Protein AF-A0A949E7C0-F1 (afdb_monomer)

Structure (mmCIF, N/CA/C/O backbone):
data_AF-A0A949E7C0-F1
#
_entry.id   AF-A0A949E7C0-F1
#
loop_
_atom_site.group_PDB
_atom_site.id
_atom_site.type_symbol
_atom_site.label_atom_id
_atom_site.label_alt_id
_atom_site.label_comp_id
_atom_site.label_asym_id
_atom_site.label_entity_id
_atom_site.label_seq_id
_atom_site.pdbx_PDB_ins_code
_atom_site.Cartn_x
_atom_site.Cartn_y
_atom_site.Cartn_z
_atom_site.occupancy
_atom_site.B_iso_or_equiv
_atom_site.auth_seq_id
_atom_site.auth_comp_id
_atom_site.auth_asym_id
_atom_site.auth_atom_id
_atom_site.pdbx_PDB_model_num
ATOM 1 N N . MET A 1 1 ? -22.544 -17.055 -16.252 1.00 32.97 1 MET A N 1
ATOM 2 C CA . MET A 1 1 ? -21.701 -17.140 -17.462 1.00 32.97 1 MET A CA 1
ATOM 3 C C . MET A 1 1 ? -20.452 -16.322 -17.158 1.00 32.97 1 MET A C 1
ATOM 5 O O . MET A 1 1 ? -20.558 -15.109 -17.058 1.00 32.97 1 MET A O 1
ATOM 9 N N . ILE A 1 2 ? -19.335 -16.970 -16.818 1.00 30.14 2 ILE A N 1
ATOM 10 C CA . ILE A 1 2 ? -18.085 -16.270 -16.486 1.00 30.14 2 ILE A CA 1
ATOM 11 C C . ILE A 1 2 ? -17.435 -15.945 -17.828 1.00 30.14 2 ILE A C 1
ATOM 13 O O . ILE A 1 2 ? -16.947 -16.853 -18.495 1.00 30.14 2 ILE A O 1
ATOM 17 N N . CYS A 1 3 ? -17.491 -14.685 -18.262 1.00 31.70 3 CYS A N 1
ATOM 18 C CA . CYS A 1 3 ? -16.642 -14.225 -19.354 1.00 31.70 3 CYS A CA 1
ATOM 19 C C . CYS A 1 3 ? -15.197 -14.369 -18.878 1.00 31.70 3 CYS A C 1
ATOM 21 O O . CYS A 1 3 ? -14.695 -13.528 -18.136 1.00 31.70 3 CYS A O 1
ATOM 23 N N . THR A 1 4 ? -14.534 -15.459 -19.258 1.00 42.53 4 THR A N 1
ATOM 24 C CA . THR A 1 4 ? -13.077 -15.532 -19.221 1.00 42.53 4 THR A CA 1
ATOM 25 C C . THR A 1 4 ? -12.573 -14.571 -20.279 1.00 42.53 4 THR A C 1
ATOM 27 O O . THR A 1 4 ? -12.402 -14.926 -21.443 1.00 42.53 4 THR A O 1
ATOM 30 N N . ILE A 1 5 ? -12.431 -13.325 -19.853 1.00 56.59 5 ILE A N 1
ATOM 31 C CA . ILE A 1 5 ? -11.679 -12.286 -20.527 1.00 56.59 5 ILE A CA 1
ATOM 32 C C . ILE A 1 5 ? -10.296 -12.868 -20.839 1.00 56.59 5 ILE A C 1
ATOM 34 O O . ILE A 1 5 ? -9.546 -13.243 -19.933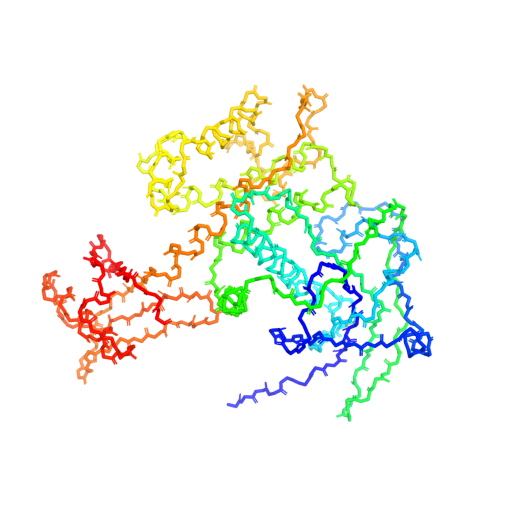 1.00 56.59 5 ILE A O 1
ATOM 38 N N . ASN A 1 6 ? -9.992 -13.029 -22.125 1.00 72.44 6 ASN A N 1
ATOM 39 C CA . ASN A 1 6 ? -8.670 -13.457 -22.552 1.00 72.44 6 ASN A CA 1
ATOM 40 C C . ASN A 1 6 ? -7.805 -12.202 -22.689 1.00 72.44 6 ASN A C 1
ATOM 42 O O . ASN A 1 6 ? -8.153 -11.335 -23.488 1.00 72.44 6 ASN A O 1
ATOM 46 N N . PRO A 1 7 ? -6.695 -12.086 -21.940 1.00 77.00 7 PRO A N 1
ATOM 47 C CA . PRO A 1 7 ? -5.814 -10.936 -22.071 1.00 77.00 7 PRO A CA 1
ATOM 48 C C . PRO A 1 7 ? -5.279 -10.863 -23.502 1.00 77.00 7 PRO A C 1
ATOM 50 O O . PRO A 1 7 ? -4.861 -11.876 -24.066 1.00 77.00 7 PRO A O 1
ATOM 53 N N . ASN A 1 8 ? -5.295 -9.665 -24.074 1.00 88.31 8 ASN A N 1
ATOM 54 C CA . ASN A 1 8 ? -4.846 -9.390 -25.436 1.00 88.31 8 ASN A CA 1
ATOM 55 C C . ASN A 1 8 ? -3.515 -8.625 -25.476 1.00 88.31 8 ASN A C 1
ATOM 57 O O . ASN A 1 8 ? -2.966 -8.446 -26.561 1.00 88.31 8 ASN A O 1
ATOM 61 N N . TYR A 1 9 ? -2.959 -8.241 -24.320 1.00 86.44 9 TYR A N 1
ATOM 62 C CA . TYR A 1 9 ? -1.636 -7.630 -24.211 1.00 86.44 9 TYR A CA 1
ATOM 63 C C . TYR A 1 9 ? -0.801 -8.238 -23.084 1.00 86.44 9 TYR A C 1
ATOM 65 O O . TYR A 1 9 ? -1.324 -8.635 -22.041 1.00 86.44 9 TYR A O 1
ATOM 73 N N . ARG A 1 10 ? 0.520 -8.238 -23.281 1.00 92.44 10 ARG A N 1
ATOM 74 C CA . ARG A 1 10 ? 1.526 -8.553 -22.264 1.00 92.44 10 ARG A CA 1
ATOM 75 C C . ARG A 1 10 ? 2.550 -7.437 -22.168 1.00 92.44 10 ARG A C 1
ATOM 77 O O . ARG A 1 10 ? 3.170 -7.065 -23.161 1.00 92.44 10 ARG A O 1
ATOM 84 N N . VAL A 1 11 ? 2.778 -6.953 -20.956 1.00 86.62 11 VAL A N 1
ATOM 85 C CA . VAL A 1 11 ? 3.745 -5.891 -20.671 1.00 86.62 11 VAL A CA 1
ATOM 86 C C . VAL A 1 11 ? 4.865 -6.434 -19.794 1.00 86.62 11 VAL A C 1
ATOM 88 O O . VAL A 1 11 ? 4.617 -7.132 -18.811 1.00 86.62 11 VAL A O 1
ATOM 91 N N . TYR A 1 12 ? 6.097 -6.081 -20.148 1.00 90.38 12 TYR A N 1
ATOM 92 C CA . TYR A 1 12 ? 7.306 -6.397 -19.400 1.00 90.38 12 TYR A CA 1
ATOM 93 C C . TYR A 1 12 ? 7.904 -5.120 -18.817 1.00 90.38 12 TYR A C 1
ATOM 95 O O . TYR A 1 12 ? 8.179 -4.167 -19.552 1.00 90.38 12 TYR A O 1
ATOM 103 N N . ALA A 1 13 ? 8.166 -5.124 -17.513 1.00 87.06 13 ALA A N 1
ATOM 104 C CA . ALA A 1 13 ? 8.864 -4.045 -16.833 1.00 87.06 13 ALA A CA 1
ATOM 105 C C . ALA A 1 13 ? 10.047 -4.567 -16.023 1.00 87.06 13 ALA A C 1
ATOM 107 O O . ALA A 1 13 ? 9.894 -5.473 -15.206 1.00 87.06 13 ALA A O 1
ATOM 108 N N . LEU A 1 14 ? 11.222 -3.982 -16.223 1.00 86.56 14 LEU A N 1
ATOM 109 C CA . LEU A 1 14 ? 12.373 -4.232 -15.363 1.00 86.56 14 LEU A CA 1
ATOM 110 C C . LEU A 1 14 ? 12.103 -3.618 -13.994 1.00 86.56 14 LEU A C 1
ATOM 112 O O . LEU A 1 14 ? 11.625 -2.490 -13.914 1.00 86.56 14 LEU A O 1
ATOM 116 N N . ILE A 1 15 ? 12.413 -4.347 -12.927 1.00 85.88 15 ILE A N 1
ATOM 117 C CA . ILE A 1 15 ? 12.254 -3.882 -11.547 1.00 85.88 15 ILE A CA 1
ATOM 118 C C . ILE A 1 15 ? 13.608 -3.902 -10.846 1.00 85.88 15 ILE A C 1
ATOM 120 O O . ILE A 1 15 ? 14.399 -4.819 -11.039 1.00 85.88 15 ILE A O 1
ATOM 124 N N . ILE A 1 16 ? 13.876 -2.888 -10.029 1.00 83.19 16 ILE A N 1
ATOM 125 C CA . ILE A 1 16 ? 15.054 -2.813 -9.169 1.00 83.19 16 ILE A CA 1
ATOM 126 C C . ILE A 1 16 ? 14.634 -2.499 -7.740 1.00 83.19 16 ILE A C 1
ATOM 128 O O . ILE A 1 16 ? 13.740 -1.694 -7.470 1.00 83.19 16 ILE A O 1
ATOM 132 N N . GLY A 1 17 ? 15.307 -3.148 -6.807 1.00 80.50 17 GLY A N 1
ATOM 133 C CA . GLY A 1 17 ? 15.075 -3.027 -5.385 1.00 80.50 17 GLY A CA 1
ATOM 134 C C . GLY A 1 17 ? 16.060 -3.909 -4.641 1.00 80.50 17 GLY A C 1
ATOM 135 O O . GLY A 1 17 ? 16.953 -4.503 -5.238 1.00 80.50 17 GLY A O 1
ATOM 136 N N . GLU A 1 18 ? 15.912 -3.971 -3.328 1.00 83.38 18 GLU A N 1
ATOM 137 C CA . GLU A 1 18 ? 16.852 -4.714 -2.491 1.00 83.38 18 GLU A CA 1
ATOM 138 C C . GLU A 1 18 ? 16.566 -6.220 -2.498 1.00 83.38 18 GLU A C 1
ATOM 140 O O . GLU A 1 18 ? 17.493 -7.007 -2.649 1.00 83.38 18 GLU A O 1
ATOM 145 N N . ILE A 1 19 ? 15.299 -6.633 -2.363 1.00 86.62 19 ILE A N 1
ATOM 146 C CA . ILE A 1 19 ? 14.882 -8.043 -2.317 1.00 86.62 19 ILE A CA 1
ATOM 147 C C . ILE A 1 19 ? 13.688 -8.238 -3.253 1.00 86.62 19 ILE A C 1
ATOM 149 O O . ILE A 1 19 ? 12.592 -7.745 -2.995 1.00 86.62 19 ILE A O 1
ATOM 153 N N . ILE A 1 20 ? 13.884 -8.976 -4.346 1.00 88.31 20 ILE A N 1
ATOM 154 C CA . ILE A 1 20 ? 12.863 -9.147 -5.387 1.00 88.31 20 ILE A CA 1
ATOM 155 C C . ILE A 1 20 ? 12.317 -10.586 -5.353 1.00 88.31 20 ILE A C 1
ATOM 157 O O . ILE A 1 20 ? 13.009 -11.515 -5.778 1.00 88.31 20 ILE A O 1
ATOM 161 N N . PRO A 1 21 ? 11.090 -10.809 -4.839 1.00 88.56 21 PRO A N 1
ATOM 162 C CA . PRO A 1 21 ? 10.497 -12.142 -4.776 1.00 88.56 21 PRO A CA 1
ATOM 163 C C . PRO A 1 21 ? 10.027 -12.598 -6.164 1.00 88.56 21 PRO A C 1
ATOM 165 O O . PRO A 1 21 ? 9.227 -11.922 -6.804 1.00 88.56 21 PRO A O 1
ATOM 168 N N . VAL A 1 22 ? 10.507 -13.758 -6.618 1.00 91.19 22 VAL A N 1
ATOM 169 C CA . VAL A 1 22 ? 10.074 -14.402 -7.872 1.00 91.19 22 VAL A CA 1
ATOM 170 C C . VAL A 1 22 ? 8.774 -15.175 -7.643 1.00 91.19 22 VAL A C 1
ATOM 172 O O . VAL A 1 22 ? 8.635 -15.863 -6.633 1.00 91.19 22 VAL A O 1
ATOM 175 N N . GLY A 1 23 ? 7.850 -15.102 -8.599 1.00 90.56 23 GLY A N 1
ATOM 176 C CA . GLY A 1 23 ? 6.571 -15.808 -8.586 1.00 90.56 23 GLY A CA 1
ATOM 177 C C . GLY A 1 23 ? 5.388 -14.907 -8.940 1.00 90.56 23 GLY A C 1
ATOM 178 O O . GLY A 1 23 ? 5.553 -13.748 -9.324 1.00 90.56 23 GLY A O 1
ATOM 179 N N . LYS A 1 24 ? 4.175 -15.453 -8.811 1.00 90.06 24 LYS A N 1
ATOM 180 C CA . LYS A 1 24 ? 2.931 -14.705 -9.035 1.00 90.06 24 LYS A CA 1
ATOM 181 C C . LYS A 1 24 ? 2.681 -13.706 -7.904 1.00 90.06 24 LYS A C 1
ATOM 183 O O . LYS A 1 24 ? 2.754 -14.075 -6.734 1.00 90.06 24 LYS A O 1
ATOM 188 N N . ILE A 1 25 ? 2.357 -12.467 -8.265 1.00 84.06 25 ILE A N 1
ATOM 189 C CA . ILE A 1 25 ? 1.998 -11.377 -7.352 1.00 84.06 25 ILE A CA 1
ATOM 190 C C . ILE A 1 25 ? 0.823 -10.619 -7.974 1.00 84.06 25 ILE A C 1
ATOM 192 O O . ILE A 1 25 ? 0.991 -9.955 -8.996 1.00 84.06 25 ILE A O 1
ATOM 196 N N . PHE A 1 26 ? -0.360 -10.704 -7.357 1.00 80.25 26 PHE A N 1
ATOM 197 C CA . PHE A 1 26 ? -1.624 -10.256 -7.963 1.00 80.25 26 PHE A CA 1
ATOM 198 C C . PHE A 1 26 ? -1.841 -10.881 -9.353 1.00 80.25 26 PHE A C 1
ATOM 200 O O . PHE A 1 26 ? -1.644 -12.082 -9.532 1.00 80.25 26 PHE A O 1
ATOM 207 N N . ASP A 1 27 ? -2.210 -10.056 -10.333 1.00 83.00 27 ASP A N 1
ATOM 208 C CA . ASP A 1 27 ? -2.370 -10.423 -11.740 1.00 83.00 27 ASP A CA 1
ATOM 209 C C . ASP A 1 27 ? -1.041 -10.380 -12.520 1.00 83.00 27 ASP A C 1
ATOM 211 O O . ASP A 1 27 ? -1.037 -10.484 -13.746 1.00 83.00 27 ASP A O 1
ATOM 215 N N . CYS A 1 28 ? 0.086 -10.186 -11.827 1.00 91.00 28 CYS A N 1
ATOM 216 C CA . CYS A 1 28 ? 1.419 -10.115 -12.412 1.00 91.00 28 CYS A CA 1
ATOM 217 C C . CYS A 1 28 ? 2.271 -11.331 -12.012 1.00 91.00 28 CYS A C 1
ATOM 219 O O . CYS A 1 28 ? 1.979 -12.066 -11.067 1.00 91.00 28 CYS A O 1
ATOM 221 N N . GLU A 1 29 ? 3.395 -11.504 -12.695 1.00 94.62 29 GLU A N 1
ATOM 222 C CA . GLU A 1 29 ? 4.446 -12.456 -12.352 1.00 94.62 29 GLU A CA 1
ATOM 223 C C . GLU A 1 29 ? 5.795 -11.738 -12.331 1.00 94.62 29 GLU A C 1
ATOM 225 O O . GLU A 1 29 ? 6.165 -11.082 -13.300 1.00 94.62 29 GLU A O 1
ATOM 230 N N . ILE A 1 30 ? 6.555 -11.874 -11.247 1.00 93.62 30 ILE A N 1
ATOM 231 C CA . ILE A 1 30 ? 7.962 -11.473 -11.227 1.00 93.62 30 ILE A CA 1
ATOM 232 C C . ILE A 1 30 ? 8.801 -12.691 -11.597 1.00 93.62 30 ILE A C 1
ATOM 234 O O . ILE A 1 30 ? 8.765 -13.701 -10.896 1.00 93.62 30 ILE A O 1
ATOM 238 N N . LYS A 1 31 ? 9.587 -12.602 -12.670 1.00 95.19 31 LYS A N 1
ATOM 239 C CA . LYS A 1 31 ? 10.471 -13.685 -13.122 1.00 95.19 31 LYS A CA 1
ATOM 240 C C . LYS A 1 31 ? 11.864 -13.184 -13.473 1.00 95.19 31 LYS A C 1
ATOM 242 O O . LYS A 1 31 ? 12.077 -11.988 -13.652 1.00 95.19 31 LYS A O 1
ATOM 247 N N . LYS A 1 32 ? 12.814 -14.115 -13.575 1.00 93.94 32 LYS A N 1
ATOM 248 C CA . LYS A 1 32 ? 14.167 -13.828 -14.058 1.00 93.94 32 LYS A CA 1
ATOM 249 C C . LYS A 1 32 ? 14.232 -14.008 -15.570 1.00 93.94 32 LYS A C 1
ATOM 251 O O . LYS A 1 32 ? 13.854 -15.060 -16.075 1.00 93.94 32 LYS A O 1
ATOM 256 N N . ILE A 1 33 ? 14.738 -13.001 -16.268 1.00 93.38 33 ILE A N 1
ATOM 257 C CA . ILE A 1 33 ? 15.089 -13.037 -17.687 1.00 93.38 33 ILE A CA 1
ATOM 258 C C . ILE A 1 33 ? 16.537 -12.563 -17.768 1.00 93.38 33 ILE A C 1
ATOM 260 O O . ILE A 1 33 ? 16.830 -11.433 -17.388 1.00 93.38 33 ILE A O 1
ATOM 264 N N . ASN A 1 34 ? 17.455 -13.407 -18.231 1.00 92.56 34 ASN A N 1
ATOM 265 C CA . ASN A 1 34 ? 18.873 -13.038 -18.269 1.00 92.56 34 ASN A CA 1
ATOM 266 C C . ASN A 1 34 ? 19.153 -11.946 -19.319 1.00 92.56 34 ASN A C 1
ATOM 268 O O . ASN A 1 34 ? 18.372 -11.725 -20.251 1.00 92.56 34 ASN A O 1
ATOM 272 N N . PHE A 1 35 ? 20.294 -11.263 -19.206 1.00 87.50 35 PHE A N 1
ATOM 273 C CA . PHE A 1 35 ? 20.624 -10.154 -20.111 1.00 87.50 35 PHE A CA 1
ATOM 274 C C . PHE A 1 35 ? 20.692 -10.549 -21.596 1.00 87.50 35 PHE A C 1
ATOM 276 O O . PHE A 1 35 ? 20.377 -9.716 -22.451 1.00 87.50 35 PHE A O 1
ATOM 283 N N . ALA A 1 36 ? 21.072 -11.792 -21.912 1.00 91.69 36 ALA A N 1
ATOM 284 C CA . ALA A 1 36 ? 21.135 -12.288 -23.287 1.00 91.69 36 ALA A CA 1
ATOM 285 C C . ALA A 1 36 ? 19.735 -12.414 -23.905 1.00 91.69 36 ALA A C 1
ATOM 287 O O . ALA A 1 36 ? 19.505 -11.917 -25.007 1.00 91.69 36 ALA A O 1
ATOM 288 N N . GLU A 1 37 ? 18.781 -12.990 -23.173 1.00 93.06 37 GLU A N 1
ATOM 289 C CA . GLU A 1 37 ? 17.383 -13.091 -23.591 1.00 93.06 37 GLU A CA 1
ATOM 290 C C . GLU A 1 37 ? 16.732 -11.708 -23.678 1.00 93.06 37 GLU A C 1
ATOM 292 O O . GLU A 1 37 ? 16.094 -11.387 -24.679 1.00 93.06 37 GLU A O 1
ATOM 297 N N . GLN A 1 38 ? 16.948 -10.840 -22.685 1.00 88.69 38 GLN A N 1
ATOM 298 C CA . GLN A 1 38 ? 16.434 -9.472 -22.747 1.00 88.69 38 GLN A CA 1
ATOM 299 C C . GLN A 1 38 ? 17.000 -8.699 -23.959 1.00 88.69 38 GLN A C 1
ATOM 301 O O . GLN A 1 38 ? 16.311 -7.855 -24.531 1.00 88.69 38 GLN A O 1
ATOM 306 N N . LYS A 1 39 ? 18.256 -8.955 -24.363 1.00 87.88 39 LYS A N 1
ATOM 307 C CA . LYS A 1 39 ? 18.847 -8.384 -25.587 1.00 87.88 39 LYS A CA 1
ATOM 308 C C . LYS A 1 39 ? 18.200 -8.971 -26.844 1.00 87.88 39 LYS A C 1
ATOM 310 O O . LYS A 1 39 ? 17.855 -8.204 -27.731 1.00 87.88 39 LYS A O 1
ATOM 315 N N . ALA A 1 40 ? 17.999 -10.288 -26.903 1.00 89.88 40 ALA A N 1
ATOM 316 C CA . ALA A 1 40 ? 17.345 -10.958 -28.032 1.00 89.88 40 ALA A CA 1
ATOM 317 C C . ALA A 1 40 ? 15.892 -10.492 -28.240 1.00 89.88 40 ALA A C 1
ATOM 319 O O . ALA A 1 40 ? 15.444 -10.360 -29.371 1.00 89.88 40 ALA A O 1
ATOM 320 N N . ARG A 1 41 ? 15.178 -10.184 -27.150 1.00 87.81 41 ARG A N 1
ATOM 321 C CA . ARG A 1 41 ? 13.808 -9.641 -27.156 1.00 87.81 41 ARG A CA 1
ATOM 322 C C . ARG A 1 41 ? 13.736 -8.120 -27.366 1.00 87.81 41 ARG A C 1
ATOM 324 O O . ARG A 1 41 ? 12.661 -7.539 -27.216 1.00 87.81 41 ARG A O 1
ATOM 331 N N . ASN A 1 42 ? 14.865 -7.459 -27.640 1.00 86.25 42 ASN A N 1
ATOM 332 C CA . ASN A 1 42 ? 14.962 -6.005 -27.791 1.00 86.25 42 ASN A CA 1
ATOM 333 C C . ASN A 1 42 ? 14.304 -5.238 -26.629 1.00 86.25 42 ASN A C 1
ATOM 335 O O . ASN A 1 42 ? 13.490 -4.342 -26.850 1.00 86.25 42 ASN A O 1
ATOM 339 N N . PHE A 1 43 ? 14.613 -5.613 -25.380 1.00 82.56 43 PHE A N 1
ATOM 340 C CA . PHE A 1 43 ? 14.143 -4.858 -24.217 1.00 82.56 43 PHE A CA 1
ATOM 341 C C . PHE A 1 43 ? 14.793 -3.479 -24.214 1.00 82.56 43 PHE A C 1
ATOM 343 O O . PHE A 1 43 ? 15.998 -3.334 -23.964 1.00 82.56 43 PHE A O 1
ATOM 350 N N . SER A 1 44 ? 13.963 -2.470 -24.424 1.00 73.12 44 SER A N 1
ATOM 351 C CA . SER A 1 44 ? 14.330 -1.063 -24.426 1.00 73.12 44 SER A CA 1
ATOM 352 C C . SER A 1 44 ? 13.291 -0.306 -23.614 1.00 73.12 44 SER A C 1
ATOM 354 O O . SER A 1 44 ? 12.110 -0.599 -23.769 1.00 73.12 44 SER A O 1
ATOM 356 N N . PRO A 1 45 ? 13.687 0.645 -22.756 1.00 71.25 45 PRO A N 1
ATOM 357 C CA . PRO A 1 45 ? 12.722 1.510 -22.091 1.00 71.25 45 PRO A CA 1
ATOM 358 C C . PRO A 1 45 ? 11.726 2.054 -23.113 1.00 71.25 45 PRO A C 1
ATOM 360 O O . PRO A 1 45 ? 12.133 2.475 -24.196 1.00 71.25 45 PRO A O 1
ATOM 363 N N . ILE A 1 46 ? 10.439 1.999 -22.795 1.00 65.31 46 ILE A N 1
ATOM 364 C CA . ILE A 1 46 ? 9.410 2.559 -23.660 1.00 65.31 46 ILE A CA 1
ATOM 365 C C . ILE A 1 46 ? 9.529 4.091 -23.580 1.00 65.31 46 ILE A C 1
ATOM 367 O O . ILE A 1 46 ? 9.034 4.709 -22.645 1.00 65.31 46 ILE A O 1
ATOM 371 N N . GLN A 1 47 ? 10.274 4.660 -24.530 1.00 50.56 47 GLN A N 1
ATOM 372 C CA . GLN A 1 47 ? 10.438 6.099 -24.816 1.00 50.56 47 GLN A CA 1
ATOM 373 C C . GLN A 1 47 ? 9.362 6.564 -25.768 1.00 50.56 47 GLN A C 1
ATOM 375 O O . GLN A 1 47 ? 8.708 5.691 -26.289 1.00 50.56 47 GLN A O 1
ATOM 380 N N . GLY A 1 48 ? 9.284 7.842 -26.157 1.00 46.06 48 GLY A N 1
ATOM 381 C CA . GLY A 1 48 ? 8.565 8.303 -27.347 1.00 46.06 48 GLY A CA 1
ATOM 382 C C . GLY A 1 48 ? 8.046 9.721 -27.397 1.00 46.06 48 GLY A C 1
ATOM 383 O O . GLY A 1 48 ? 8.920 10.539 -27.243 1.00 46.06 48 GLY A O 1
ATOM 384 N N . VAL A 1 49 ? 6.791 10.039 -27.777 1.00 37.38 49 VAL A N 1
ATOM 385 C CA . VAL A 1 49 ? 6.544 11.330 -28.480 1.00 37.38 49 VAL A CA 1
ATOM 386 C C . VAL A 1 49 ? 5.292 12.118 -28.051 1.00 37.38 49 VAL A C 1
ATOM 388 O O . VAL A 1 49 ? 4.194 11.557 -28.071 1.00 37.38 49 VAL A O 1
ATOM 391 N N . PHE A 1 50 ? 5.432 13.426 -27.773 1.00 38.69 50 PHE A N 1
ATOM 392 C CA . PHE A 1 50 ? 4.337 14.407 -27.696 1.00 38.69 50 PHE A CA 1
ATOM 393 C C . PHE A 1 50 ? 4.505 15.532 -28.731 1.00 38.69 50 PHE A C 1
ATOM 395 O O . PHE A 1 50 ? 5.556 16.149 -28.864 1.00 38.69 50 PHE A O 1
ATOM 402 N N . SER A 1 51 ? 3.427 15.840 -29.453 1.00 32.41 51 SER A N 1
ATOM 403 C CA . SER A 1 51 ? 3.318 17.053 -30.267 1.00 32.41 51 SER A CA 1
ATOM 404 C C . SER A 1 51 ? 2.916 18.235 -29.379 1.00 32.41 51 SER A C 1
ATOM 406 O O . SER A 1 51 ? 1.881 18.151 -28.725 1.00 32.41 51 SER A O 1
ATOM 408 N N . GLU A 1 52 ? 3.739 19.283 -29.376 1.00 33.72 52 GLU A N 1
ATOM 409 C CA . GLU A 1 52 ? 3.480 20.691 -29.016 1.00 33.72 52 GLU A CA 1
ATOM 410 C C . GLU A 1 52 ? 2.298 21.022 -28.068 1.00 33.72 52 GLU A C 1
ATOM 412 O O . GLU A 1 52 ? 1.124 20.840 -28.385 1.00 33.72 52 GLU A O 1
ATOM 417 N N . GLU A 1 53 ? 2.654 21.618 -26.922 1.00 39.38 53 GLU A N 1
ATOM 418 C CA . GLU A 1 53 ? 1.876 22.598 -26.142 1.00 39.38 53 GLU A CA 1
ATOM 419 C C . GLU A 1 53 ? 0.348 22.417 -26.076 1.00 39.38 53 GLU A C 1
ATOM 421 O O . GLU A 1 53 ? -0.395 23.215 -26.645 1.00 39.38 53 GLU A O 1
ATOM 426 N N . ARG A 1 54 ? -0.159 21.465 -25.275 1.00 31.62 54 ARG A N 1
ATOM 427 C CA . ARG A 1 54 ? -1.470 21.640 -24.615 1.00 31.62 54 ARG A CA 1
ATOM 428 C C . ARG A 1 54 ? -1.498 21.060 -23.207 1.00 31.62 54 ARG A C 1
ATOM 430 O O . ARG A 1 54 ? -1.277 19.870 -22.995 1.00 31.62 54 ARG A O 1
ATOM 437 N N . GLU A 1 55 ? -1.848 21.926 -22.262 1.00 34.84 55 GLU A N 1
ATOM 438 C CA . GLU A 1 55 ? -2.250 21.603 -20.896 1.00 34.84 55 GLU A CA 1
ATOM 439 C C . GLU A 1 55 ? -3.446 20.635 -20.901 1.00 34.84 55 GLU A C 1
ATOM 441 O O . GLU A 1 55 ? -4.603 21.044 -20.971 1.00 34.84 55 GLU A O 1
ATOM 446 N N . TYR A 1 56 ? -3.189 19.331 -20.806 1.00 28.89 56 TYR A N 1
ATOM 447 C CA . TYR A 1 56 ? -4.218 18.358 -20.447 1.00 28.89 56 TYR A CA 1
ATOM 448 C C . TYR A 1 56 ? -3.748 17.505 -19.270 1.00 28.89 56 TYR A C 1
ATOM 450 O O . TYR A 1 56 ? -2.970 16.563 -19.400 1.00 28.89 56 TYR A O 1
ATOM 458 N N . ASN A 1 57 ? -4.285 17.839 -18.097 1.00 37.16 57 ASN A N 1
ATOM 459 C CA . ASN A 1 57 ? -4.266 17.010 -16.899 1.00 37.16 57 ASN A CA 1
ATOM 460 C C . ASN A 1 57 ? -5.168 15.786 -17.106 1.00 37.16 57 ASN A C 1
ATOM 462 O O . ASN A 1 57 ? -6.371 15.876 -16.867 1.00 37.16 57 ASN A O 1
ATOM 466 N N . SER A 1 58 ? -4.630 14.628 -17.506 1.00 23.86 58 SER A N 1
ATOM 467 C CA . SER A 1 58 ? -5.340 13.362 -17.277 1.00 23.86 58 SER A CA 1
ATOM 468 C C . SER A 1 58 ? -4.420 12.130 -17.298 1.00 23.86 58 SER A C 1
ATOM 470 O O . SER A 1 58 ? -3.625 11.949 -18.210 1.00 23.86 58 SER A O 1
ATOM 472 N N . TYR A 1 59 ? -4.575 11.304 -16.256 1.00 24.95 59 TYR A N 1
ATOM 473 C CA . TYR A 1 59 ? -4.163 9.902 -16.085 1.00 24.95 59 TYR A CA 1
ATOM 474 C C . TYR A 1 59 ? -2.697 9.502 -16.341 1.00 24.95 59 TYR A C 1
ATOM 476 O O . TYR A 1 59 ? -2.305 9.153 -17.440 1.00 24.95 59 TYR A O 1
ATOM 484 N N . ALA A 1 60 ? -1.939 9.385 -15.244 1.00 31.75 60 ALA A N 1
ATOM 485 C CA . ALA A 1 60 ? -0.970 8.308 -14.976 1.00 31.75 60 ALA A CA 1
ATOM 486 C C . ALA A 1 60 ? 0.066 7.918 -16.060 1.00 31.75 60 ALA A C 1
ATOM 488 O O . ALA A 1 60 ? 0.584 6.805 -16.013 1.00 31.75 60 ALA A O 1
ATOM 489 N N . THR A 1 61 ? 0.432 8.821 -16.968 1.00 30.77 61 THR A N 1
ATOM 490 C CA . THR A 1 61 ? 1.608 8.663 -17.847 1.00 30.77 61 THR A CA 1
ATOM 491 C C . THR A 1 61 ? 2.585 9.834 -17.765 1.00 30.77 61 THR A C 1
ATOM 493 O O . THR A 1 61 ? 3.541 9.879 -18.527 1.00 30.77 61 THR A O 1
ATOM 496 N N . SER A 1 62 ? 2.429 10.741 -16.792 1.00 31.91 62 SER A N 1
ATOM 497 C CA . SER A 1 62 ? 3.564 11.543 -16.316 1.00 31.91 62 SER A CA 1
ATOM 498 C C . SER A 1 62 ? 4.385 10.699 -15.334 1.00 31.91 62 SER A C 1
ATOM 500 O O . SER A 1 62 ? 4.293 10.822 -14.110 1.00 31.91 62 SER A O 1
ATOM 502 N N . LEU A 1 63 ? 5.156 9.771 -15.899 1.00 36.75 63 LEU A N 1
ATOM 503 C CA . LEU A 1 63 ? 6.456 9.417 -15.347 1.00 36.75 63 LEU A CA 1
ATOM 504 C C . LEU A 1 63 ? 7.461 10.223 -16.162 1.00 36.75 63 LEU A C 1
ATOM 506 O O . LEU A 1 63 ? 8.045 9.730 -17.120 1.00 36.75 63 LEU A O 1
ATOM 510 N N . LEU A 1 64 ? 7.583 11.503 -15.821 1.00 35.47 64 LEU A N 1
ATOM 511 C CA . LEU A 1 64 ? 8.695 12.309 -16.289 1.00 35.47 64 LEU A CA 1
ATOM 512 C C . LEU A 1 64 ? 9.975 11.626 -15.777 1.00 35.47 64 LEU A C 1
ATOM 514 O O . LEU A 1 64 ? 10.259 11.683 -14.584 1.00 35.47 64 LEU A O 1
ATOM 518 N N . TYR A 1 65 ? 10.720 10.992 -16.686 1.00 43.81 65 TYR A N 1
ATOM 519 C CA . TYR A 1 65 ? 12.164 10.767 -16.574 1.00 43.81 65 TYR A CA 1
ATOM 520 C C . TYR A 1 65 ? 12.644 9.535 -15.772 1.00 43.81 65 TYR A C 1
ATOM 522 O O . TYR A 1 65 ? 12.998 9.613 -14.600 1.00 43.81 65 TYR A O 1
ATOM 530 N N . VAL A 1 66 ? 12.813 8.401 -16.474 1.00 34.03 66 VAL A N 1
ATOM 531 C CA . VAL A 1 66 ? 14.005 7.536 -16.315 1.00 34.03 66 VAL A CA 1
ATOM 532 C C . VAL A 1 66 ? 14.729 7.512 -17.658 1.00 34.03 66 VAL A C 1
ATOM 534 O O . VAL A 1 66 ? 14.163 7.119 -18.673 1.00 34.03 66 VAL A O 1
ATOM 537 N N . ASP A 1 67 ? 15.991 7.900 -17.651 1.00 38.75 67 ASP A N 1
ATOM 538 C CA . ASP A 1 67 ? 16.836 8.109 -18.827 1.00 38.75 67 ASP A CA 1
ATOM 539 C C . ASP A 1 67 ? 17.859 6.991 -19.046 1.00 38.75 67 ASP A C 1
ATOM 541 O O . ASP A 1 67 ? 18.057 6.185 -18.135 1.00 38.75 67 ASP A O 1
ATOM 545 N N . PRO A 1 68 ? 18.489 6.881 -20.238 1.00 42.00 68 PRO A N 1
ATOM 546 C CA . PRO A 1 68 ? 18.416 5.732 -21.136 1.00 42.00 68 PRO A CA 1
ATOM 547 C C . PRO A 1 68 ? 19.292 4.547 -20.669 1.00 42.00 68 PRO A C 1
ATOM 549 O O . PRO A 1 68 ? 19.482 3.564 -21.389 1.00 42.00 68 PRO A O 1
ATOM 552 N N . LEU A 1 69 ? 19.834 4.609 -19.452 1.00 45.94 69 LEU A N 1
ATOM 553 C CA . LEU A 1 69 ? 20.483 3.513 -18.768 1.00 45.94 69 LEU A CA 1
ATOM 554 C C . LEU A 1 69 ? 19.380 2.606 -18.246 1.00 45.94 69 LEU A C 1
ATOM 556 O O . LEU A 1 69 ? 18.936 2.701 -17.105 1.00 45.94 69 LEU A O 1
ATOM 560 N N . ARG A 1 70 ? 18.936 1.728 -19.148 1.00 60.97 70 ARG A N 1
ATOM 561 C CA . ARG A 1 70 ? 18.143 0.538 -18.850 1.00 60.97 70 ARG A CA 1
ATOM 562 C C . ARG A 1 70 ? 18.479 0.028 -17.452 1.00 60.97 70 ARG A C 1
ATOM 564 O O . ARG A 1 70 ? 19.653 -0.260 -17.189 1.00 60.97 70 ARG A O 1
ATOM 571 N N . ILE A 1 71 ? 17.459 -0.106 -16.597 1.00 71.31 71 ILE A N 1
ATOM 572 C CA . ILE A 1 71 ? 17.609 -0.764 -15.295 1.00 71.31 71 ILE A CA 1
ATOM 573 C C . ILE A 1 71 ? 18.379 -2.068 -15.527 1.00 71.31 71 ILE A C 1
ATOM 575 O O . ILE A 1 71 ? 17.935 -2.947 -16.266 1.00 71.31 71 ILE A O 1
ATOM 579 N N . ARG A 1 72 ? 19.574 -2.188 -14.946 1.00 75.00 72 ARG A N 1
ATOM 580 C CA . ARG A 1 72 ? 20.380 -3.407 -15.061 1.00 75.00 72 ARG A CA 1
ATOM 581 C C . ARG A 1 72 ? 19.903 -4.404 -14.021 1.00 75.00 72 ARG A C 1
ATOM 583 O O . ARG A 1 72 ? 20.542 -4.570 -12.992 1.00 75.00 72 ARG A O 1
ATOM 590 N N . SER A 1 73 ? 18.774 -5.037 -14.302 1.00 82.50 73 SER A N 1
ATOM 591 C CA . SER A 1 73 ? 18.261 -6.136 -13.495 1.00 82.50 73 SER A CA 1
ATOM 592 C C . SER A 1 73 ? 17.864 -7.304 -14.384 1.00 82.50 73 SER A C 1
ATOM 594 O O . SER A 1 73 ? 17.402 -7.121 -15.512 1.00 82.50 73 SER A O 1
ATOM 596 N N . GLU A 1 74 ? 18.057 -8.515 -13.875 1.00 88.75 74 GLU A N 1
ATOM 597 C CA . GLU A 1 74 ? 17.511 -9.727 -14.482 1.00 88.75 74 GLU A CA 1
ATOM 598 C C . GLU A 1 74 ? 16.056 -9.966 -14.064 1.00 88.75 74 GLU A C 1
ATOM 600 O O . GLU A 1 74 ? 15.393 -10.831 -14.631 1.00 88.75 74 GLU A O 1
ATOM 605 N N . TYR A 1 75 ? 15.534 -9.208 -13.096 1.00 91.75 75 TYR A N 1
ATOM 606 C CA . TYR A 1 75 ? 14.159 -9.340 -12.635 1.00 91.75 75 TYR A CA 1
ATOM 607 C C . TYR A 1 75 ? 13.202 -8.505 -13.482 1.00 91.75 75 TYR A C 1
ATOM 609 O O . TYR A 1 75 ? 13.398 -7.309 -13.713 1.00 91.75 75 TYR A O 1
ATOM 617 N N . VAL A 1 76 ? 12.127 -9.154 -13.920 1.00 91.50 76 VAL A N 1
ATOM 618 C CA . VAL A 1 76 ? 11.121 -8.573 -14.800 1.00 91.50 76 VAL A CA 1
ATOM 619 C C . VAL A 1 76 ? 9.737 -8.868 -14.248 1.00 91.50 76 VAL A C 1
ATOM 621 O O . VAL A 1 76 ? 9.402 -10.024 -13.991 1.00 91.50 76 VAL A O 1
ATOM 624 N N . VAL A 1 77 ? 8.929 -7.824 -14.091 1.00 93.06 77 VAL A N 1
ATOM 625 C CA . VAL A 1 77 ? 7.493 -7.939 -13.851 1.00 93.06 77 VAL A CA 1
ATOM 626 C C . VAL A 1 77 ? 6.801 -8.129 -15.193 1.00 93.06 77 VAL A C 1
ATOM 628 O O . VAL A 1 77 ? 6.971 -7.326 -16.110 1.00 93.06 77 VAL A O 1
ATOM 631 N N . VAL A 1 78 ? 6.024 -9.196 -15.302 1.00 94.94 78 VAL A N 1
ATOM 632 C CA . VAL A 1 78 ? 5.194 -9.535 -16.452 1.00 94.94 78 VAL A CA 1
ATOM 633 C C . VAL A 1 78 ? 3.747 -9.363 -16.045 1.00 94.94 78 VAL A C 1
ATOM 635 O O . VAL A 1 78 ? 3.330 -9.902 -15.022 1.00 94.94 78 VAL A O 1
ATOM 638 N N . CYS A 1 79 ? 2.979 -8.625 -16.833 1.00 92.19 79 CYS A N 1
ATOM 639 C CA . CYS A 1 79 ? 1.548 -8.488 -16.614 1.00 92.19 79 CYS A CA 1
ATOM 640 C C . CYS A 1 79 ? 0.800 -8.736 -17.915 1.00 92.19 79 CYS A C 1
ATOM 642 O O . CYS A 1 79 ? 1.056 -8.059 -18.913 1.00 92.19 79 CYS A O 1
ATOM 644 N N . ASP A 1 80 ? -0.153 -9.659 -17.859 1.00 91.81 80 ASP A N 1
ATOM 645 C CA . ASP A 1 80 ? -1.124 -9.881 -18.923 1.00 91.81 80 ASP A CA 1
ATOM 646 C C . ASP A 1 80 ? -2.375 -9.050 -18.603 1.00 91.81 80 ASP A C 1
ATOM 648 O O . ASP A 1 80 ? -2.826 -9.004 -17.454 1.00 91.81 80 ASP A O 1
ATOM 652 N N . ILE A 1 81 ? -2.918 -8.346 -19.595 1.00 82.69 81 ILE A N 1
ATOM 653 C CA . ILE A 1 81 ? -4.092 -7.485 -19.421 1.00 82.69 81 ILE A CA 1
ATOM 654 C C . ILE A 1 81 ? -4.992 -7.541 -20.657 1.00 82.69 81 ILE A C 1
ATOM 656 O O . ILE A 1 81 ? -4.513 -7.727 -21.777 1.00 82.69 81 ILE A O 1
ATOM 660 N N . GLU A 1 82 ? -6.300 -7.405 -20.443 1.00 85.94 82 GLU A N 1
ATOM 661 C CA . GLU A 1 82 ? -7.255 -7.118 -21.512 1.00 85.94 82 GLU A CA 1
ATOM 662 C C . GLU A 1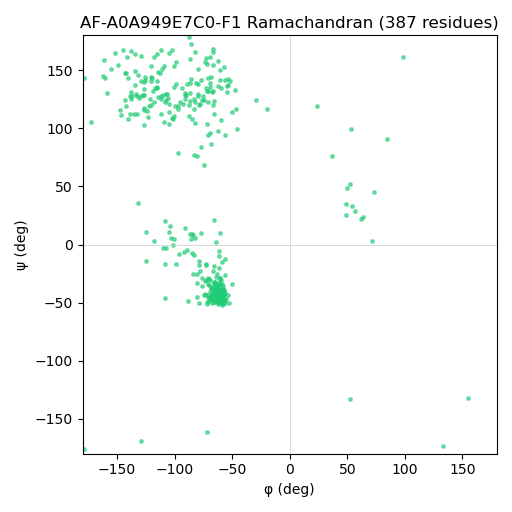 82 ? -7.533 -5.617 -21.538 1.00 85.94 82 GLU A C 1
ATOM 664 O O . GLU A 1 82 ? -8.021 -5.065 -20.555 1.00 85.94 82 GLU A O 1
ATOM 669 N N . GLU A 1 83 ? -7.225 -4.964 -22.653 1.00 81.06 83 GLU A N 1
ATOM 670 C CA . GLU A 1 83 ? -7.527 -3.550 -22.877 1.00 81.06 83 GLU A CA 1
ATOM 671 C C . GLU A 1 83 ? -7.890 -3.301 -24.343 1.00 81.06 83 GLU A C 1
ATOM 673 O O . GLU A 1 83 ? -7.697 -4.155 -25.207 1.00 81.06 83 GLU A O 1
ATOM 678 N N . ARG A 1 84 ? -8.442 -2.124 -24.648 1.00 73.12 84 ARG A N 1
ATOM 679 C CA . ARG A 1 84 ? -8.856 -1.786 -26.023 1.00 73.12 84 ARG A CA 1
ATOM 680 C C . ARG A 1 84 ? -7.685 -1.563 -26.975 1.00 73.12 84 ARG A C 1
ATOM 682 O O . ARG A 1 84 ? -7.812 -1.841 -28.163 1.00 73.12 84 ARG A O 1
ATOM 689 N N . ASP A 1 85 ? -6.597 -1.019 -26.449 1.00 67.94 85 ASP A N 1
ATOM 690 C CA . ASP A 1 85 ? -5.419 -0.600 -27.196 1.00 67.94 85 ASP A CA 1
ATOM 691 C C . ASP A 1 85 ? -4.164 -0.686 -26.312 1.00 67.94 85 ASP A C 1
ATOM 693 O O . ASP A 1 85 ? -4.240 -0.773 -25.082 1.00 67.94 85 ASP A O 1
ATOM 697 N N . GLU A 1 86 ? -2.994 -0.636 -26.939 1.00 68.69 86 GLU A N 1
ATOM 698 C CA . GLU A 1 86 ? -1.692 -0.769 -26.291 1.00 68.69 86 GLU A CA 1
ATOM 699 C C . GLU A 1 86 ? -1.365 0.356 -25.290 1.00 68.69 86 GLU A C 1
ATOM 701 O O . GLU A 1 86 ? -0.641 0.120 -24.318 1.00 68.69 86 GLU A O 1
ATOM 706 N N . LYS A 1 87 ? -1.914 1.570 -25.464 1.00 67.00 87 LYS A N 1
ATOM 707 C CA . LYS A 1 87 ? -1.723 2.684 -24.513 1.00 67.00 87 LYS A CA 1
ATOM 708 C C . LYS A 1 87 ? -2.547 2.444 -23.255 1.00 67.00 87 LYS A C 1
ATOM 710 O O . LYS A 1 87 ? -2.043 2.612 -22.142 1.00 67.00 87 LYS A O 1
ATOM 715 N N . SER A 1 88 ? -3.790 2.009 -23.434 1.00 63.69 88 SER A N 1
ATOM 716 C CA . SER A 1 88 ? -4.683 1.586 -22.359 1.00 63.69 88 SER A CA 1
ATOM 717 C C . SER A 1 88 ? -4.075 0.406 -21.589 1.00 63.69 88 SER A C 1
ATOM 719 O O . SER A 1 88 ? -4.000 0.463 -20.360 1.00 63.69 88 SER A O 1
ATOM 721 N N . ALA A 1 89 ? -3.515 -0.588 -22.295 1.00 68.56 89 ALA A N 1
ATOM 722 C CA . ALA A 1 89 ? -2.771 -1.711 -21.711 1.00 68.56 89 ALA A CA 1
ATOM 723 C C . ALA A 1 89 ? -1.608 -1.240 -20.835 1.00 68.56 89 ALA A C 1
ATOM 725 O O . ALA A 1 89 ? -1.501 -1.637 -19.671 1.00 68.56 89 ALA A O 1
ATOM 726 N N . LEU A 1 90 ? -0.771 -0.339 -21.354 1.00 71.06 90 LEU A N 1
ATOM 727 C CA . LEU A 1 90 ? 0.344 0.225 -20.602 1.00 71.06 90 LEU A CA 1
ATOM 728 C C . LEU A 1 90 ? -0.138 0.966 -19.342 1.00 71.06 90 LEU A C 1
ATOM 730 O O . LEU A 1 90 ? 0.371 0.715 -18.251 1.00 71.06 90 LEU A O 1
ATOM 734 N N . GLY A 1 91 ? -1.153 1.827 -19.457 1.00 61.97 91 GLY A N 1
ATOM 735 C CA . GLY A 1 91 ? -1.712 2.570 -18.321 1.00 61.97 91 GLY A CA 1
ATOM 736 C C . GLY A 1 91 ? -2.400 1.682 -17.274 1.00 61.97 91 GLY A C 1
ATOM 737 O O . GLY A 1 91 ? -2.372 1.985 -16.074 1.00 61.97 91 GLY A O 1
ATOM 738 N N . GLY A 1 92 ? -3.020 0.580 -17.697 1.00 65.50 92 GLY A N 1
ATOM 739 C CA . GLY A 1 92 ? -3.579 -0.441 -16.812 1.00 65.50 92 GLY A CA 1
ATOM 740 C C . GLY A 1 92 ? -2.485 -1.192 -16.051 1.00 65.50 92 GLY A C 1
ATOM 741 O O . GLY A 1 92 ? -2.538 -1.291 -14.823 1.00 65.50 92 GLY A O 1
ATOM 742 N N . VAL A 1 93 ? -1.443 -1.647 -16.752 1.00 77.62 93 VAL A N 1
ATOM 743 C CA . VAL A 1 93 ? -0.328 -2.387 -16.147 1.00 77.62 93 VAL A CA 1
ATOM 744 C C . VAL A 1 93 ? 0.511 -1.517 -15.213 1.00 77.62 93 VAL A C 1
ATOM 746 O O . VAL A 1 93 ? 0.843 -1.963 -14.116 1.00 77.62 93 VAL A O 1
ATOM 749 N N . ILE A 1 94 ? 0.812 -0.270 -15.586 1.00 74.88 94 ILE A N 1
ATOM 750 C CA . ILE A 1 94 ? 1.569 0.669 -14.740 1.00 74.88 94 ILE A CA 1
ATOM 751 C C . ILE A 1 94 ? 0.923 0.788 -13.358 1.00 74.88 94 ILE A C 1
ATOM 753 O O . ILE A 1 94 ? 1.617 0.707 -12.350 1.00 74.88 94 ILE A O 1
ATOM 757 N N . ARG A 1 95 ? -0.412 0.883 -13.276 1.00 71.88 95 ARG A N 1
ATOM 758 C CA . ARG A 1 95 ? -1.128 0.933 -11.989 1.00 71.88 95 ARG A CA 1
ATOM 759 C C . ARG A 1 95 ? -0.890 -0.314 -11.133 1.00 71.88 95 ARG A C 1
ATOM 761 O O . ARG A 1 95 ? -0.724 -0.187 -9.919 1.00 71.88 95 ARG A O 1
ATOM 768 N N . LYS A 1 96 ? -0.846 -1.498 -11.753 1.00 83.19 96 LYS A N 1
ATOM 769 C CA . LYS A 1 96 ? -0.583 -2.773 -11.067 1.00 83.19 96 LYS A CA 1
ATOM 770 C C . LYS A 1 96 ? 0.870 -2.871 -10.596 1.00 83.19 96 LYS A C 1
ATOM 772 O O . LYS A 1 96 ? 1.109 -3.204 -9.438 1.00 83.19 96 LYS A O 1
ATOM 777 N N . ILE A 1 97 ? 1.835 -2.523 -11.449 1.00 84.25 97 ILE A N 1
ATOM 778 C CA . ILE A 1 97 ? 3.267 -2.556 -11.106 1.00 84.25 97 ILE A CA 1
ATOM 779 C C . ILE A 1 97 ? 3.591 -1.531 -10.020 1.00 84.25 97 ILE A C 1
ATOM 781 O O . ILE A 1 97 ? 4.289 -1.850 -9.061 1.00 84.25 97 ILE A O 1
ATOM 785 N N . ASP A 1 98 ? 3.026 -0.328 -10.106 1.00 81.50 98 ASP A N 1
ATOM 786 C CA . ASP A 1 98 ? 3.225 0.708 -9.097 1.00 81.50 98 ASP A CA 1
ATOM 787 C C . ASP A 1 98 ? 2.725 0.251 -7.719 1.00 81.50 98 ASP A C 1
ATOM 789 O O . ASP A 1 98 ? 3.403 0.439 -6.709 1.00 81.50 98 ASP A O 1
ATOM 793 N N . ARG A 1 99 ? 1.577 -0.440 -7.673 1.00 85.50 99 ARG A N 1
ATOM 794 C CA . ARG A 1 99 ? 1.067 -1.075 -6.449 1.00 85.50 99 ARG A CA 1
ATOM 795 C C . ARG A 1 99 ? 2.024 -2.146 -5.913 1.00 85.50 99 ARG A C 1
ATOM 797 O O . ARG A 1 99 ? 2.252 -2.186 -4.706 1.00 85.50 99 ARG A O 1
ATOM 804 N N . ILE A 1 100 ? 2.629 -2.963 -6.778 1.00 91.06 100 ILE A N 1
ATOM 805 C CA . ILE A 1 100 ? 3.652 -3.945 -6.377 1.00 91.06 100 ILE A CA 1
ATOM 806 C C . ILE A 1 100 ? 4.865 -3.239 -5.754 1.00 91.06 100 ILE A C 1
ATOM 808 O O . ILE A 1 100 ? 5.258 -3.578 -4.639 1.00 91.06 100 ILE A O 1
ATOM 812 N N . CYS A 1 101 ? 5.424 -2.223 -6.417 1.00 89.69 101 CYS A N 1
ATOM 813 C CA . CYS A 1 101 ? 6.586 -1.479 -5.920 1.00 89.69 101 CYS A CA 1
ATOM 814 C C . CYS A 1 101 ? 6.308 -0.793 -4.579 1.00 89.69 101 CYS A C 1
ATOM 816 O O . CYS A 1 101 ? 7.124 -0.883 -3.660 1.00 89.69 101 CYS A O 1
ATOM 818 N N . ARG A 1 102 ? 5.135 -0.173 -4.425 1.00 89.88 102 ARG A N 1
ATOM 819 C CA . ARG A 1 102 ? 4.659 0.418 -3.165 1.00 89.88 102 ARG A CA 1
ATOM 820 C C . ARG A 1 102 ? 4.708 -0.572 -1.997 1.00 89.88 102 ARG A C 1
ATOM 822 O O . ARG A 1 102 ? 5.268 -0.268 -0.944 1.00 89.88 102 ARG A O 1
ATOM 829 N N . LEU A 1 103 ? 4.145 -1.762 -2.192 1.00 92.31 103 LEU A N 1
ATOM 830 C CA . LEU A 1 103 ? 4.020 -2.780 -1.147 1.00 92.31 103 LEU A CA 1
ATOM 831 C C . LEU A 1 103 ? 5.345 -3.507 -0.870 1.00 92.31 103 LEU A C 1
ATOM 833 O O . LEU A 1 103 ? 5.660 -3.771 0.292 1.00 92.31 103 LEU A O 1
ATOM 837 N N . LEU A 1 104 ? 6.169 -3.747 -1.896 1.00 92.56 104 LEU A N 1
ATOM 838 C CA . LEU A 1 104 ? 7.539 -4.248 -1.723 1.00 92.56 104 LEU A CA 1
ATOM 839 C C . LEU A 1 104 ? 8.407 -3.262 -0.936 1.00 92.56 104 LEU A C 1
ATOM 841 O O . LEU A 1 104 ? 9.152 -3.670 -0.046 1.00 92.56 104 LEU A O 1
ATOM 845 N N . THR A 1 105 ? 8.269 -1.963 -1.214 1.00 91.50 105 THR A N 1
ATOM 846 C CA . THR A 1 105 ? 8.983 -0.912 -0.479 1.00 91.50 105 THR A CA 1
ATOM 847 C C . THR A 1 105 ? 8.608 -0.926 0.999 1.00 91.50 105 THR A C 1
ATOM 849 O O . THR A 1 105 ? 9.486 -0.934 1.862 1.00 91.50 105 THR A O 1
ATOM 852 N N . LEU A 1 106 ? 7.308 -0.979 1.303 1.00 93.06 106 LEU A N 1
ATOM 853 C CA . LEU A 1 106 ? 6.836 -1.011 2.684 1.00 93.06 106 LEU A CA 1
ATOM 854 C C . LEU A 1 106 ? 7.260 -2.294 3.414 1.00 93.06 106 LEU A C 1
ATOM 856 O O . LEU A 1 106 ? 7.694 -2.232 4.560 1.00 93.06 106 LEU A O 1
ATOM 860 N N . THR A 1 107 ? 7.214 -3.439 2.729 1.00 93.19 107 THR A N 1
ATOM 861 C CA . THR A 1 107 ? 7.695 -4.723 3.264 1.00 93.19 107 THR A CA 1
ATOM 862 C C . THR A 1 107 ? 9.184 -4.675 3.586 1.00 93.19 107 THR A C 1
ATOM 864 O O . THR A 1 107 ? 9.612 -5.162 4.628 1.00 93.19 107 THR A O 1
ATOM 867 N N . TYR A 1 108 ? 9.992 -4.067 2.718 1.00 91.06 108 TYR A N 1
ATOM 868 C CA . TYR A 1 108 ? 11.423 -3.929 2.960 1.00 91.06 108 TYR A CA 1
ATOM 869 C C . TYR A 1 108 ? 11.736 -3.022 4.154 1.00 91.06 108 TYR A C 1
ATOM 871 O O . TYR A 1 108 ? 12.648 -3.319 4.929 1.00 91.06 108 TYR A O 1
ATOM 879 N N . ALA A 1 109 ? 10.974 -1.938 4.326 1.00 90.81 109 ALA A N 1
ATOM 880 C CA . ALA A 1 109 ? 11.090 -1.083 5.504 1.00 90.81 109 ALA A CA 1
ATOM 881 C C . ALA A 1 109 ? 10.817 -1.876 6.794 1.00 90.81 109 ALA A C 1
ATOM 883 O O . ALA A 1 109 ? 11.566 -1.741 7.764 1.00 90.81 109 ALA A O 1
ATOM 884 N N . GLU A 1 110 ? 9.812 -2.754 6.774 1.00 92.06 110 GLU A N 1
ATOM 885 C CA . GLU A 1 110 ? 9.480 -3.624 7.903 1.00 92.06 110 GLU A CA 1
ATOM 886 C C . GLU A 1 110 ? 10.553 -4.695 8.170 1.00 92.06 110 GLU A C 1
ATOM 888 O O . GLU A 1 110 ? 10.976 -4.871 9.311 1.00 92.06 110 GLU A O 1
ATOM 893 N N . ASP A 1 111 ? 11.076 -5.356 7.131 1.00 91.44 111 ASP A N 1
ATOM 894 C CA . ASP A 1 111 ? 12.189 -6.316 7.249 1.00 91.44 111 ASP A CA 1
ATOM 895 C C . ASP A 1 111 ? 13.415 -5.686 7.918 1.00 91.44 111 ASP A C 1
ATOM 897 O O . ASP A 1 111 ? 14.014 -6.246 8.839 1.00 91.44 111 ASP A O 1
ATOM 901 N N . PHE A 1 112 ? 13.782 -4.485 7.464 1.00 88.31 112 PHE A N 1
ATOM 902 C CA . PHE A 1 112 ? 14.926 -3.763 8.002 1.00 88.31 112 PHE A CA 1
ATOM 903 C C . PHE A 1 112 ? 14.704 -3.388 9.469 1.00 88.31 112 PHE A C 1
ATOM 905 O O . PHE A 1 112 ? 15.603 -3.563 10.299 1.00 88.31 112 PHE A O 1
ATOM 912 N N . LYS A 1 113 ? 13.505 -2.899 9.795 1.00 88.50 113 LYS A N 1
ATOM 913 C CA . LYS A 1 113 ? 13.133 -2.533 11.159 1.00 88.50 113 LYS A CA 1
ATOM 914 C C . LYS A 1 113 ? 13.195 -3.734 12.094 1.00 88.50 113 LYS A C 1
ATOM 916 O O . LYS A 1 113 ? 13.848 -3.646 13.131 1.00 88.50 113 LYS A O 1
ATOM 921 N N . ASN A 1 114 ? 12.600 -4.857 11.701 1.00 88.12 114 ASN A N 1
ATOM 922 C CA . ASN A 1 114 ? 12.597 -6.082 12.497 1.00 88.12 114 ASN A CA 1
ATOM 923 C C . ASN A 1 114 ? 14.007 -6.644 12.690 1.00 88.12 114 ASN A C 1
ATOM 925 O O . ASN A 1 114 ? 14.352 -7.088 13.785 1.00 88.12 114 ASN A O 1
ATOM 929 N N . LYS A 1 115 ? 14.867 -6.557 11.668 1.00 88.38 115 LYS A N 1
ATOM 930 C CA . LYS A 1 115 ? 16.238 -7.060 11.777 1.00 88.38 11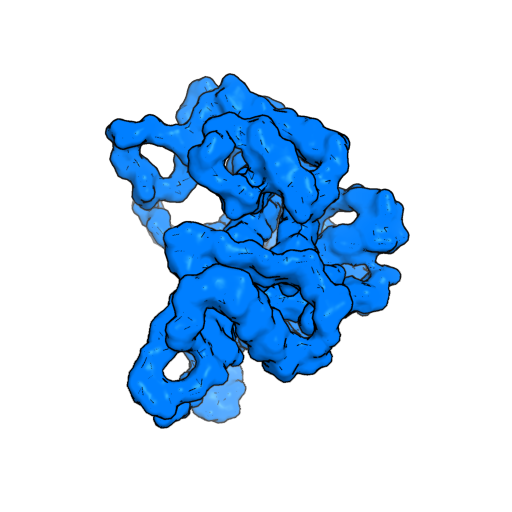5 LYS A CA 1
ATOM 931 C C . LYS A 1 115 ? 17.136 -6.202 12.666 1.00 88.38 115 LYS A C 1
ATOM 933 O O . LYS A 1 115 ? 17.960 -6.744 13.402 1.00 88.38 115 LYS A O 1
ATOM 938 N N . PHE A 1 116 ? 17.056 -4.880 12.535 1.00 86.25 116 PHE A N 1
ATOM 939 C CA . PHE A 1 116 ? 18.041 -3.967 13.122 1.00 86.25 116 PHE A CA 1
ATOM 940 C C . PHE A 1 116 ? 17.504 -3.133 14.287 1.00 86.25 116 PHE A C 1
ATOM 942 O O . PHE A 1 116 ? 18.267 -2.360 14.863 1.00 86.25 116 PHE A O 1
ATOM 949 N N . ASN A 1 117 ? 16.215 -3.262 14.618 1.00 82.62 117 ASN A N 1
ATOM 950 C CA . ASN A 1 117 ? 15.514 -2.469 15.630 1.00 82.62 117 ASN A CA 1
ATOM 951 C C . ASN A 1 117 ? 15.752 -0.953 15.480 1.00 82.62 117 ASN A C 1
ATOM 953 O O . ASN A 1 117 ? 15.892 -0.207 16.449 1.00 82.62 117 ASN A O 1
ATOM 957 N N . ARG A 1 118 ? 15.877 -0.503 14.231 1.00 78.81 118 ARG A N 1
ATOM 958 C CA . ARG A 1 118 ? 16.092 0.893 13.863 1.00 78.81 118 ARG A CA 1
ATOM 959 C C . ARG A 1 118 ? 15.458 1.150 12.513 1.00 78.81 118 ARG A C 1
ATOM 961 O O . ARG A 1 118 ? 15.366 0.253 11.675 1.00 78.81 118 ARG A O 1
ATOM 968 N N . ASN A 1 119 ? 15.105 2.399 12.282 1.00 75.94 119 ASN A N 1
ATOM 969 C CA . ASN A 1 119 ? 14.490 2.785 11.034 1.00 75.94 119 ASN A CA 1
ATOM 970 C C . ASN A 1 119 ? 15.539 3.100 9.959 1.00 75.94 119 ASN A C 1
ATOM 972 O O . ASN A 1 119 ? 16.568 3.716 10.247 1.00 75.94 119 ASN A O 1
ATOM 976 N N . ARG A 1 120 ? 15.250 2.725 8.710 1.00 71.94 120 ARG A N 1
ATOM 977 C CA . ARG A 1 120 ? 15.972 3.189 7.515 1.00 71.94 120 ARG A CA 1
ATOM 978 C C . ARG A 1 120 ? 15.168 4.295 6.840 1.00 71.94 120 ARG A C 1
ATOM 980 O O . ARG A 1 120 ? 13.944 4.317 6.957 1.00 71.94 120 ARG A O 1
ATOM 987 N N . SER A 1 121 ? 15.838 5.187 6.114 1.00 69.31 121 SER A N 1
ATOM 988 C CA . SER A 1 121 ? 15.158 6.040 5.137 1.00 69.31 121 SER A CA 1
ATOM 989 C C . SER A 1 121 ? 14.319 5.176 4.189 1.00 69.31 121 SER A C 1
ATOM 991 O O . SER A 1 121 ? 14.729 4.074 3.820 1.00 69.31 121 SER A O 1
ATOM 993 N N . PHE A 1 122 ? 13.126 5.649 3.836 1.00 74.56 122 PHE A N 1
ATOM 994 C CA . PHE A 1 122 ? 12.213 4.898 2.982 1.00 74.56 122 PHE A CA 1
ATOM 995 C C . PHE A 1 122 ? 12.741 4.881 1.542 1.00 74.56 122 PHE A C 1
ATOM 997 O O . PHE A 1 122 ? 12.685 5.887 0.838 1.00 74.56 122 PHE A O 1
ATOM 1004 N N . GLU A 1 123 ? 13.305 3.748 1.123 1.00 78.19 123 GLU A N 1
ATOM 1005 C CA . GLU A 1 123 ? 13.954 3.596 -0.181 1.00 78.19 123 GLU A CA 1
ATOM 1006 C C . GLU A 1 123 ? 13.058 2.843 -1.174 1.00 78.19 123 GLU A C 1
ATOM 1008 O O . GLU A 1 123 ? 12.925 1.622 -1.057 1.00 78.19 123 GLU A O 1
ATOM 1013 N N . PRO A 1 124 ? 12.493 3.514 -2.194 1.00 80.88 124 PRO A N 1
ATOM 1014 C CA . PRO A 1 124 ? 11.498 2.914 -3.078 1.00 80.88 124 PRO A CA 1
ATOM 1015 C C . PRO A 1 124 ? 12.077 1.817 -3.959 1.00 80.88 124 PRO A C 1
ATOM 1017 O O . PRO A 1 124 ? 13.209 1.933 -4.432 1.00 80.88 124 PRO A O 1
ATOM 1020 N N . TYR A 1 125 ? 11.281 0.782 -4.218 1.00 85.69 125 TYR A N 1
ATOM 1021 C CA . TYR A 1 125 ? 11.459 -0.088 -5.381 1.00 85.69 125 TYR A CA 1
ATOM 1022 C C . TYR A 1 125 ? 11.117 0.721 -6.623 1.00 85.69 125 TYR A C 1
ATOM 1024 O O . TYR A 1 125 ? 10.156 1.480 -6.606 1.00 85.69 125 TYR A O 1
ATOM 1032 N N . LEU A 1 126 ? 11.888 0.560 -7.689 1.00 82.38 126 LEU A N 1
ATOM 1033 C CA . LEU A 1 126 ? 11.698 1.294 -8.936 1.00 82.38 126 LEU A CA 1
ATOM 1034 C C . LEU A 1 126 ? 11.455 0.303 -10.066 1.00 82.38 126 LEU A C 1
ATOM 1036 O O . LEU A 1 126 ? 11.909 -0.839 -10.008 1.00 82.38 126 LEU A O 1
ATOM 1040 N N . TYR A 1 127 ? 10.762 0.742 -11.106 1.00 82.75 127 TYR A N 1
ATOM 1041 C CA . TYR A 1 127 ? 10.537 -0.066 -12.294 1.00 82.75 127 TYR A CA 1
ATOM 1042 C C . TYR A 1 127 ? 10.626 0.783 -13.557 1.00 82.75 127 TYR A C 1
ATOM 1044 O O . TYR A 1 127 ? 10.510 2.007 -13.517 1.00 82.75 127 TYR A O 1
ATOM 1052 N N . GLN A 1 128 ? 10.825 0.111 -14.682 1.00 77.62 128 GLN A N 1
ATOM 1053 C CA . GLN A 1 128 ? 10.864 0.694 -16.012 1.00 77.62 128 GLN A CA 1
ATOM 1054 C C . GLN A 1 128 ? 10.093 -0.235 -16.943 1.00 77.62 128 GLN A C 1
ATOM 1056 O O . GLN A 1 128 ? 10.370 -1.427 -16.972 1.00 77.62 128 GLN A O 1
ATOM 1061 N N . ALA A 1 129 ? 9.096 0.273 -17.666 1.00 79.19 129 ALA A N 1
ATOM 1062 C CA . ALA A 1 129 ? 8.413 -0.516 -18.687 1.00 79.19 129 ALA A CA 1
ATOM 1063 C C . ALA A 1 129 ? 9.315 -0.620 -19.927 1.00 79.19 129 ALA A C 1
ATOM 1065 O O . ALA A 1 129 ? 9.809 0.393 -20.424 1.00 79.19 129 ALA A O 1
ATOM 1066 N N . ASN A 1 130 ? 9.546 -1.840 -20.413 1.00 76.81 130 ASN A N 1
ATOM 1067 C CA . ASN A 1 130 ? 10.551 -2.128 -21.442 1.00 76.81 130 ASN A CA 1
ATOM 1068 C C . ASN A 1 130 ? 9.999 -2.852 -22.673 1.00 76.81 130 ASN A C 1
ATOM 1070 O O . ASN A 1 130 ? 10.702 -2.974 -23.678 1.00 76.81 130 ASN A O 1
ATOM 1074 N N . LYS A 1 131 ? 8.786 -3.404 -22.600 1.00 84.75 131 LYS A N 1
ATOM 1075 C CA . LYS A 1 131 ? 8.178 -4.073 -23.750 1.00 84.75 131 LYS A CA 1
ATOM 1076 C C . LYS A 1 131 ? 6.669 -4.198 -23.601 1.00 84.75 131 LYS A C 1
ATOM 1078 O O . LYS A 1 131 ? 6.191 -4.475 -22.503 1.00 84.75 131 LYS A O 1
ATOM 1083 N N . VAL A 1 132 ? 5.952 -4.057 -24.713 1.00 83.44 132 VAL A N 1
ATOM 1084 C CA . VAL A 1 132 ? 4.533 -4.407 -24.850 1.00 83.44 132 VAL A CA 1
ATOM 1085 C C . VAL A 1 132 ? 4.404 -5.341 -26.047 1.00 83.44 132 VAL A C 1
ATOM 1087 O O . VAL A 1 132 ? 4.976 -5.077 -27.102 1.00 83.44 132 VAL A O 1
ATOM 1090 N N . TYR A 1 133 ? 3.667 -6.426 -25.869 1.00 88.44 133 TYR A N 1
ATOM 1091 C CA . TYR A 1 133 ? 3.274 -7.349 -26.926 1.00 88.44 133 TYR A CA 1
ATOM 1092 C C . TYR A 1 133 ? 1.755 -7.407 -26.989 1.00 88.44 133 TYR A C 1
ATOM 1094 O O . TYR A 1 133 ? 1.104 -7.375 -25.942 1.00 88.44 133 TYR A O 1
ATOM 1102 N N . SER A 1 134 ? 1.193 -7.546 -28.186 1.00 90.50 134 SER A N 1
ATOM 1103 C CA . SER A 1 134 ? -0.154 -8.097 -28.325 1.00 90.50 134 SER A CA 1
ATOM 1104 C C . SER A 1 134 ? -0.073 -9.616 -28.222 1.00 90.50 134 SER A C 1
ATOM 1106 O O . SER A 1 134 ? 0.953 -10.227 -28.528 1.00 90.50 134 SER A O 1
ATOM 1108 N N . LEU A 1 135 ? -1.148 -10.229 -27.745 1.00 90.44 135 LEU A N 1
ATOM 1109 C CA . LEU A 1 135 ? -1.265 -11.673 -27.618 1.00 90.44 135 LEU A CA 1
ATOM 1110 C C . LEU A 1 135 ? -2.195 -12.200 -28.708 1.00 90.44 135 LEU A C 1
ATOM 1112 O O . LEU A 1 135 ? -3.334 -11.752 -28.846 1.00 90.44 135 LEU A O 1
ATOM 1116 N N . SER A 1 136 ? -1.708 -13.171 -29.478 1.00 86.62 136 SER A N 1
ATOM 1117 C CA . SER A 1 136 ? -2.542 -13.925 -30.414 1.00 86.62 136 SER A CA 1
ATOM 1118 C C . SER A 1 136 ? -3.576 -14.786 -29.657 1.00 86.62 136 SER A C 1
ATOM 1120 O O . SER A 1 136 ? -3.430 -15.023 -28.452 1.00 86.62 136 SER A O 1
ATOM 1122 N N . PRO A 1 137 ? -4.587 -15.361 -30.341 1.00 82.25 137 PRO A N 1
ATOM 1123 C CA . PRO A 1 137 ? -5.483 -16.346 -29.727 1.00 82.25 137 PRO A CA 1
ATOM 1124 C C . PRO A 1 137 ? -4.758 -17.569 -29.132 1.00 82.25 137 PRO A C 1
ATOM 1126 O O . PRO A 1 137 ? -5.262 -18.178 -28.190 1.00 82.25 137 PRO A O 1
ATOM 1129 N N . SER A 1 138 ? -3.566 -17.913 -29.641 1.00 84.56 138 SER A N 1
ATOM 1130 C CA . SER A 1 138 ? -2.687 -18.965 -29.105 1.00 84.56 138 SER A CA 1
ATOM 1131 C C . SER A 1 138 ? -1.764 -18.487 -27.970 1.00 84.56 138 SER A C 1
ATOM 1133 O O . SER A 1 138 ? -0.962 -19.274 -27.472 1.00 84.56 138 SER A O 1
ATOM 1135 N N . ARG A 1 139 ? -1.898 -17.229 -27.517 1.00 82.81 139 ARG A N 1
ATOM 1136 C CA . ARG A 1 139 ? -1.042 -16.540 -26.527 1.00 82.81 139 ARG A CA 1
ATOM 1137 C C . ARG A 1 139 ? 0.408 -16.336 -26.961 1.00 82.81 139 ARG A C 1
ATOM 1139 O O . ARG A 1 139 ? 1.292 -16.166 -26.118 1.00 82.81 139 ARG A O 1
ATOM 1146 N N . GLU A 1 140 ? 0.648 -16.330 -28.263 1.00 88.31 140 GLU A N 1
ATOM 1147 C CA . GLU A 1 140 ? 1.945 -15.965 -28.818 1.00 88.31 140 GLU A CA 1
ATOM 1148 C C . GLU A 1 140 ? 2.119 -14.446 -28.788 1.00 88.31 140 GLU A C 1
ATOM 1150 O O . GLU A 1 140 ? 1.171 -13.687 -28.999 1.00 88.31 140 GLU A O 1
ATOM 1155 N N . GLU A 1 141 ? 3.343 -14.016 -28.489 1.00 90.69 141 GLU A N 1
ATOM 1156 C CA . GLU A 1 141 ? 3.727 -12.611 -28.400 1.00 90.69 141 GLU A CA 1
ATOM 1157 C C . GLU A 1 141 ? 3.938 -12.041 -29.806 1.00 90.69 141 GLU A C 1
ATOM 1159 O O . GLU A 1 141 ? 4.808 -12.500 -30.545 1.00 90.69 141 GLU A O 1
ATOM 1164 N N . VAL A 1 142 ? 3.162 -11.019 -30.162 1.00 87.12 142 VAL A N 1
ATOM 1165 C CA . VAL A 1 142 ? 3.328 -10.248 -31.398 1.00 87.12 142 VAL A CA 1
ATOM 1166 C C . VAL A 1 142 ? 3.881 -8.876 -31.031 1.00 87.12 142 VAL A C 1
ATOM 1168 O O . VAL A 1 142 ? 3.350 -8.181 -30.162 1.00 87.12 142 VAL A O 1
ATOM 1171 N N . GLU A 1 143 ? 5.013 -8.516 -31.633 1.00 82.38 143 GLU A N 1
ATOM 1172 C CA . GLU A 1 143 ? 5.742 -7.296 -31.290 1.00 82.38 143 GLU A CA 1
ATOM 1173 C C . GLU A 1 143 ? 4.948 -6.041 -31.668 1.00 82.38 143 GLU A C 1
ATOM 1175 O O . GLU A 1 143 ? 4.442 -5.919 -32.783 1.00 82.38 143 GLU A O 1
ATOM 1180 N N . ILE A 1 144 ? 4.867 -5.101 -30.724 1.00 77.06 144 ILE A N 1
ATOM 1181 C CA . ILE A 1 144 ? 4.296 -3.771 -30.933 1.00 77.06 144 ILE A CA 1
ATOM 1182 C C . ILE A 1 144 ? 5.423 -2.753 -30.787 1.00 77.06 144 ILE A C 1
ATOM 1184 O O . ILE A 1 144 ? 6.126 -2.728 -29.772 1.00 77.06 144 ILE A O 1
ATOM 1188 N N . GLU A 1 145 ? 5.590 -1.890 -31.786 1.00 67.12 145 GLU A N 1
ATOM 1189 C CA . GLU A 1 145 ? 6.469 -0.731 -31.666 1.00 67.12 145 GLU A CA 1
ATOM 1190 C C . GLU A 1 145 ? 5.704 0.397 -30.963 1.00 67.12 145 GLU A C 1
ATOM 1192 O O . GLU A 1 145 ? 4.690 0.879 -31.462 1.00 67.12 145 GLU A O 1
ATOM 1197 N N . PHE A 1 146 ? 6.168 0.813 -29.784 1.00 59.16 146 PHE A N 1
ATOM 1198 C CA . PHE A 1 146 ? 5.478 1.807 -28.963 1.00 59.16 146 PHE A CA 1
ATOM 1199 C C . PHE A 1 146 ? 6.404 2.960 -28.583 1.00 59.16 146 PHE A C 1
ATOM 1201 O O . PHE A 1 146 ? 7.569 2.717 -28.255 1.00 59.16 146 PHE A O 1
ATOM 1208 N N . LYS A 1 147 ? 5.872 4.199 -28.610 1.00 47.62 147 LYS A N 1
ATOM 1209 C CA . LYS A 1 147 ? 6.630 5.427 -28.335 1.00 47.62 147 LYS A CA 1
ATOM 1210 C C . LYS A 1 147 ? 5.900 6.478 -27.381 1.00 47.62 147 LYS A C 1
ATOM 1212 O O . LYS A 1 147 ? 4.986 7.128 -27.869 1.00 47.62 147 LYS A O 1
ATOM 1217 N N . LEU A 1 148 ? 6.346 6.776 -26.117 1.00 46.81 148 LEU A N 1
ATOM 1218 C CA . LEU A 1 148 ? 6.083 7.964 -25.201 1.00 46.81 148 LEU A CA 1
ATOM 1219 C C . LEU A 1 148 ? 7.290 8.686 -24.444 1.00 46.81 148 LEU A C 1
ATOM 1221 O O . LEU A 1 148 ? 8.083 8.028 -23.778 1.00 46.81 148 LEU A O 1
ATOM 1225 N N . GLU A 1 149 ? 7.429 10.029 -24.517 1.00 44.94 149 GLU A N 1
ATOM 1226 C CA . GLU A 1 149 ? 8.664 10.897 -24.403 1.00 44.94 149 GLU A CA 1
ATOM 1227 C C . GLU A 1 149 ? 9.239 11.220 -23.002 1.00 44.94 149 GLU A C 1
ATOM 1229 O O . GLU A 1 149 ? 8.431 11.569 -22.145 1.00 44.94 149 GLU A O 1
ATOM 1234 N N . SER A 1 150 ? 10.592 11.207 -22.776 1.00 43.62 150 SER A N 1
ATOM 1235 C CA . SER A 1 150 ? 11.267 11.869 -21.609 1.00 43.62 150 SER A CA 1
ATOM 1236 C C . SER A 1 150 ? 12.860 11.800 -21.489 1.00 43.62 150 SER A C 1
ATOM 1238 O O . SER A 1 150 ? 13.417 10.743 -21.760 1.00 43.62 150 SER A O 1
ATOM 1240 N N . GLU A 1 151 ? 13.557 12.866 -20.998 1.00 32.72 151 GLU A N 1
ATOM 1241 C CA . GLU A 1 151 ? 14.944 13.136 -20.453 1.00 32.72 151 GLU A CA 1
ATOM 1242 C C . GLU A 1 151 ? 15.413 12.601 -19.031 1.00 32.72 151 GLU A C 1
ATOM 1244 O O . GLU A 1 151 ? 14.846 11.683 -18.458 1.00 32.72 151 GLU A O 1
ATOM 1249 N N . HIS A 1 152 ? 16.492 13.192 -18.456 1.00 32.22 152 HIS A N 1
ATOM 1250 C CA . HIS A 1 152 ? 17.569 12.623 -17.605 1.00 32.22 152 HIS A CA 1
ATOM 1251 C C . HIS A 1 152 ? 17.406 12.558 -16.062 1.00 32.22 152 HIS A C 1
ATOM 1253 O O . HIS A 1 152 ? 17.010 13.561 -15.469 1.00 32.22 152 HIS A O 1
ATOM 1259 N N . THR A 1 153 ? 17.805 11.438 -15.401 1.00 32.00 153 THR A N 1
ATOM 1260 C CA . THR A 1 153 ? 18.206 11.312 -13.957 1.00 32.00 153 THR A CA 1
ATOM 1261 C C . THR A 1 153 ? 19.009 10.013 -13.665 1.00 32.00 153 THR A C 1
ATOM 1263 O O . THR A 1 153 ? 18.738 8.964 -14.244 1.00 32.00 153 THR A O 1
ATOM 1266 N N . TYR A 1 154 ? 19.991 10.064 -12.748 1.00 31.03 154 TYR A N 1
ATOM 1267 C CA . TYR A 1 154 ? 20.825 8.925 -12.309 1.00 31.03 154 TYR A CA 1
ATOM 1268 C C . TYR A 1 154 ? 20.118 8.016 -11.283 1.00 31.03 154 TYR A C 1
ATOM 1270 O O . TYR A 1 154 ? 19.650 8.487 -10.246 1.00 31.03 154 TYR A O 1
ATOM 1278 N N . LEU A 1 155 ? 20.119 6.699 -11.527 1.00 38.41 155 LEU A N 1
ATOM 1279 C CA . LEU A 1 155 ? 19.642 5.690 -10.573 1.00 38.41 155 LEU A CA 1
ATOM 1280 C C . LEU A 1 155 ? 20.763 5.258 -9.607 1.00 38.41 155 LEU A C 1
ATOM 1282 O O . LEU A 1 155 ? 21.893 5.030 -10.048 1.00 38.41 155 LEU A O 1
ATOM 1286 N N . PRO A 1 156 ? 20.478 5.075 -8.304 1.00 37.59 156 PRO A N 1
ATOM 1287 C CA . PRO A 1 156 ? 21.435 4.473 -7.385 1.00 37.59 156 PRO A CA 1
ATOM 1288 C C . PRO A 1 156 ? 21.647 2.996 -7.744 1.00 37.59 156 PRO A C 1
ATOM 1290 O O . PRO A 1 156 ? 20.684 2.244 -7.902 1.00 37.59 156 PRO A O 1
ATOM 1293 N N . ASN A 1 157 ? 22.904 2.559 -7.841 1.00 38.06 157 ASN A N 1
ATOM 1294 C CA . ASN A 1 157 ? 23.224 1.135 -7.919 1.00 38.06 157 ASN A CA 1
ATOM 1295 C C . ASN A 1 157 ? 22.848 0.479 -6.581 1.00 38.06 157 ASN A C 1
ATOM 1297 O O . ASN A 1 157 ? 23.368 0.888 -5.541 1.00 38.06 157 ASN A O 1
ATOM 1301 N N . ARG A 1 158 ? 21.939 -0.502 -6.592 1.00 52.75 158 ARG A N 1
ATOM 1302 C CA . ARG A 1 158 ? 21.527 -1.221 -5.380 1.00 52.75 158 ARG A CA 1
ATOM 1303 C C . ARG A 1 158 ? 22.022 -2.664 -5.445 1.00 52.75 158 ARG A C 1
ATOM 1305 O O . ARG A 1 158 ? 21.728 -3.339 -6.428 1.00 52.75 158 ARG A O 1
ATOM 1312 N N . PRO A 1 159 ? 22.764 -3.150 -4.435 1.00 46.66 159 PRO A N 1
ATOM 1313 C CA . PRO A 1 159 ? 23.131 -4.555 -4.379 1.00 46.66 159 PRO A CA 1
ATOM 1314 C C . PRO A 1 159 ? 21.864 -5.398 -4.181 1.00 46.66 159 PRO A C 1
ATOM 1316 O O . PRO A 1 159 ? 21.123 -5.192 -3.222 1.00 46.66 159 PRO A O 1
ATOM 1319 N N . GLU A 1 160 ? 21.614 -6.337 -5.091 1.00 54.44 160 GLU A N 1
ATOM 1320 C CA . GLU A 1 160 ? 20.510 -7.288 -4.966 1.00 54.44 160 GLU A CA 1
ATOM 1321 C C . GLU A 1 160 ? 20.833 -8.290 -3.842 1.00 54.44 160 GLU A C 1
ATOM 1323 O O . GLU A 1 160 ? 21.863 -8.969 -3.863 1.00 54.44 160 GLU A O 1
ATOM 1328 N N . ILE A 1 161 ? 19.958 -8.383 -2.841 1.00 66.69 161 ILE A N 1
ATOM 1329 C CA . ILE A 1 161 ? 20.037 -9.361 -1.753 1.00 66.69 161 ILE A CA 1
ATOM 1330 C C . ILE A 1 161 ? 19.056 -10.493 -2.062 1.00 66.69 161 ILE A C 1
ATOM 1332 O O . ILE A 1 161 ? 17.910 -10.267 -2.444 1.00 66.69 161 ILE A O 1
ATOM 1336 N N . PHE A 1 162 ? 19.490 -11.741 -1.877 1.00 67.62 162 PHE A N 1
ATOM 1337 C CA . PHE A 1 162 ? 18.710 -12.906 -2.307 1.00 67.62 162 PHE A CA 1
ATOM 1338 C C . PHE A 1 162 ? 17.539 -13.276 -1.386 1.00 67.62 162 PHE A C 1
ATOM 1340 O O . PHE A 1 162 ? 16.619 -13.951 -1.837 1.00 67.62 162 PHE A O 1
ATOM 1347 N N . ASN A 1 163 ? 17.563 -12.877 -0.108 1.00 79.94 163 ASN A N 1
ATOM 1348 C CA . ASN A 1 163 ? 16.584 -13.311 0.893 1.00 79.94 163 ASN A CA 1
ATOM 1349 C C . ASN A 1 163 ? 16.197 -12.190 1.868 1.00 79.94 163 ASN A C 1
ATOM 1351 O O . ASN A 1 163 ? 17.037 -11.369 2.242 1.00 79.94 163 ASN A O 1
ATOM 1355 N N . TRP A 1 164 ? 14.939 -12.227 2.328 1.00 86.06 164 TRP A N 1
ATOM 1356 C CA . TRP A 1 164 ? 14.465 -11.487 3.506 1.00 86.06 164 TRP A CA 1
ATOM 1357 C C . TRP A 1 164 ? 15.333 -11.789 4.725 1.00 86.06 164 TRP A C 1
ATOM 1359 O O . TRP A 1 164 ? 15.796 -12.918 4.901 1.00 86.06 164 TRP A O 1
ATOM 1369 N N . ARG A 1 165 ? 15.577 -10.770 5.554 1.00 86.50 165 ARG A N 1
ATOM 1370 C CA . ARG A 1 165 ? 16.431 -10.898 6.742 1.00 86.50 165 ARG A CA 1
ATOM 1371 C C . ARG A 1 165 ? 15.684 -11.516 7.914 1.00 86.50 165 ARG A C 1
ATOM 1373 O O . ARG A 1 165 ? 16.331 -12.099 8.785 1.00 86.50 165 ARG A O 1
ATOM 1380 N N . CYS A 1 166 ? 14.363 -11.369 7.925 1.00 86.75 166 CYS A N 1
ATOM 1381 C CA . CYS A 1 166 ? 13.451 -11.981 8.881 1.00 86.75 166 CYS A CA 1
ATOM 1382 C C . CYS A 1 166 ? 12.520 -12.964 8.154 1.00 86.75 166 CYS A C 1
ATOM 1384 O O . CYS A 1 166 ? 12.069 -12.703 7.034 1.00 86.75 166 CYS A O 1
ATOM 1386 N N . GLU A 1 167 ? 12.228 -14.107 8.776 1.00 83.69 167 GLU A N 1
ATOM 1387 C CA . GLU A 1 167 ? 11.354 -15.127 8.176 1.00 83.69 167 GLU A CA 1
ATOM 1388 C C . GLU A 1 167 ? 9.896 -14.651 8.128 1.00 83.69 167 GLU A C 1
ATOM 1390 O O . GLU A 1 167 ? 9.184 -14.881 7.146 1.00 83.69 167 GLU A O 1
ATOM 1395 N N . GLU A 1 168 ? 9.485 -13.895 9.145 1.00 86.56 168 GLU A N 1
ATOM 1396 C CA . GLU A 1 168 ? 8.154 -13.316 9.312 1.00 86.56 168 GLU A CA 1
ATOM 1397 C C . GLU A 1 168 ? 7.811 -12.319 8.198 1.00 86.56 168 GLU A C 1
ATOM 1399 O O . GLU A 1 168 ? 6.638 -12.153 7.852 1.00 86.56 168 GLU A O 1
ATOM 1404 N N . THR A 1 169 ? 8.823 -11.711 7.569 1.00 88.31 169 THR A N 1
ATOM 1405 C CA . THR A 1 169 ? 8.655 -10.775 6.452 1.00 88.31 169 THR A CA 1
ATOM 1406 C C . THR A 1 169 ? 7.926 -11.418 5.273 1.00 88.31 169 THR A C 1
ATOM 1408 O O . THR A 1 169 ? 7.128 -10.759 4.609 1.00 88.31 169 THR A O 1
ATOM 1411 N N . LYS A 1 170 ? 8.127 -12.720 5.020 1.00 86.19 170 LYS A N 1
ATOM 1412 C CA . LYS A 1 170 ? 7.394 -13.432 3.957 1.00 86.19 170 LYS A CA 1
ATOM 1413 C C . LYS A 1 170 ? 5.893 -13.484 4.249 1.00 86.19 170 LYS A C 1
ATOM 1415 O O . LYS A 1 170 ? 5.091 -13.291 3.336 1.00 86.19 170 LYS A O 1
ATOM 1420 N N . SER A 1 171 ? 5.516 -13.710 5.512 1.00 87.81 171 SER A N 1
ATOM 1421 C CA . SER A 1 171 ? 4.111 -13.671 5.938 1.00 87.81 171 SER A CA 1
ATOM 1422 C C . SER A 1 171 ? 3.555 -12.257 5.825 1.00 87.81 171 SER A C 1
ATOM 1424 O O . SER A 1 171 ? 2.484 -12.079 5.255 1.00 87.81 171 SER A O 1
ATOM 1426 N N . PHE A 1 172 ? 4.303 -11.251 6.291 1.00 91.00 172 PHE A N 1
ATOM 1427 C CA . PHE A 1 172 ? 3.909 -9.846 6.172 1.00 91.00 172 PHE A CA 1
ATOM 1428 C C . PHE A 1 172 ? 3.647 -9.446 4.717 1.00 91.00 172 PHE A C 1
ATOM 1430 O O . PHE A 1 172 ? 2.602 -8.871 4.425 1.00 91.00 172 PHE A O 1
ATOM 1437 N N . LEU A 1 173 ? 4.558 -9.798 3.804 1.00 90.62 173 LEU A N 1
ATOM 1438 C CA . LEU A 1 173 ? 4.428 -9.527 2.374 1.00 90.62 173 LEU A CA 1
ATOM 1439 C C . LEU A 1 173 ? 3.139 -10.127 1.803 1.00 90.62 173 LEU A C 1
ATOM 1441 O O . LEU A 1 173 ? 2.389 -9.452 1.104 1.00 90.62 173 LEU A O 1
ATOM 1445 N N . ASN A 1 174 ? 2.872 -11.397 2.111 1.00 88.44 174 ASN A N 1
ATOM 1446 C CA . ASN A 1 174 ? 1.670 -12.070 1.634 1.00 88.44 174 ASN A CA 1
ATOM 1447 C C . ASN A 1 174 ? 0.394 -11.452 2.229 1.00 88.44 174 ASN A C 1
ATOM 1449 O O . ASN A 1 174 ? -0.605 -11.295 1.534 1.00 88.44 174 ASN A O 1
ATOM 1453 N N . GLU A 1 175 ? 0.418 -11.081 3.508 1.00 89.62 175 GLU A N 1
ATOM 1454 C CA . GLU A 1 175 ? -0.720 -10.438 4.165 1.00 89.62 175 GLU A CA 1
ATOM 1455 C C . GLU A 1 175 ? -1.014 -9.069 3.559 1.00 89.62 175 GLU A C 1
ATOM 1457 O O . GLU A 1 175 ? -2.157 -8.799 3.212 1.00 89.62 175 GLU A O 1
ATOM 1462 N N . ILE A 1 176 ? 0.001 -8.213 3.411 1.00 90.94 176 ILE A N 1
ATOM 1463 C CA . ILE A 1 176 ? -0.209 -6.849 2.929 1.00 90.94 176 ILE A CA 1
ATOM 1464 C C . ILE A 1 176 ? -0.600 -6.818 1.452 1.00 90.94 176 ILE A C 1
ATOM 1466 O O . ILE A 1 176 ? -1.359 -5.943 1.045 1.00 90.94 176 ILE A O 1
ATOM 1470 N N . PHE A 1 177 ? -0.142 -7.786 0.651 1.00 88.19 177 PHE A N 1
ATOM 1471 C CA . PHE A 1 177 ? -0.621 -7.925 -0.719 1.00 88.19 177 PHE A CA 1
ATOM 1472 C C . PHE A 1 177 ? -2.112 -8.253 -0.768 1.00 88.19 177 PHE A C 1
ATOM 1474 O O . PHE A 1 177 ? -2.848 -7.618 -1.513 1.00 88.19 177 PHE A O 1
ATOM 1481 N N . ASN A 1 178 ? -2.583 -9.187 0.051 1.00 86.19 178 ASN A N 1
ATOM 1482 C CA . ASN A 1 178 ? -3.983 -9.611 0.023 1.00 86.19 178 ASN A CA 1
ATOM 1483 C C . ASN A 1 178 ? -4.917 -8.718 0.859 1.00 86.19 178 ASN A C 1
ATOM 1485 O O . ASN A 1 178 ? -6.075 -9.074 1.062 1.00 86.19 178 ASN A O 1
ATOM 1489 N N . PHE A 1 179 ? -4.426 -7.578 1.354 1.00 88.88 179 PHE A N 1
ATOM 1490 C CA . PHE A 1 179 ? -5.190 -6.670 2.197 1.00 88.88 179 PHE A CA 1
ATOM 1491 C C . PHE A 1 179 ? -5.639 -5.428 1.425 1.00 88.88 179 PHE A C 1
ATOM 1493 O O . PHE A 1 179 ? -4.828 -4.591 1.026 1.00 88.88 179 PHE A O 1
ATOM 1500 N N . HIS A 1 180 ? -6.949 -5.301 1.250 1.00 87.81 180 HIS A N 1
ATOM 1501 C CA . HIS A 1 180 ? -7.601 -4.190 0.566 1.00 87.81 180 HIS A CA 1
ATOM 1502 C C . HIS A 1 180 ? -8.176 -3.202 1.583 1.00 87.81 180 HIS A C 1
ATOM 1504 O O . HIS A 1 180 ? -9.139 -3.510 2.284 1.00 87.81 180 HIS A O 1
ATOM 1510 N N . ASP A 1 181 ? -7.572 -2.017 1.666 1.00 89.38 181 ASP A N 1
ATOM 1511 C CA . ASP A 1 181 ? -8.035 -0.909 2.503 1.00 89.38 181 ASP A CA 1
ATOM 1512 C C . ASP A 1 181 ? -7.702 0.433 1.833 1.00 89.38 181 ASP A C 1
ATOM 1514 O O . ASP A 1 181 ? -6.536 0.794 1.658 1.00 89.38 181 ASP A O 1
ATOM 1518 N N . ASP A 1 182 ? -8.735 1.194 1.468 1.00 86.94 182 ASP A N 1
ATOM 1519 C CA . ASP A 1 182 ? -8.607 2.449 0.717 1.00 86.94 182 ASP A CA 1
ATOM 1520 C C . ASP A 1 182 ? -7.793 3.529 1.439 1.00 86.94 182 ASP A C 1
ATOM 1522 O O . ASP A 1 182 ? -7.218 4.429 0.814 1.00 86.94 182 ASP A O 1
ATOM 1526 N N . VAL A 1 183 ? -7.782 3.523 2.773 1.00 89.62 183 VAL A N 1
ATOM 1527 C CA . VAL A 1 183 ? -7.000 4.484 3.557 1.00 89.62 183 VAL A CA 1
ATOM 1528 C C . VAL A 1 183 ? -5.523 4.134 3.438 1.00 89.62 183 VAL A C 1
ATOM 1530 O O . VAL A 1 183 ? -4.724 5.012 3.101 1.00 89.62 183 VAL A O 1
ATOM 1533 N N . LEU A 1 184 ? -5.170 2.868 3.663 1.00 93.38 184 LEU A N 1
ATOM 1534 C CA . LEU A 1 184 ? -3.812 2.358 3.543 1.00 93.38 184 LEU A CA 1
ATOM 1535 C C . LEU A 1 184 ? -3.292 2.514 2.112 1.00 93.38 184 LEU A C 1
ATOM 1537 O O . LEU A 1 184 ? -2.197 3.038 1.925 1.00 93.38 184 LEU A O 1
ATOM 1541 N N . GLU A 1 185 ? -4.071 2.142 1.095 1.00 88.62 185 GLU A N 1
ATOM 1542 C CA . GLU A 1 185 ? -3.642 2.247 -0.303 1.00 88.62 185 GLU A CA 1
ATOM 1543 C C . GLU A 1 185 ? -3.360 3.697 -0.716 1.00 88.62 185 GLU A C 1
ATOM 1545 O O . GLU A 1 185 ? -2.341 3.980 -1.359 1.00 88.62 185 GLU A O 1
ATOM 1550 N N . ARG A 1 186 ? -4.217 4.645 -0.307 1.00 85.88 186 ARG A N 1
ATOM 1551 C CA . ARG A 1 186 ? -3.977 6.077 -0.543 1.00 85.88 186 ARG A CA 1
ATOM 1552 C C . ARG A 1 186 ? -2.766 6.581 0.234 1.00 85.88 186 ARG A C 1
ATOM 1554 O O . ARG A 1 186 ? -1.952 7.300 -0.341 1.00 85.88 186 ARG A O 1
ATOM 1561 N N . ALA A 1 187 ? -2.623 6.206 1.503 1.00 91.25 187 ALA A N 1
ATOM 1562 C CA . ALA A 1 187 ? -1.483 6.606 2.320 1.00 91.25 187 ALA A CA 1
ATOM 1563 C C . ALA A 1 187 ? -0.157 6.122 1.712 1.00 91.25 187 ALA A C 1
ATOM 1565 O O . ALA A 1 187 ? 0.736 6.934 1.468 1.00 91.25 187 ALA A O 1
ATOM 1566 N N . ILE A 1 188 ? -0.061 4.836 1.359 1.00 92.19 188 ILE A N 1
ATOM 1567 C CA . ILE A 1 188 ? 1.133 4.256 0.730 1.00 92.19 188 ILE A CA 1
ATOM 1568 C C . ILE A 1 188 ? 1.397 4.893 -0.638 1.00 92.19 188 ILE A C 1
ATOM 1570 O O . ILE A 1 188 ? 2.552 5.125 -0.985 1.00 92.19 188 ILE A O 1
ATOM 1574 N N . LYS A 1 189 ? 0.356 5.223 -1.415 1.00 85.69 189 LYS A N 1
ATOM 1575 C CA . LYS A 1 189 ? 0.516 5.946 -2.686 1.00 85.69 189 LYS A CA 1
ATOM 1576 C C . LYS A 1 189 ? 1.231 7.285 -2.496 1.00 85.69 189 LYS A C 1
ATOM 1578 O O . LYS A 1 189 ? 2.175 7.564 -3.230 1.00 85.69 189 LYS A O 1
ATOM 1583 N N . TYR A 1 190 ? 0.796 8.097 -1.532 1.00 86.62 190 TYR A N 1
ATOM 1584 C CA . TYR A 1 190 ? 1.447 9.375 -1.229 1.00 86.62 190 TYR A CA 1
ATOM 1585 C C . TYR A 1 190 ? 2.862 9.176 -0.676 1.00 86.62 190 TYR A C 1
ATOM 1587 O O . TYR A 1 190 ? 3.789 9.853 -1.114 1.00 86.62 190 TYR A O 1
ATOM 1595 N N . LEU A 1 191 ? 3.060 8.192 0.208 1.00 90.75 191 LEU A N 1
ATOM 1596 C CA . LEU A 1 191 ? 4.382 7.865 0.742 1.00 90.75 191 LEU A CA 1
ATOM 1597 C C . LEU A 1 191 ? 5.353 7.493 -0.386 1.00 90.75 191 LEU A C 1
ATOM 1599 O O . LEU A 1 191 ? 6.448 8.043 -0.483 1.00 90.75 191 LEU A O 1
ATOM 1603 N N . TYR A 1 192 ? 4.926 6.611 -1.284 1.00 86.88 192 TYR A N 1
ATOM 1604 C CA . TYR A 1 192 ? 5.723 6.196 -2.426 1.00 86.88 192 TYR A CA 1
ATOM 1605 C C . TYR A 1 192 ? 5.987 7.356 -3.386 1.00 86.88 192 TYR A C 1
ATOM 1607 O O . TYR A 1 192 ? 7.142 7.560 -3.749 1.00 86.88 192 TYR A O 1
ATOM 1615 N N . ARG A 1 193 ? 4.981 8.184 -3.713 1.00 79.69 193 ARG A N 1
ATOM 1616 C CA . ARG A 1 193 ? 5.177 9.378 -4.553 1.00 79.69 193 ARG A CA 1
ATOM 1617 C C . ARG A 1 193 ? 6.215 10.328 -3.957 1.00 79.69 193 ARG A C 1
ATOM 1619 O O . ARG A 1 193 ? 7.114 10.736 -4.681 1.00 79.69 193 ARG A O 1
ATOM 1626 N N . SER A 1 194 ? 6.156 10.588 -2.648 1.00 82.31 194 SER A N 1
ATOM 1627 C CA . SER A 1 194 ? 7.173 11.399 -1.966 1.00 82.31 194 SER A CA 1
ATOM 1628 C C . SER A 1 194 ? 8.575 10.806 -2.124 1.00 82.31 194 SER A C 1
ATOM 1630 O O . SER A 1 194 ? 9.526 11.520 -2.421 1.00 82.31 194 SER A O 1
ATOM 1632 N N . SER A 1 195 ? 8.693 9.481 -2.017 1.00 82.38 195 SER A N 1
ATOM 1633 C CA . SER A 1 195 ? 9.975 8.779 -2.075 1.00 82.38 195 SER A CA 1
ATOM 1634 C C . SER A 1 195 ? 10.594 8.726 -3.466 1.00 82.38 195 SER A C 1
ATOM 1636 O O . SER A 1 195 ? 11.818 8.718 -3.586 1.00 82.38 195 SER A O 1
ATOM 1638 N N . ILE A 1 196 ? 9.761 8.713 -4.512 1.00 76.62 196 ILE A N 1
ATOM 1639 C CA . ILE A 1 196 ? 10.230 8.767 -5.896 1.00 76.62 196 ILE A CA 1
ATOM 1640 C C . ILE A 1 196 ? 10.306 10.191 -6.450 1.00 76.62 196 ILE A C 1
ATOM 1642 O O . ILE A 1 196 ? 10.789 10.377 -7.562 1.00 76.62 196 ILE A O 1
ATOM 1646 N N . GLY A 1 197 ? 9.836 11.187 -5.692 1.00 70.00 197 GLY A N 1
ATOM 1647 C CA . GLY A 1 197 ? 9.657 12.555 -6.167 1.00 70.00 197 GLY A CA 1
ATOM 1648 C C . GLY A 1 197 ? 10.943 13.184 -6.703 1.00 70.00 197 GLY A C 1
ATOM 1649 O O . GLY A 1 197 ? 10.918 13.819 -7.750 1.00 70.00 197 GLY A O 1
ATOM 1650 N N . SER A 1 198 ? 12.091 12.926 -6.071 1.00 65.50 198 SER A N 1
ATOM 1651 C CA . SER A 1 198 ? 13.382 13.417 -6.572 1.00 65.50 198 SER A CA 1
ATOM 1652 C C . SER A 1 198 ? 13.784 12.791 -7.911 1.00 65.50 198 SER A C 1
ATOM 1654 O O . SER A 1 198 ? 14.403 13.469 -8.727 1.00 65.50 198 SER A O 1
ATOM 1656 N N . PHE A 1 199 ? 13.414 11.530 -8.167 1.00 61.75 199 PHE A N 1
ATOM 1657 C CA . PHE A 1 199 ? 13.694 10.857 -9.442 1.00 61.75 199 PHE A CA 1
ATOM 1658 C C . PHE A 1 199 ? 12.845 11.408 -10.586 1.00 61.75 199 PHE A C 1
ATOM 1660 O O . PHE A 1 199 ? 13.291 11.416 -11.723 1.00 61.75 199 PHE A O 1
ATOM 1667 N N . ILE A 1 200 ? 11.649 11.903 -10.275 1.00 61.12 200 ILE A N 1
ATOM 1668 C CA . ILE A 1 200 ? 10.700 12.455 -11.254 1.00 61.12 200 ILE A CA 1
ATOM 1669 C C . ILE A 1 200 ? 10.648 13.986 -11.234 1.00 61.12 200 ILE A C 1
ATOM 1671 O O . ILE A 1 200 ? 9.719 14.582 -11.777 1.00 61.12 200 ILE A O 1
ATOM 1675 N N . LYS A 1 201 ? 11.655 14.619 -10.612 1.00 58.88 201 LYS A N 1
ATOM 1676 C CA . LYS A 1 201 ? 11.826 16.077 -10.515 1.00 58.88 201 LYS A CA 1
ATOM 1677 C C . LYS A 1 201 ? 10.633 16.805 -9.872 1.00 58.88 201 LYS A C 1
ATOM 1679 O O . LYS A 1 201 ? 10.404 17.979 -10.157 1.00 58.88 201 LYS A O 1
ATOM 1684 N N . ASP A 1 202 ? 9.897 16.135 -8.984 1.00 65.38 202 ASP A N 1
ATOM 1685 C CA . ASP A 1 202 ? 8.960 16.815 -8.090 1.00 65.38 202 ASP A CA 1
ATOM 1686 C C . ASP A 1 202 ? 9.759 17.802 -7.221 1.00 65.38 202 ASP A C 1
ATOM 1688 O O . ASP A 1 202 ? 10.881 17.517 -6.784 1.00 65.38 202 ASP A O 1
ATOM 1692 N N . SER A 1 203 ? 9.184 18.972 -6.955 1.00 66.88 203 SER A N 1
ATOM 1693 C CA . SER A 1 203 ? 9.851 19.961 -6.115 1.00 66.88 203 SER A CA 1
ATOM 1694 C C . SER A 1 203 ? 9.981 19.458 -4.662 1.00 66.88 203 SER A C 1
ATOM 1696 O O . SER A 1 203 ? 9.168 18.634 -4.216 1.00 66.88 203 SER A O 1
ATOM 1698 N N . PRO A 1 204 ? 10.975 19.936 -3.887 1.00 71.00 204 PRO A N 1
ATOM 1699 C CA . PRO A 1 204 ? 11.145 19.556 -2.480 1.00 71.00 204 PRO A CA 1
ATOM 1700 C C . PRO A 1 204 ? 9.868 19.694 -1.636 1.00 71.00 204 PRO A C 1
ATOM 1702 O O . PRO A 1 204 ? 9.600 18.878 -0.753 1.00 71.00 204 PRO A O 1
ATOM 1705 N N . GLU A 1 205 ? 9.047 20.687 -1.960 1.00 71.19 205 GLU A N 1
ATOM 1706 C CA . GLU A 1 205 ? 7.763 20.983 -1.333 1.00 71.19 205 GLU A CA 1
ATOM 1707 C C . GLU A 1 205 ? 6.724 19.913 -1.632 1.00 71.19 205 GLU A C 1
ATOM 1709 O O . GLU A 1 205 ? 6.065 19.408 -0.723 1.00 71.19 205 GLU A O 1
ATOM 1714 N N . LYS A 1 206 ? 6.595 19.526 -2.906 1.00 73.75 206 LYS A N 1
ATOM 1715 C CA . LYS A 1 206 ? 5.675 18.466 -3.324 1.00 73.75 206 LYS A CA 1
ATOM 1716 C C . LYS A 1 206 ? 6.012 17.154 -2.627 1.00 73.75 206 LYS A C 1
ATOM 1718 O O . LYS A 1 206 ? 5.113 16.462 -2.147 1.00 73.75 206 LYS A O 1
ATOM 1723 N N . ILE A 1 207 ? 7.306 16.855 -2.534 1.00 75.94 207 ILE A N 1
ATOM 1724 C CA . ILE A 1 207 ? 7.833 15.695 -1.820 1.00 75.94 207 ILE A CA 1
ATOM 1725 C C . ILE A 1 207 ? 7.412 15.732 -0.345 1.00 75.94 207 ILE A C 1
ATOM 1727 O O . ILE A 1 207 ? 6.826 14.769 0.150 1.00 75.94 207 ILE A O 1
ATOM 1731 N N . ALA A 1 208 ? 7.660 16.843 0.351 1.00 78.75 208 ALA A N 1
ATOM 1732 C CA . ALA A 1 208 ? 7.327 16.979 1.767 1.00 78.75 208 ALA A CA 1
ATOM 1733 C C . ALA A 1 208 ? 5.809 16.924 2.029 1.00 78.75 208 ALA A C 1
ATOM 1735 O O . ALA A 1 208 ? 5.361 16.271 2.977 1.00 78.75 208 ALA A O 1
ATOM 1736 N N . LEU A 1 209 ? 5.001 17.553 1.168 1.00 78.38 209 LEU A N 1
ATOM 1737 C CA . LEU A 1 209 ? 3.539 17.535 1.262 1.00 78.38 209 LEU A CA 1
ATOM 1738 C C . LEU A 1 209 ? 2.975 16.129 1.071 1.00 78.38 209 LEU A C 1
ATOM 1740 O O . LEU A 1 209 ? 2.118 15.717 1.849 1.00 78.38 209 LEU A O 1
ATOM 1744 N N . ASP A 1 210 ? 3.460 15.375 0.083 1.00 81.75 210 ASP A N 1
ATOM 1745 C CA . ASP A 1 210 ? 3.045 13.987 -0.120 1.00 81.75 210 ASP A CA 1
ATOM 1746 C C . ASP A 1 210 ? 3.462 13.099 1.055 1.00 81.75 210 ASP A C 1
ATOM 1748 O O . ASP A 1 210 ? 2.669 12.283 1.533 1.00 81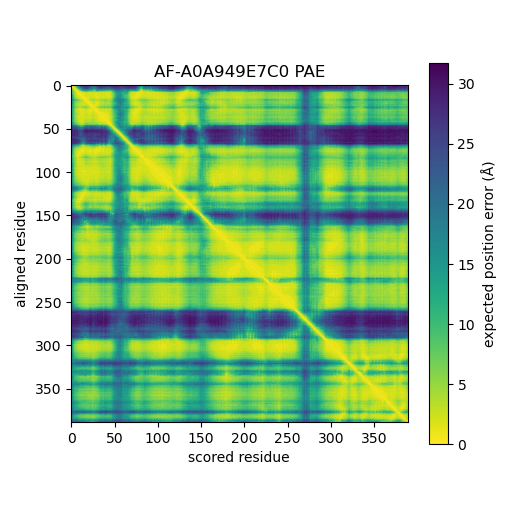.75 210 ASP A O 1
ATOM 1752 N N . HIS A 1 211 ? 4.675 13.299 1.578 1.00 87.19 211 HIS A N 1
ATOM 1753 C CA . HIS A 1 211 ? 5.139 12.580 2.756 1.00 87.19 211 HIS A CA 1
ATOM 1754 C C . HIS A 1 211 ? 4.200 12.826 3.942 1.00 87.19 211 HIS A C 1
ATOM 1756 O O . HIS A 1 211 ? 3.665 11.874 4.515 1.00 87.19 211 HIS A O 1
ATOM 1762 N N . PHE A 1 212 ? 3.893 14.087 4.261 1.00 87.88 212 PHE A N 1
ATOM 1763 C CA . PHE A 1 212 ? 2.950 14.399 5.334 1.00 87.88 212 PHE A CA 1
ATOM 1764 C C . PHE A 1 212 ? 1.529 13.899 5.035 1.00 87.88 212 PHE A C 1
ATOM 1766 O O . PHE A 1 212 ? 0.841 13.411 5.934 1.00 87.88 212 PHE A O 1
ATOM 1773 N N . LYS A 1 213 ? 1.084 13.955 3.774 1.00 87.00 213 LYS A N 1
ATOM 1774 C CA . LYS A 1 213 ? -0.249 13.488 3.371 1.00 87.00 213 LYS A CA 1
ATOM 1775 C C . LYS A 1 213 ? -0.444 11.998 3.636 1.00 87.00 213 LYS A C 1
ATOM 1777 O O . LYS A 1 213 ? -1.528 11.611 4.075 1.00 87.00 213 LYS A O 1
ATOM 1782 N N . SER A 1 214 ? 0.596 11.180 3.446 1.00 91.12 214 SER A N 1
ATOM 1783 C CA . SER A 1 214 ? 0.551 9.754 3.798 1.00 91.12 214 SER A CA 1
ATOM 1784 C C . SER A 1 214 ? 0.234 9.514 5.278 1.00 91.12 214 SER A C 1
ATOM 1786 O O . SER A 1 214 ? -0.518 8.600 5.612 1.00 91.12 214 SER A O 1
ATOM 1788 N N . ILE A 1 215 ? 0.728 10.384 6.162 1.00 93.69 215 ILE A N 1
ATOM 1789 C CA . ILE A 1 215 ? 0.491 10.317 7.606 1.00 93.69 215 ILE A CA 1
ATOM 1790 C C . ILE A 1 215 ? -0.902 10.862 7.926 1.00 93.69 215 ILE A C 1
ATOM 1792 O O . ILE A 1 215 ? -1.698 10.214 8.607 1.00 93.69 215 ILE A O 1
ATOM 1796 N N . GLU A 1 216 ? -1.222 12.048 7.408 1.00 91.12 216 GLU A N 1
ATOM 1797 C CA . GLU A 1 216 ? -2.472 12.761 7.672 1.00 91.12 216 GLU A CA 1
ATOM 1798 C C . GLU A 1 216 ? -3.710 11.924 7.324 1.00 91.12 216 GLU A C 1
ATOM 1800 O O . GLU A 1 216 ? -4.677 11.923 8.089 1.00 91.12 216 GLU A O 1
ATOM 1805 N N . ILE A 1 217 ? -3.688 11.201 6.199 1.00 90.44 217 ILE A N 1
ATOM 1806 C CA . ILE A 1 217 ? -4.793 10.330 5.772 1.00 90.44 217 ILE A CA 1
ATOM 1807 C C . ILE A 1 217 ? -5.105 9.284 6.847 1.00 90.44 217 ILE A C 1
ATOM 1809 O O . ILE A 1 217 ? -6.264 9.129 7.240 1.00 90.44 217 ILE A O 1
ATOM 1813 N N . ILE A 1 218 ? -4.076 8.621 7.379 1.00 94.62 218 ILE A N 1
ATOM 1814 C CA . ILE A 1 218 ? -4.223 7.617 8.434 1.00 94.62 218 ILE A CA 1
ATOM 1815 C C . ILE A 1 218 ? -4.723 8.261 9.730 1.00 94.62 218 ILE A C 1
ATOM 1817 O O . ILE A 1 218 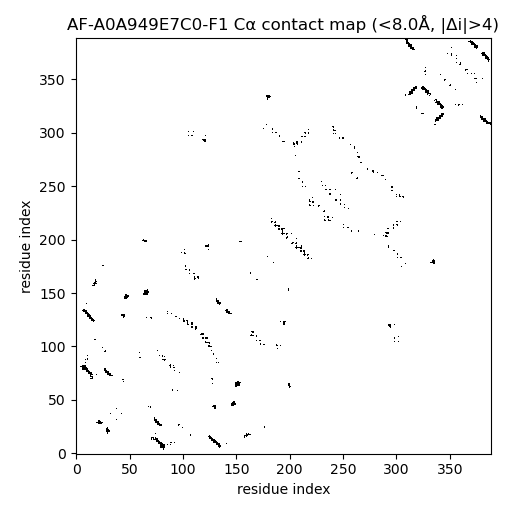? -5.712 7.795 10.301 1.00 94.62 218 ILE A O 1
ATOM 1821 N N . ILE A 1 219 ? -4.102 9.360 10.172 1.00 94.62 219 ILE A N 1
ATOM 1822 C CA . ILE A 1 219 ? -4.487 10.054 11.412 1.00 94.62 219 ILE A CA 1
ATOM 1823 C C . ILE A 1 219 ? -5.954 10.506 11.360 1.00 94.62 219 ILE A C 1
ATOM 1825 O O . ILE A 1 219 ? -6.705 10.302 12.319 1.00 94.62 219 ILE A O 1
ATOM 1829 N N . ASN A 1 220 ? -6.392 11.065 10.231 1.00 90.44 220 ASN A N 1
ATOM 1830 C CA . ASN A 1 220 ? -7.778 11.481 10.035 1.00 90.44 220 ASN A CA 1
ATOM 1831 C C . ASN A 1 220 ? -8.742 10.291 9.950 1.00 90.44 220 ASN A C 1
ATOM 1833 O O . ASN A 1 220 ? -9.835 10.386 10.492 1.00 90.44 220 ASN A O 1
ATOM 1837 N N . SER A 1 221 ? -8.355 9.169 9.335 1.00 90.56 221 SER A N 1
ATOM 1838 C CA . SER A 1 221 ? -9.226 7.984 9.247 1.00 90.56 221 SER A CA 1
ATOM 1839 C C . SER A 1 221 ? -9.521 7.344 10.609 1.00 90.56 221 SER A C 1
ATOM 1841 O O . SER A 1 221 ? -10.598 6.802 10.838 1.00 90.56 221 SER A O 1
ATOM 1843 N N . LEU A 1 222 ? -8.563 7.413 11.537 1.00 91.00 222 LEU A N 1
ATOM 1844 C CA . LEU A 1 222 ? -8.672 6.801 12.860 1.00 91.00 222 LEU A CA 1
ATOM 1845 C C . LEU A 1 222 ? -9.395 7.688 13.875 1.00 91.00 222 LEU A C 1
ATOM 1847 O O . LEU A 1 222 ? -9.648 7.253 15.009 1.00 91.00 222 LEU A O 1
ATOM 1851 N N . THR A 1 223 ? -9.703 8.928 13.501 1.00 85.56 223 THR A N 1
ATOM 1852 C CA . THR A 1 223 ? -10.272 9.947 14.381 1.00 85.56 223 THR A CA 1
ATOM 1853 C C . THR A 1 223 ? -11.629 10.390 13.861 1.00 85.56 223 THR A C 1
ATOM 1855 O O . THR A 1 223 ? -11.891 10.416 12.665 1.00 85.56 223 THR A O 1
ATOM 1858 N N . GLY A 1 224 ? -12.553 10.659 14.780 1.00 72.06 224 GLY A N 1
ATOM 1859 C CA . GLY A 1 224 ? -13.910 11.027 14.405 1.00 72.06 224 GLY A CA 1
ATOM 1860 C C . GLY A 1 224 ? -14.005 12.526 14.147 1.00 72.06 224 GLY A C 1
ATOM 1861 O O . GLY A 1 224 ? -13.121 13.304 14.504 1.00 72.06 224 GLY A O 1
ATOM 1862 N N . ARG A 1 225 ? -15.159 12.971 13.641 1.00 72.50 225 ARG A N 1
ATOM 1863 C CA . ARG A 1 225 ? -15.468 14.405 13.472 1.00 72.50 225 ARG A CA 1
ATOM 1864 C C . ARG A 1 225 ? -15.417 15.214 14.784 1.00 72.50 225 ARG A C 1
ATOM 1866 O O . ARG A 1 225 ? -15.397 16.438 14.744 1.00 72.50 225 ARG A O 1
ATOM 1873 N N . LYS A 1 226 ? -15.410 14.545 15.946 1.00 77.56 226 LYS A N 1
ATOM 1874 C CA . LYS A 1 226 ? -15.372 15.173 17.279 1.00 77.56 226 LYS A CA 1
ATOM 1875 C C . LYS A 1 226 ? -14.027 15.845 17.580 1.00 77.56 226 LYS A C 1
ATOM 1877 O O . LYS A 1 226 ? -13.984 16.832 18.312 1.00 77.56 226 LYS A O 1
ATOM 1882 N N . GLU A 1 227 ? -12.929 15.338 17.026 1.00 82.56 227 GLU A N 1
ATOM 1883 C CA . GLU A 1 227 ? -11.601 15.902 17.252 1.00 82.56 227 GLU A CA 1
ATOM 1884 C C . GLU A 1 227 ? -11.325 17.060 16.277 1.00 82.56 227 GLU A C 1
ATOM 1886 O O . GLU A 1 227 ? -11.114 16.844 15.087 1.00 82.56 227 GLU A O 1
ATOM 1891 N N . LYS A 1 228 ? -11.314 18.305 16.779 1.00 82.75 228 LYS A N 1
ATOM 1892 C CA . LYS A 1 228 ? -11.171 19.510 15.934 1.00 82.75 228 LYS A CA 1
ATOM 1893 C C . LYS A 1 228 ? -9.729 19.893 15.576 1.00 82.75 228 LYS A C 1
ATOM 1895 O O . LYS A 1 228 ? -9.527 20.550 14.565 1.00 82.75 228 LYS A O 1
ATOM 1900 N N . THR A 1 229 ? -8.733 19.519 16.382 1.00 87.12 229 THR A N 1
ATOM 1901 C CA . THR A 1 229 ? -7.328 19.922 16.169 1.00 87.12 229 THR A CA 1
ATOM 1902 C C . THR A 1 229 ? -6.451 18.733 15.799 1.00 87.12 229 THR A C 1
ATOM 1904 O O . THR A 1 229 ? -6.668 17.626 16.297 1.00 87.12 229 THR A O 1
ATOM 1907 N N . PHE A 1 230 ? -5.428 18.963 14.967 1.00 88.12 230 PHE A N 1
ATOM 1908 C CA . PHE A 1 230 ? -4.508 17.906 14.539 1.00 88.12 230 PHE A CA 1
ATOM 1909 C C . PHE A 1 230 ? -3.812 17.231 15.725 1.00 88.12 230 PHE A C 1
ATOM 1911 O O . PHE A 1 230 ? -3.816 16.012 15.798 1.00 88.12 230 PHE A O 1
ATOM 1918 N N . ASN A 1 231 ? -3.335 17.991 16.717 1.00 90.81 231 ASN A N 1
ATOM 1919 C CA . ASN A 1 231 ? -2.694 17.417 17.910 1.00 90.81 231 ASN A CA 1
ATOM 1920 C C . ASN A 1 231 ? -3.606 16.434 18.662 1.00 90.81 231 ASN A C 1
ATOM 1922 O O . ASN A 1 231 ? -3.173 15.351 19.037 1.00 90.81 231 ASN A O 1
ATOM 1926 N N . LYS A 1 232 ? -4.897 16.758 18.831 1.00 92.31 232 LYS A N 1
ATOM 1927 C CA . LYS A 1 232 ? -5.853 15.838 19.476 1.00 92.31 232 LYS A CA 1
ATOM 1928 C C . LYS A 1 232 ? -6.104 14.593 18.628 1.00 92.31 232 LYS A C 1
ATOM 1930 O O . LYS A 1 232 ? -6.239 13.497 19.171 1.00 92.31 232 LYS A O 1
ATOM 1935 N N . LYS A 1 233 ? -6.160 14.757 17.303 1.00 94.00 233 LYS A N 1
ATOM 1936 C CA . LYS A 1 233 ? -6.274 13.632 16.372 1.00 94.00 233 LYS A CA 1
ATOM 1937 C C . LYS A 1 233 ? -5.037 12.732 16.438 1.00 94.00 233 LYS A C 1
ATOM 1939 O O . LYS A 1 233 ? -5.185 11.521 16.566 1.00 94.00 233 LYS A O 1
ATOM 1944 N N . LEU A 1 234 ? -3.842 13.318 16.419 1.00 95.12 234 LEU A N 1
ATOM 1945 C CA . LEU A 1 234 ? -2.566 12.617 16.508 1.00 95.12 234 LEU A CA 1
ATOM 1946 C C . LEU A 1 234 ? -2.454 11.809 17.799 1.00 95.12 234 LEU A C 1
ATOM 1948 O O . LEU A 1 234 ? -2.110 10.636 17.731 1.00 95.12 234 LEU A O 1
ATOM 1952 N N . GLU A 1 235 ? -2.816 12.378 18.950 1.00 95.00 235 GLU A N 1
ATOM 1953 C CA . GLU A 1 235 ? -2.804 11.634 20.215 1.00 95.00 235 GLU A CA 1
ATOM 1954 C C . GLU A 1 235 ? -3.730 10.417 20.173 1.00 95.00 235 GLU A C 1
ATOM 1956 O O . GLU A 1 235 ? -3.331 9.291 20.476 1.00 95.00 235 GLU A O 1
ATOM 1961 N N . LYS A 1 236 ? -4.975 10.614 19.733 1.00 94.25 236 LYS A N 1
ATOM 1962 C CA . LYS A 1 236 ? -5.971 9.540 19.680 1.00 94.25 236 LYS A CA 1
ATOM 1963 C C . LYS A 1 236 ? -5.597 8.449 18.674 1.00 94.25 236 LYS A C 1
ATOM 1965 O O . LYS A 1 236 ? -5.676 7.265 19.001 1.00 94.25 236 LYS A O 1
ATOM 1970 N N . ALA A 1 237 ? -5.203 8.830 17.460 1.00 94.94 237 ALA A N 1
ATOM 1971 C CA . ALA A 1 237 ? -4.756 7.896 16.430 1.00 94.94 237 ALA A CA 1
ATOM 1972 C C . ALA A 1 237 ? -3.464 7.186 16.854 1.00 94.94 237 ALA A C 1
ATOM 1974 O O . ALA A 1 237 ? -3.369 5.965 16.735 1.00 94.94 237 ALA A O 1
ATOM 1975 N N . GLY A 1 238 ? -2.516 7.931 17.424 1.00 95.38 238 GLY A N 1
ATOM 1976 C CA . GLY A 1 238 ? -1.250 7.418 17.928 1.00 95.38 238 GLY A CA 1
ATOM 1977 C C . GLY A 1 238 ? -1.443 6.358 19.000 1.00 95.38 238 GLY A C 1
ATOM 1978 O O . GLY A 1 238 ? -0.837 5.296 18.916 1.00 95.38 238 GLY A O 1
A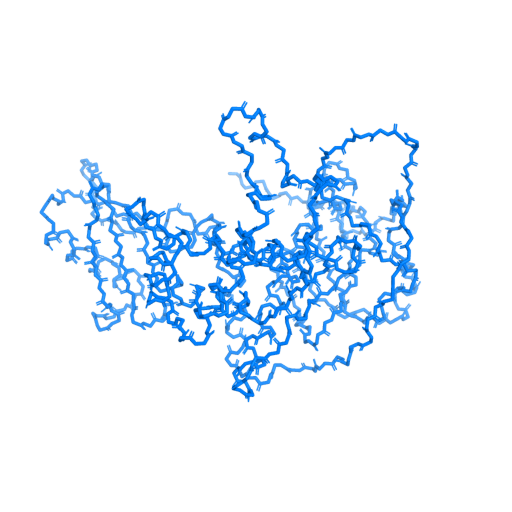TOM 1979 N N . ASN A 1 239 ? -2.375 6.566 19.930 1.00 94.12 239 ASN A N 1
ATOM 1980 C CA . ASN A 1 239 ? -2.712 5.557 20.933 1.00 94.12 239 ASN A CA 1
ATOM 1981 C C . ASN A 1 239 ? -3.359 4.301 20.316 1.00 94.12 239 ASN A C 1
ATOM 1983 O O . ASN A 1 239 ? -3.123 3.195 20.797 1.00 94.12 239 ASN A O 1
ATOM 1987 N N . LYS A 1 240 ? -4.148 4.434 19.237 1.00 93.00 240 LYS A N 1
ATOM 1988 C CA . LYS A 1 240 ? -4.776 3.283 18.556 1.00 93.00 240 LYS A CA 1
ATOM 1989 C C . LYS A 1 240 ? -3.762 2.373 17.862 1.00 93.00 240 LYS A C 1
ATOM 1991 O O . LYS A 1 240 ? -3.914 1.153 17.941 1.00 93.00 240 LYS A O 1
ATOM 1996 N N . ILE A 1 241 ? -2.773 2.957 17.183 1.00 94.94 241 ILE A N 1
ATOM 1997 C CA . ILE A 1 241 ? -1.779 2.217 16.383 1.00 94.94 241 ILE A CA 1
ATOM 1998 C C . ILE A 1 241 ? -0.427 2.048 17.091 1.00 94.94 241 ILE A C 1
ATOM 2000 O O . ILE A 1 241 ? 0.479 1.435 16.539 1.00 94.94 241 ILE A O 1
ATOM 2004 N N . GLY A 1 242 ? -0.274 2.569 18.311 1.00 94.62 242 GLY A N 1
ATOM 2005 C CA . GLY A 1 242 ? 0.954 2.438 19.097 1.00 94.62 242 GLY A CA 1
ATOM 2006 C C . GLY A 1 242 ? 2.106 3.309 18.589 1.00 94.62 242 GLY A C 1
ATOM 2007 O O . GLY A 1 242 ? 3.235 2.831 18.457 1.00 94.62 242 GLY A O 1
ATOM 2008 N N . LEU A 1 243 ? 1.843 4.581 18.275 1.00 95.38 243 LEU A N 1
ATOM 2009 C CA . LEU A 1 243 ? 2.906 5.561 18.036 1.00 95.38 243 LEU A CA 1
ATOM 2010 C C . LEU A 1 243 ? 3.608 5.914 19.351 1.00 95.38 243 LEU A C 1
ATOM 2012 O O . LEU A 1 243 ? 2.968 6.223 20.354 1.00 95.38 243 LEU A O 1
ATOM 2016 N N . THR A 1 244 ? 4.931 5.884 19.312 1.00 94.62 244 THR A N 1
ATOM 2017 C CA . THR A 1 244 ? 5.830 6.340 20.369 1.00 94.62 244 THR A CA 1
ATOM 2018 C C . THR A 1 244 ? 5.855 7.868 20.426 1.00 94.62 244 THR A C 1
ATOM 2020 O O . THR A 1 244 ? 5.601 8.544 19.427 1.00 94.62 244 THR A O 1
ATOM 2023 N N . GLU A 1 245 ? 6.216 8.435 21.576 1.00 94.69 245 GLU A N 1
ATOM 2024 C CA . GLU A 1 245 ? 6.347 9.892 21.728 1.00 94.69 245 GLU A CA 1
ATOM 2025 C C . GLU A 1 245 ? 7.342 10.530 20.734 1.00 94.69 245 GLU A C 1
ATOM 2027 O O . GLU A 1 245 ? 7.011 11.565 20.153 1.00 94.69 245 GLU A O 1
ATOM 2032 N N . PRO A 1 246 ? 8.512 9.927 20.426 1.00 93.12 246 PRO A N 1
ATOM 2033 C CA . PRO A 1 246 ? 9.381 10.427 19.359 1.00 93.12 246 PRO A CA 1
ATOM 2034 C C . PRO A 1 246 ? 8.706 10.493 17.981 1.00 93.12 246 PRO A C 1
ATOM 2036 O O . PRO A 1 246 ? 8.885 11.477 17.265 1.00 93.12 246 PRO A O 1
ATOM 2039 N N . GLU A 1 247 ? 7.914 9.483 17.605 1.00 93.62 247 GLU A N 1
ATOM 2040 C CA . GLU A 1 247 ? 7.171 9.490 16.335 1.00 93.62 247 GLU A CA 1
ATOM 2041 C C . GLU A 1 247 ? 6.086 10.574 16.339 1.00 93.62 247 GLU A C 1
ATOM 2043 O O . GLU A 1 247 ? 5.980 11.332 15.375 1.00 93.62 247 GLU A O 1
ATOM 2048 N N . LYS A 1 248 ? 5.323 10.714 17.433 1.00 95.31 248 LYS A N 1
ATOM 2049 C CA . LYS A 1 248 ? 4.316 11.781 17.568 1.00 95.31 248 LYS A CA 1
ATOM 2050 C C . LYS A 1 248 ? 4.950 13.167 17.448 1.00 95.31 248 LYS A C 1
ATOM 2052 O O . LYS A 1 248 ? 4.451 14.003 16.698 1.00 95.31 248 LYS A O 1
ATOM 2057 N N . ASN A 1 249 ? 6.080 13.401 18.113 1.00 92.50 249 ASN A N 1
ATOM 2058 C CA . ASN A 1 249 ? 6.793 14.678 18.048 1.00 92.50 249 ASN A CA 1
ATOM 2059 C C . ASN A 1 249 ? 7.286 15.000 16.632 1.00 92.50 249 ASN A C 1
ATOM 2061 O O . ASN A 1 249 ? 7.152 16.139 16.186 1.00 92.50 249 ASN A O 1
ATOM 2065 N N . LYS A 1 250 ? 7.792 14.003 15.893 1.00 90.25 250 LYS A N 1
ATOM 2066 C CA . LYS A 1 250 ? 8.146 14.170 14.475 1.00 90.25 250 LYS A CA 1
ATOM 2067 C C . LYS A 1 250 ? 6.937 14.549 13.625 1.00 90.25 250 LYS A C 1
ATOM 2069 O O . LYS A 1 250 ? 7.003 15.522 12.884 1.00 90.25 250 LYS A O 1
ATOM 2074 N N . ILE A 1 251 ? 5.824 13.828 13.766 1.00 92.19 251 ILE A N 1
ATOM 2075 C CA . ILE A 1 251 ? 4.596 14.091 13.000 1.00 92.19 251 ILE A CA 1
ATOM 2076 C C . ILE A 1 251 ? 4.044 15.485 13.310 1.00 92.19 251 ILE A C 1
ATOM 2078 O O . ILE A 1 251 ? 3.612 16.198 12.405 1.00 92.19 251 ILE A O 1
ATOM 2082 N N . LYS A 1 252 ? 4.076 15.887 14.584 1.00 90.94 252 LYS A N 1
ATOM 2083 C CA . LYS A 1 252 ? 3.673 17.223 15.019 1.00 90.94 252 LYS A CA 1
ATOM 2084 C C . LYS A 1 252 ? 4.536 18.298 14.364 1.00 90.94 252 LYS A C 1
ATOM 2086 O O . LYS A 1 252 ? 3.979 19.241 13.817 1.00 90.94 252 LYS A O 1
ATOM 2091 N N . LYS A 1 253 ? 5.859 18.110 14.342 1.00 86.38 253 LYS A N 1
ATOM 2092 C CA . LYS A 1 253 ? 6.778 19.015 13.647 1.00 86.38 253 LYS A CA 1
ATOM 2093 C C . LYS A 1 253 ? 6.462 19.101 12.150 1.00 86.38 253 LYS A C 1
ATOM 2095 O O . LYS A 1 253 ? 6.318 20.199 11.638 1.00 86.38 253 LYS A O 1
ATOM 2100 N N . CYS A 1 254 ? 6.240 17.973 11.468 1.00 82.56 254 CYS A N 1
ATOM 2101 C CA . CYS A 1 254 ? 5.838 17.982 10.055 1.00 82.56 254 CYS A CA 1
ATOM 2102 C C . CYS A 1 254 ? 4.529 18.757 9.819 1.00 82.56 254 CYS A C 1
ATOM 2104 O O . CYS A 1 254 ? 4.389 19.457 8.818 1.00 82.56 254 CYS A O 1
ATOM 2106 N N . TRP A 1 255 ? 3.563 18.642 10.736 1.00 84.88 255 TRP A N 1
ATOM 2107 C CA . TRP A 1 255 ? 2.313 19.395 10.662 1.00 84.88 255 TRP A CA 1
ATOM 2108 C C . TRP A 1 255 ? 2.513 20.893 10.919 1.00 84.88 255 TRP A C 1
ATOM 2110 O O . TRP A 1 255 ? 1.908 21.704 10.220 1.00 84.88 255 TRP A O 1
ATOM 2120 N N . GLU A 1 256 ? 3.350 21.268 11.889 1.00 81.06 256 GLU A N 1
ATOM 2121 C CA . GLU A 1 256 ? 3.721 22.662 12.174 1.00 81.06 256 GLU A CA 1
ATOM 2122 C C . GLU A 1 256 ? 4.446 23.288 10.973 1.00 81.06 256 GLU A C 1
ATOM 2124 O O . GLU A 1 256 ? 4.062 24.373 10.533 1.00 81.06 256 GLU A O 1
ATOM 2129 N N . ASP A 1 257 ? 5.403 22.567 10.383 1.00 73.88 257 ASP A N 1
ATOM 2130 C CA . ASP A 1 257 ? 6.141 22.973 9.183 1.00 73.88 257 ASP A CA 1
ATOM 2131 C C . ASP A 1 257 ? 5.212 23.109 7.967 1.00 73.88 257 ASP A C 1
ATOM 2133 O O . ASP A 1 257 ? 5.398 23.997 7.147 1.00 73.88 257 ASP A O 1
ATOM 2137 N N . ARG A 1 258 ? 4.171 22.275 7.833 1.00 73.00 258 ARG A N 1
ATOM 2138 C CA . ARG A 1 258 ? 3.135 22.473 6.803 1.00 73.00 258 ARG A CA 1
ATOM 2139 C C . ARG A 1 258 ? 2.261 23.693 7.106 1.00 73.00 258 ARG A C 1
ATOM 2141 O O . ARG A 1 258 ? 1.992 24.488 6.216 1.00 73.00 258 ARG A O 1
ATOM 2148 N N . SER A 1 259 ? 1.767 23.809 8.337 1.00 68.94 259 SER A N 1
ATOM 2149 C CA . SER A 1 259 ? 0.705 24.761 8.696 1.00 68.94 259 SER A CA 1
ATOM 2150 C C . SER A 1 259 ? 1.206 26.202 8.812 1.00 68.94 259 SER A C 1
ATOM 2152 O O . SER A 1 259 ? 0.442 27.136 8.580 1.00 68.94 259 SER A O 1
ATOM 2154 N N . SER A 1 260 ? 2.480 26.396 9.163 1.00 61.53 260 SER A N 1
ATOM 2155 C CA . SER A 1 260 ? 3.071 27.725 9.382 1.00 61.53 260 SER A CA 1
ATOM 2156 C C . SER A 1 260 ? 3.305 28.514 8.089 1.00 61.53 260 SER A C 1
ATOM 2158 O O . SER A 1 260 ? 3.445 29.732 8.145 1.00 61.53 260 SER A O 1
ATOM 2160 N N . TYR A 1 261 ? 3.307 27.846 6.931 1.00 56.12 261 TYR A N 1
ATOM 2161 C CA . TYR A 1 261 ? 3.554 28.461 5.620 1.00 56.12 261 TYR A CA 1
ATOM 2162 C C . TYR A 1 261 ? 2.279 28.557 4.751 1.00 56.12 261 TYR A C 1
ATOM 2164 O O . TYR A 1 261 ? 2.365 28.746 3.540 1.00 56.12 261 TYR A O 1
ATOM 2172 N N . GLY A 1 262 ? 1.094 28.484 5.378 1.00 46.38 262 GLY A N 1
ATOM 2173 C CA . GLY A 1 262 ? -0.225 28.559 4.732 1.00 46.38 262 GLY A CA 1
ATOM 2174 C C . GLY A 1 262 ? -0.852 27.183 4.486 1.00 46.38 262 GLY A C 1
ATOM 2175 O O . GLY A 1 262 ? -0.161 26.167 4.500 1.00 46.38 262 GLY A O 1
ATOM 2176 N N . ASP A 1 263 ? -2.173 27.118 4.272 1.00 48.84 263 ASP A N 1
ATOM 2177 C CA . ASP A 1 263 ? -2.861 25.872 3.887 1.00 48.84 263 ASP A CA 1
ATOM 2178 C C . ASP A 1 263 ? -2.563 25.538 2.421 1.00 48.84 263 ASP A C 1
ATOM 2180 O O . ASP A 1 263 ? -3.401 25.611 1.531 1.00 48.84 263 ASP A O 1
ATOM 2184 N N . VAL A 1 264 ? -1.306 25.184 2.174 1.00 47.88 264 VAL A N 1
ATOM 2185 C CA . VAL A 1 264 ? -0.727 24.903 0.860 1.00 47.88 264 VAL A CA 1
ATOM 2186 C C . VAL A 1 264 ? -1.412 23.715 0.154 1.00 47.88 264 VAL A C 1
ATOM 2188 O O . VAL A 1 264 ? -1.198 23.471 -1.030 1.00 47.88 264 VAL A O 1
ATOM 2191 N N . ALA A 1 265 ? -2.266 22.966 0.859 1.00 45.19 265 ALA A N 1
ATOM 2192 C CA . ALA A 1 265 ? -2.982 21.820 0.307 1.00 45.19 265 ALA A CA 1
ATOM 2193 C C . ALA A 1 265 ? -4.490 22.047 0.101 1.00 45.19 265 ALA A C 1
ATOM 2195 O O . ALA A 1 265 ? -5.099 21.254 -0.620 1.00 45.19 265 ALA A O 1
ATOM 2196 N N . HIS A 1 266 ? -5.105 23.065 0.718 1.00 42.66 266 HIS A N 1
ATOM 2197 C CA . HIS A 1 266 ? -6.554 23.279 0.659 1.00 42.66 266 HIS A CA 1
ATOM 2198 C C . HIS A 1 266 ? -6.891 24.776 0.529 1.00 42.66 266 HIS A C 1
ATOM 2200 O O . HIS A 1 266 ? -6.746 25.521 1.497 1.00 42.66 266 HIS A O 1
ATOM 2206 N N . PRO A 1 267 ? -7.358 25.240 -0.646 1.00 36.31 267 PRO A N 1
ATOM 2207 C CA . PRO A 1 267 ? -7.867 26.599 -0.780 1.00 36.31 267 PRO A CA 1
ATOM 2208 C C . PRO A 1 267 ? -9.164 26.788 0.023 1.00 36.31 267 PRO A C 1
ATOM 2210 O O . PRO A 1 267 ? -9.787 25.823 0.475 1.00 36.31 267 PRO A O 1
ATOM 2213 N N . SER A 1 268 ? -9.566 28.046 0.231 1.00 34.78 268 SER A N 1
ATOM 2214 C CA . SER A 1 268 ? -10.770 28.357 1.009 1.00 34.78 268 SER A CA 1
ATOM 2215 C C . SER A 1 268 ? -12.028 27.778 0.350 1.00 34.78 268 SER A C 1
ATOM 2217 O O . SER A 1 268 ? -12.082 27.591 -0.859 1.00 34.78 268 SER A O 1
ATOM 2219 N N . ILE A 1 269 ? -13.083 27.579 1.140 1.00 37.53 269 ILE A N 1
ATOM 2220 C CA . ILE A 1 269 ? -14.394 27.058 0.703 1.00 37.53 269 ILE A CA 1
ATOM 2221 C C . ILE A 1 269 ? -15.062 27.881 -0.425 1.00 37.53 269 ILE A C 1
ATOM 2223 O O . ILE A 1 269 ? -16.049 27.433 -1.001 1.00 37.53 269 ILE A O 1
ATOM 2227 N N . TYR A 1 270 ? -14.560 29.085 -0.722 1.00 37.69 270 TYR A N 1
ATOM 2228 C CA . TYR A 1 270 ? -15.051 29.955 -1.796 1.00 37.69 270 TYR A CA 1
ATOM 2229 C C . TYR A 1 270 ? -14.251 29.837 -3.102 1.00 37.69 270 TYR A C 1
ATOM 2231 O O . TYR A 1 270 ? -14.670 30.384 -4.121 1.00 37.69 270 TYR A O 1
ATOM 2239 N N . ASP A 1 271 ? -13.130 29.113 -3.095 1.00 34.44 271 ASP A N 1
ATOM 2240 C CA . ASP A 1 271 ? -12.365 28.803 -4.297 1.00 34.44 271 ASP A CA 1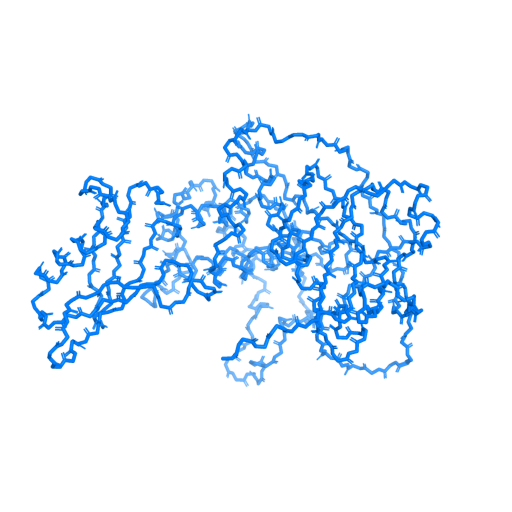
ATOM 2241 C C . ASP A 1 271 ? -12.928 27.538 -4.946 1.00 34.44 271 ASP A C 1
ATOM 2243 O O . ASP A 1 271 ? -12.970 26.467 -4.343 1.00 34.44 271 ASP A O 1
ATOM 2247 N N . GLN A 1 272 ? -13.325 27.639 -6.215 1.00 31.08 272 GLN A N 1
ATOM 2248 C CA . GLN A 1 272 ? -13.930 26.566 -7.025 1.00 31.08 272 GLN A CA 1
ATOM 2249 C C . GLN A 1 272 ? -12.983 25.378 -7.334 1.00 31.08 272 GLN A C 1
ATOM 2251 O O . GLN A 1 272 ? -13.190 24.624 -8.285 1.00 31.08 272 GLN A O 1
ATOM 2256 N N . ALA A 1 273 ? -11.928 25.191 -6.543 1.00 30.64 273 ALA A N 1
ATOM 2257 C CA . ALA A 1 273 ? -10.828 24.264 -6.773 1.00 30.64 273 ALA A CA 1
ATOM 2258 C C . ALA A 1 273 ? -11.031 22.865 -6.155 1.00 30.64 273 ALA A C 1
ATOM 2260 O O . ALA A 1 273 ? -10.097 22.067 -6.144 1.00 30.64 273 ALA A O 1
ATOM 2261 N N . GLU A 1 274 ? -12.244 22.499 -5.723 1.00 27.45 274 GLU A N 1
ATOM 2262 C CA . GLU A 1 274 ? -12.564 21.129 -5.266 1.00 27.45 274 GLU A CA 1
ATOM 2263 C C . GLU A 1 274 ? -12.448 20.047 -6.369 1.00 27.45 274 GLU A C 1
ATOM 2265 O O . GLU A 1 274 ? -12.708 18.871 -6.120 1.00 27.45 274 GLU A O 1
ATOM 2270 N N . ARG A 1 275 ? -12.040 20.404 -7.597 1.00 29.67 275 ARG A N 1
ATOM 2271 C CA . ARG A 1 275 ? -11.902 19.474 -8.735 1.00 29.67 275 ARG A CA 1
ATOM 2272 C C . ARG A 1 275 ? -10.488 19.324 -9.309 1.00 29.67 275 ARG A C 1
ATOM 2274 O O . ARG A 1 275 ? -10.331 18.568 -10.264 1.00 29.67 275 ARG A O 1
ATOM 2281 N N . TYR A 1 276 ? -9.465 19.967 -8.742 1.00 32.00 276 TYR A N 1
ATOM 2282 C CA . TYR A 1 276 ? -8.088 19.887 -9.260 1.00 32.00 276 TYR A CA 1
ATOM 2283 C C . TYR A 1 276 ? -7.125 19.183 -8.282 1.00 32.00 276 TYR A C 1
ATOM 2285 O O . TYR A 1 276 ? -7.336 19.244 -7.069 1.00 32.00 276 TYR A O 1
ATOM 2293 N N . PRO A 1 277 ? -6.088 18.468 -8.778 1.00 37.34 277 PRO A N 1
ATOM 2294 C CA . PRO A 1 277 ? -5.056 17.870 -7.927 1.00 37.34 277 PRO A CA 1
ATOM 2295 C C . PRO A 1 277 ? -4.378 18.949 -7.070 1.00 37.34 277 PRO A C 1
ATOM 2297 O O . PRO A 1 277 ? -4.360 20.106 -7.483 1.00 37.34 277 PRO A O 1
ATOM 2300 N N . ASN A 1 278 ? -3.853 18.548 -5.895 1.00 41.38 278 ASN A N 1
ATOM 2301 C CA . ASN A 1 278 ? -3.054 19.359 -4.955 1.00 41.38 278 ASN A CA 1
ATOM 2302 C C . ASN A 1 278 ? -2.450 20.583 -5.656 1.00 41.38 278 ASN A C 1
ATOM 2304 O O . ASN A 1 278 ? -1.658 20.362 -6.569 1.00 41.38 278 ASN A O 1
ATOM 2308 N N . GLN A 1 279 ? -2.833 21.807 -5.260 1.00 44.75 279 GLN A N 1
ATOM 2309 C CA . GLN A 1 279 ? -2.387 23.054 -5.896 1.00 44.75 279 GLN A CA 1
ATOM 2310 C C . GLN A 1 279 ? -0.873 23.026 -6.137 1.00 44.75 279 GLN A C 1
ATOM 2312 O O . GLN A 1 279 ? -0.064 23.218 -5.231 1.00 44.75 279 GLN A O 1
ATOM 2317 N N . PHE A 1 280 ? -0.511 22.714 -7.375 1.00 41.94 280 PHE A N 1
ATOM 2318 C CA . PHE A 1 280 ? 0.840 22.747 -7.884 1.00 41.94 280 PHE A CA 1
ATOM 2319 C C . PHE A 1 280 ? 0.756 23.391 -9.271 1.00 41.94 280 PHE A C 1
ATOM 2321 O O . PHE A 1 280 ? -0.065 22.944 -10.078 1.00 41.94 280 PHE A O 1
ATOM 2328 N N . PRO A 1 281 ? 1.562 24.426 -9.556 1.00 49.47 281 PRO A N 1
ATOM 2329 C CA . PRO A 1 281 ? 2.619 24.981 -8.705 1.00 49.47 281 PRO A CA 1
ATOM 2330 C C . PRO A 1 281 ? 2.096 25.769 -7.492 1.00 49.47 281 PRO A C 1
ATOM 2332 O O . PRO A 1 281 ? 0.947 26.208 -7.455 1.00 49.47 281 PRO A O 1
ATOM 2335 N N . LEU A 1 282 ? 2.969 25.935 -6.494 1.00 47.50 282 LEU A N 1
ATOM 2336 C CA . LEU A 1 282 ? 2.749 26.856 -5.381 1.00 47.50 282 LEU A CA 1
ATOM 2337 C C . LEU A 1 282 ? 2.612 28.295 -5.898 1.00 47.50 282 LEU A C 1
ATOM 2339 O O . LEU A 1 282 ? 3.260 28.650 -6.887 1.00 47.50 282 LEU A O 1
ATOM 2343 N N . PRO A 1 283 ? 1.850 29.159 -5.208 1.00 51.19 283 PRO A N 1
ATOM 2344 C CA . PRO A 1 283 ? 1.940 30.596 -5.420 1.00 51.19 283 PRO A CA 1
ATOM 2345 C C . PRO A 1 283 ? 3.395 31.075 -5.277 1.00 51.19 283 PRO A C 1
ATOM 2347 O O . PRO A 1 283 ? 4.103 30.671 -4.354 1.00 51.19 283 PRO A O 1
ATOM 2350 N N . SER A 1 284 ? 3.841 31.960 -6.172 1.00 47.19 284 SER A N 1
ATOM 2351 C CA . SER A 1 284 ? 5.231 32.449 -6.271 1.00 47.19 284 SER A CA 1
ATOM 2352 C C . SER A 1 284 ? 5.757 33.192 -5.032 1.00 47.19 284 SER A C 1
ATOM 2354 O O . SER A 1 284 ? 6.928 33.556 -4.975 1.00 47.19 284 SER A O 1
ATOM 2356 N N . ASN A 1 285 ? 4.903 33.425 -4.037 1.00 46.22 285 ASN A N 1
ATOM 2357 C CA . ASN A 1 285 ? 5.197 34.086 -2.771 1.00 46.22 285 ASN A CA 1
ATOM 2358 C C . ASN A 1 285 ? 5.342 33.118 -1.578 1.00 46.22 285 ASN A C 1
ATOM 2360 O O . ASN A 1 285 ? 5.486 33.586 -0.448 1.00 46.22 285 ASN A O 1
ATOM 2364 N N . VAL A 1 286 ? 5.306 31.798 -1.796 1.00 50.06 286 VAL A N 1
ATOM 2365 C CA . VAL A 1 286 ? 5.475 30.786 -0.741 1.00 50.06 286 VAL A CA 1
ATOM 2366 C C . VAL A 1 286 ? 6.869 30.161 -0.836 1.00 50.06 286 VAL A C 1
ATOM 2368 O O . VAL A 1 286 ? 7.121 29.306 -1.678 1.00 50.06 286 VAL A O 1
ATOM 2371 N N . ASN A 1 287 ? 7.774 30.567 0.059 1.00 49.53 287 ASN A N 1
ATOM 2372 C CA . ASN A 1 287 ? 9.062 29.897 0.257 1.00 49.53 287 ASN A CA 1
ATOM 2373 C C . ASN A 1 287 ? 8.888 28.775 1.284 1.00 49.53 287 ASN A C 1
ATOM 2375 O O . ASN A 1 287 ? 8.701 29.061 2.466 1.00 49.53 287 ASN A O 1
ATOM 2379 N N . TYR A 1 288 ? 8.976 27.516 0.857 1.00 54.62 288 TYR A N 1
ATOM 2380 C CA . TYR A 1 288 ? 8.984 26.367 1.763 1.00 54.62 288 TYR A CA 1
ATOM 2381 C C . TYR A 1 288 ? 10.429 25.865 1.930 1.00 54.62 288 TYR A C 1
ATOM 2383 O O . TYR A 1 288 ? 11.006 25.291 1.010 1.00 54.62 288 TYR A O 1
ATOM 2391 N N . PRO A 1 289 ? 11.060 26.086 3.092 1.00 50.38 289 PRO A N 1
ATOM 2392 C CA . PRO A 1 289 ? 12.497 25.868 3.255 1.00 50.38 289 PRO A CA 1
ATOM 2393 C C . PRO A 1 289 ? 12.863 24.426 3.641 1.00 50.38 289 PRO A C 1
ATOM 2395 O O . PRO A 1 289 ? 14.005 24.160 4.020 1.00 50.38 289 PRO A O 1
ATOM 2398 N N . HIS A 1 290 ? 11.909 23.493 3.614 1.00 55.94 290 HIS A N 1
ATOM 2399 C CA . HIS A 1 290 ? 12.084 22.166 4.191 1.00 55.94 290 HIS A CA 1
ATOM 2400 C C . HIS A 1 290 ? 12.002 21.070 3.123 1.00 55.94 290 HIS A C 1
ATOM 2402 O O . HIS A 1 290 ? 11.130 21.055 2.269 1.00 55.94 290 HIS A O 1
ATOM 2408 N N . TRP A 1 291 ? 12.926 20.117 3.177 1.00 53.25 291 TRP A N 1
ATOM 2409 C CA . TRP A 1 291 ? 12.837 18.856 2.449 1.00 53.25 291 TRP A CA 1
ATOM 2410 C C . TRP A 1 291 ? 12.891 17.744 3.486 1.00 53.25 291 TRP A C 1
ATOM 2412 O O . TRP A 1 291 ? 13.798 17.727 4.322 1.00 53.25 291 TRP A O 1
ATOM 2422 N N . PHE A 1 292 ? 11.904 16.849 3.482 1.00 63.91 292 PHE A N 1
ATOM 2423 C CA . PHE A 1 292 ? 11.830 15.793 4.481 1.00 63.91 292 PHE A CA 1
ATOM 2424 C C . PHE A 1 292 ? 11.231 14.514 3.903 1.00 63.91 292 PHE A C 1
ATOM 2426 O O . PHE A 1 292 ? 10.044 14.445 3.594 1.00 63.91 292 PHE A O 1
ATOM 2433 N N . ILE A 1 293 ? 12.075 13.491 3.794 1.00 67.06 293 ILE A N 1
ATOM 2434 C CA . ILE A 1 293 ? 11.661 12.097 3.667 1.00 67.06 293 ILE A CA 1
ATOM 2435 C C . ILE A 1 293 ? 12.350 11.361 4.808 1.00 67.06 293 ILE A C 1
ATOM 2437 O O . ILE A 1 293 ? 13.579 11.265 4.838 1.00 67.06 293 ILE A O 1
ATOM 2441 N N . ASP A 1 294 ? 11.572 10.834 5.745 1.00 80.12 294 ASP A N 1
ATOM 2442 C CA . ASP A 1 294 ? 12.090 9.944 6.774 1.00 80.12 294 ASP A CA 1
ATOM 2443 C C . ASP A 1 294 ? 11.264 8.651 6.870 1.00 80.12 294 ASP A C 1
ATOM 2445 O O . ASP A 1 294 ? 10.463 8.313 5.997 1.00 80.12 294 ASP A O 1
ATOM 2449 N N . SER A 1 295 ? 11.519 7.878 7.920 1.00 87.19 295 SER A N 1
ATOM 2450 C CA . SER A 1 295 ? 10.841 6.611 8.185 1.00 87.19 295 SER A CA 1
ATOM 2451 C C . SER A 1 295 ? 9.452 6.738 8.800 1.00 87.19 295 SER A C 1
ATOM 2453 O O . SER A 1 295 ? 8.717 5.753 8.795 1.00 87.19 295 SER A O 1
ATOM 2455 N N . VAL A 1 296 ? 9.061 7.906 9.321 1.00 91.06 296 VAL A N 1
ATOM 2456 C CA . VAL A 1 296 ? 7.847 8.039 10.135 1.00 91.06 296 VAL A CA 1
ATOM 2457 C C . VAL A 1 296 ? 6.591 7.737 9.320 1.00 91.06 296 VAL A C 1
ATOM 2459 O O . VAL A 1 296 ? 5.675 7.089 9.821 1.00 91.06 296 VAL A O 1
ATOM 2462 N N . GLY A 1 297 ? 6.567 8.117 8.038 1.00 91.44 297 GLY A N 1
ATOM 2463 C CA . GLY A 1 297 ? 5.479 7.762 7.124 1.00 91.44 297 GLY A CA 1
ATOM 2464 C C . GLY A 1 297 ? 5.331 6.247 6.941 1.00 91.44 297 GLY A C 1
ATOM 2465 O O . GLY A 1 297 ? 4.216 5.722 6.984 1.00 91.44 297 GLY A O 1
ATOM 2466 N N . ALA A 1 298 ? 6.450 5.528 6.812 1.00 92.69 298 ALA A N 1
ATOM 2467 C CA . ALA A 1 298 ? 6.456 4.070 6.704 1.00 92.69 298 ALA A CA 1
ATOM 2468 C C . ALA A 1 298 ? 5.996 3.408 8.008 1.00 92.69 298 ALA A C 1
ATOM 2470 O O . ALA A 1 298 ? 5.143 2.523 7.975 1.00 92.69 298 ALA A O 1
ATOM 2471 N N . ASP A 1 299 ? 6.487 3.889 9.154 1.00 93.56 299 ASP A N 1
ATOM 2472 C CA . ASP A 1 299 ? 6.091 3.396 10.475 1.00 93.56 299 ASP A CA 1
ATOM 2473 C C . ASP A 1 299 ? 4.590 3.554 10.720 1.00 93.56 299 ASP A C 1
ATOM 2475 O O . ASP A 1 299 ? 3.940 2.627 11.204 1.00 93.56 299 ASP A O 1
ATOM 2479 N N . VAL A 1 300 ? 4.025 4.710 10.360 1.00 95.31 300 VAL A N 1
ATOM 2480 C CA . VAL A 1 300 ? 2.585 4.970 10.468 1.00 95.31 300 VAL A CA 1
ATOM 2481 C C . VAL A 1 300 ? 1.796 4.009 9.575 1.00 95.31 300 VAL A C 1
ATOM 2483 O O . VAL A 1 300 ? 0.823 3.424 10.051 1.00 95.31 300 VAL A O 1
ATOM 2486 N N . CYS A 1 301 ? 2.223 3.786 8.326 1.00 95.69 301 CYS A N 1
ATOM 2487 C CA . CYS A 1 301 ? 1.566 2.843 7.411 1.00 95.69 301 CYS A CA 1
ATOM 2488 C C . CYS A 1 301 ? 1.622 1.395 7.927 1.00 95.69 301 CYS A C 1
ATOM 2490 O O . CYS A 1 301 ? 0.596 0.715 7.953 1.00 95.69 301 CYS A O 1
ATOM 2492 N N . ILE A 1 302 ? 2.788 0.935 8.393 1.00 95.31 302 ILE A N 1
ATOM 2493 C CA . ILE A 1 302 ? 2.975 -0.412 8.953 1.00 95.31 302 ILE A CA 1
ATOM 2494 C C . ILE A 1 302 ? 2.103 -0.595 10.197 1.00 95.31 302 ILE A C 1
ATOM 2496 O O . ILE A 1 302 ? 1.337 -1.554 10.290 1.00 95.31 302 ILE A O 1
ATOM 2500 N N . LYS A 1 303 ? 2.167 0.338 11.153 1.00 95.75 303 LYS A N 1
ATOM 2501 C CA . LYS A 1 303 ? 1.383 0.264 12.394 1.00 95.75 303 LYS A CA 1
ATOM 2502 C C . LYS A 1 303 ? -0.119 0.335 12.131 1.00 95.75 303 LYS A C 1
ATOM 2504 O O . LYS A 1 303 ? -0.885 -0.377 12.780 1.00 95.75 303 LYS A O 1
ATOM 2509 N N . TYR A 1 304 ? -0.545 1.148 11.163 1.00 96.75 304 TYR A N 1
ATOM 2510 C CA . TYR A 1 304 ? -1.934 1.180 10.713 1.00 96.75 304 TYR A CA 1
ATOM 2511 C C . TYR A 1 304 ? -2.373 -0.167 10.146 1.00 96.75 304 TYR A C 1
ATOM 2513 O O . TYR A 1 304 ? -3.393 -0.695 10.583 1.00 96.75 304 TYR A O 1
ATOM 2521 N N . PHE A 1 305 ? -1.590 -0.751 9.238 1.00 95.44 305 PHE A N 1
ATOM 2522 C CA . PHE A 1 305 ? -1.875 -2.064 8.667 1.00 95.44 305 PHE A CA 1
ATOM 2523 C C . PHE A 1 305 ? -1.992 -3.143 9.756 1.00 95.44 305 PHE A C 1
ATOM 2525 O O . PHE A 1 305 ? -2.997 -3.851 9.821 1.00 95.44 305 PHE A O 1
ATOM 2532 N N . LEU A 1 306 ? -1.028 -3.214 10.682 1.00 93.19 306 LEU A N 1
ATOM 2533 C CA . LEU A 1 306 ? -1.048 -4.165 11.801 1.00 93.19 306 LEU A CA 1
ATOM 2534 C C . LEU A 1 306 ? -2.257 -3.973 12.733 1.00 93.19 306 LEU A C 1
ATOM 2536 O O . LEU A 1 306 ? -2.766 -4.943 13.300 1.00 93.19 306 LEU A O 1
ATOM 2540 N N . TYR A 1 307 ? -2.730 -2.738 12.895 1.00 93.56 307 TYR A N 1
ATOM 2541 C CA . TYR A 1 307 ? -3.954 -2.442 13.634 1.00 93.56 307 TYR A CA 1
ATOM 2542 C C . TYR A 1 307 ? -5.209 -2.877 12.862 1.00 93.56 307 TYR A C 1
ATOM 2544 O O . TYR A 1 307 ? -6.061 -3.571 13.420 1.00 93.56 307 TYR A O 1
ATOM 2552 N N . LYS A 1 308 ? -5.323 -2.471 11.595 1.00 92.69 308 LYS A N 1
ATOM 2553 C CA . LYS A 1 308 ? -6.528 -2.603 10.769 1.00 92.69 308 LYS A CA 1
ATOM 2554 C C . LYS A 1 308 ? -6.764 -4.047 10.312 1.00 92.69 308 LYS A C 1
ATOM 2556 O O . LYS A 1 308 ? -7.913 -4.476 10.289 1.00 92.69 308 LYS A O 1
ATOM 2561 N N . LYS A 1 309 ? -5.707 -4.845 10.103 1.00 90.81 309 LYS A N 1
ATOM 2562 C CA . LYS A 1 309 ? -5.827 -6.284 9.793 1.00 90.81 309 LYS A CA 1
ATOM 2563 C C . LYS A 1 309 ? -6.505 -7.111 10.895 1.00 90.81 309 LYS A C 1
ATOM 2565 O O . LYS A 1 309 ? -7.009 -8.190 10.621 1.00 90.81 309 LYS A O 1
ATOM 2570 N N . ASN A 1 310 ? -6.541 -6.595 12.126 1.00 91.19 310 ASN A N 1
ATOM 2571 C CA . ASN A 1 310 ? -7.180 -7.228 13.287 1.00 91.19 310 ASN A CA 1
ATOM 2572 C C . ASN A 1 310 ? -8.520 -6.565 13.667 1.00 91.19 310 ASN A C 1
ATOM 2574 O O . ASN A 1 310 ? -9.037 -6.789 14.766 1.00 91.19 310 ASN A O 1
ATOM 2578 N N . LEU A 1 311 ? -9.048 -5.684 12.813 1.00 92.00 311 LEU A N 1
ATOM 2579 C CA . LEU A 1 311 ? -10.269 -4.924 13.054 1.00 92.00 311 LEU A CA 1
ATOM 2580 C C . LEU A 1 311 ? -11.302 -5.241 11.972 1.00 92.00 311 LEU A C 1
ATOM 2582 O O . LEU A 1 311 ? -11.063 -4.978 10.796 1.00 92.00 311 LEU A O 1
ATOM 2586 N N . PHE A 1 312 ? -12.453 -5.752 12.394 1.00 92.25 312 PHE A N 1
ATOM 2587 C CA . PHE A 1 312 ? -13.564 -6.138 11.537 1.00 92.25 312 PHE A CA 1
ATOM 2588 C C . PHE A 1 312 ? -14.708 -5.144 11.674 1.00 92.25 312 PHE A C 1
ATOM 2590 O O . PHE A 1 312 ? -15.136 -4.810 12.780 1.00 92.25 312 PHE A O 1
ATOM 2597 N N . SER A 1 313 ? -15.174 -4.670 10.525 1.00 90.88 313 SER A N 1
ATOM 2598 C CA . SER A 1 313 ? -16.377 -3.862 10.381 1.00 90.88 313 SER A CA 1
ATOM 2599 C C . SER A 1 313 ? -17.517 -4.805 10.032 1.00 90.88 313 SER A C 1
ATOM 2601 O O . SER A 1 313 ? -17.406 -5.521 9.044 1.00 90.88 313 SER A O 1
ATOM 2603 N N . ILE A 1 314 ? -18.577 -4.830 10.831 1.00 92.06 314 ILE A N 1
ATOM 2604 C CA . ILE A 1 314 ? -19.706 -5.742 10.650 1.00 92.06 314 ILE A CA 1
ATOM 2605 C C . ILE A 1 314 ? -20.973 -4.902 10.536 1.00 92.06 314 ILE A C 1
ATOM 2607 O O . ILE A 1 314 ? -21.400 -4.298 11.522 1.00 92.06 314 ILE A O 1
ATOM 2611 N N . ASP A 1 315 ? -21.556 -4.841 9.346 1.00 90.44 315 ASP A N 1
ATOM 2612 C CA . ASP A 1 315 ? -22.854 -4.195 9.157 1.00 90.44 315 ASP A CA 1
ATOM 2613 C C . ASP A 1 315 ? -23.953 -5.167 9.594 1.00 90.44 315 ASP A C 1
ATOM 2615 O O . ASP A 1 315 ? -23.950 -6.332 9.195 1.00 90.44 315 ASP A O 1
ATOM 2619 N N . VAL A 1 316 ? -24.849 -4.720 10.476 1.00 89.38 316 VAL A N 1
ATOM 2620 C CA . VAL A 1 316 ? -25.943 -5.552 10.985 1.00 89.38 316 VAL A CA 1
ATOM 2621 C C . VAL A 1 316 ? -27.220 -5.211 10.234 1.00 89.38 316 VAL A C 1
ATOM 2623 O O . VAL A 1 316 ? -27.716 -4.083 10.305 1.00 89.38 316 VAL A O 1
ATOM 2626 N N . GLU A 1 317 ? -27.763 -6.210 9.553 1.00 87.81 317 GLU A N 1
ATOM 2627 C CA . GLU A 1 317 ? -28.985 -6.113 8.764 1.00 87.81 317 GLU A CA 1
ATOM 2628 C C . GLU A 1 317 ? -30.116 -6.907 9.417 1.00 87.81 317 GLU A C 1
ATOM 2630 O O . GLU A 1 317 ? -29.895 -7.891 10.129 1.00 87.81 317 GLU A O 1
ATOM 2635 N N . GLU A 1 318 ? -31.347 -6.452 9.192 1.00 83.88 318 GLU A N 1
ATOM 2636 C CA . GLU A 1 318 ? -32.524 -7.179 9.657 1.00 83.88 318 GLU A CA 1
ATOM 2637 C C . GLU A 1 318 ? -32.734 -8.431 8.810 1.00 83.88 318 GLU A C 1
ATOM 2639 O O . GLU A 1 318 ? -32.656 -8.396 7.582 1.00 83.88 318 GLU A O 1
ATOM 2644 N N . LEU A 1 319 ? -33.005 -9.539 9.494 1.00 85.75 319 LEU A N 1
ATOM 2645 C CA . LEU A 1 319 ? -33.327 -10.811 8.865 1.00 85.75 319 LEU A CA 1
ATOM 2646 C C . LEU A 1 319 ? -34.616 -10.699 8.037 1.00 85.75 319 LEU A C 1
ATOM 2648 O O . LEU A 1 319 ? -35.618 -10.163 8.525 1.00 85.75 319 LEU A O 1
ATOM 2652 N N . LEU A 1 320 ? -34.632 -11.270 6.831 1.00 77.62 320 LEU A N 1
ATOM 2653 C CA . LEU A 1 320 ? -35.891 -11.487 6.122 1.00 77.62 320 LEU A CA 1
ATOM 2654 C C . LEU A 1 320 ? -36.693 -12.621 6.795 1.00 77.62 320 LEU A C 1
ATOM 2656 O O . LEU A 1 320 ? -36.111 -13.481 7.465 1.00 77.62 320 LEU A O 1
ATOM 2660 N N . PRO A 1 321 ? -38.031 -12.647 6.640 1.00 69.00 321 PRO A N 1
ATOM 2661 C CA . PRO A 1 321 ? -38.846 -13.756 7.128 1.00 69.00 321 PRO A CA 1
ATOM 2662 C C . PRO A 1 321 ? -38.341 -15.095 6.569 1.00 69.00 321 PRO A C 1
ATOM 2664 O O . PRO A 1 321 ? -38.039 -15.186 5.383 1.00 69.00 321 PRO A O 1
ATOM 2667 N N . ASP A 1 322 ? -38.268 -16.118 7.425 1.00 74.94 322 ASP A N 1
ATOM 2668 C CA . ASP A 1 322 ? -37.817 -17.490 7.123 1.00 74.94 322 ASP A CA 1
ATOM 2669 C C . ASP A 1 322 ? -36.307 -17.694 6.862 1.00 74.94 322 ASP A C 1
ATOM 2671 O O . ASP A 1 322 ? -35.877 -18.824 6.610 1.00 74.94 322 ASP A O 1
ATOM 2675 N N . GLU A 1 323 ? -35.475 -16.656 6.984 1.00 79.69 323 GLU A N 1
ATOM 2676 C CA . GLU A 1 323 ? -34.013 -16.801 6.931 1.00 79.69 323 GLU A CA 1
ATOM 2677 C C . GLU A 1 323 ? -33.423 -17.231 8.293 1.00 79.69 323 GLU A C 1
ATOM 2679 O O . GLU A 1 323 ? -34.089 -17.212 9.329 1.00 79.69 323 GLU A O 1
ATOM 2684 N N . GLN A 1 324 ? -32.165 -17.684 8.303 1.00 83.50 324 GLN A N 1
ATOM 2685 C CA . GLN A 1 324 ? -31.405 -17.975 9.527 1.00 83.50 324 GLN A CA 1
ATOM 2686 C C . GLN A 1 324 ? -30.310 -16.931 9.713 1.00 83.50 324 GLN A C 1
ATOM 2688 O O . GLN A 1 324 ? -29.815 -16.382 8.732 1.00 83.50 324 GLN A O 1
ATOM 2693 N N . GLU A 1 325 ? -29.899 -16.692 10.963 1.00 87.25 325 GLU A N 1
ATOM 2694 C CA . GLU A 1 325 ? -28.762 -15.810 11.235 1.00 87.25 325 GLU A CA 1
ATOM 2695 C C . GLU A 1 325 ? -27.520 -16.270 10.463 1.00 87.25 325 GLU A C 1
ATOM 2697 O O . GLU A 1 325 ? -27.146 -17.449 10.472 1.00 87.25 325 GLU A O 1
ATOM 2702 N N . SER A 1 326 ? -26.877 -15.323 9.792 1.00 87.50 326 SER A N 1
ATOM 2703 C CA . SER A 1 326 ? -25.732 -15.578 8.929 1.00 87.50 326 SER A CA 1
ATOM 2704 C C . SER A 1 326 ? -24.709 -14.459 9.106 1.00 87.50 326 SER A C 1
ATOM 2706 O O . SER A 1 326 ? -25.056 -13.299 9.323 1.00 87.50 326 SER A O 1
ATOM 2708 N N . LEU A 1 327 ? -23.425 -14.821 9.068 1.00 89.06 327 LEU A N 1
ATOM 2709 C CA . LEU A 1 327 ? -22.315 -13.872 9.039 1.00 89.06 327 LEU A CA 1
ATOM 2710 C C . LEU A 1 327 ? -21.511 -14.155 7.786 1.00 89.06 327 LEU A C 1
ATOM 2712 O O . LEU A 1 327 ? -20.931 -15.238 7.668 1.00 89.06 327 LEU A O 1
ATOM 2716 N N . ASP A 1 328 ? -21.405 -13.179 6.898 1.00 87.44 328 ASP A N 1
ATOM 2717 C CA . ASP A 1 328 ? -20.768 -13.350 5.602 1.00 87.44 328 ASP A CA 1
ATOM 2718 C C . ASP A 1 328 ? -19.874 -12.172 5.213 1.00 87.44 328 ASP A C 1
ATOM 2720 O O . ASP A 1 328 ? -19.828 -11.142 5.881 1.00 87.44 328 ASP A O 1
ATOM 2724 N N . VAL A 1 329 ? -19.046 -12.374 4.186 1.00 85.06 329 VAL A N 1
ATOM 2725 C CA . VAL A 1 329 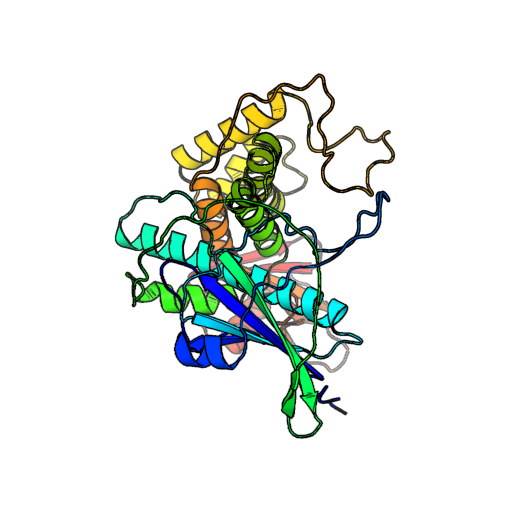? -18.097 -11.359 3.703 1.00 85.06 329 VAL A CA 1
ATOM 2726 C C . VAL A 1 329 ? -18.791 -10.533 2.624 1.00 85.06 329 VAL A C 1
ATOM 2728 O O . VAL A 1 329 ? -19.333 -11.118 1.690 1.00 85.06 329 VAL A O 1
ATOM 2731 N N . VAL A 1 330 ? -18.772 -9.200 2.736 1.00 76.19 330 VAL A N 1
ATOM 2732 C CA . VAL A 1 330 ? -19.528 -8.306 1.831 1.00 76.19 330 VAL A CA 1
ATOM 2733 C C . VAL A 1 330 ? -18.910 -8.276 0.433 1.00 76.19 330 VAL A C 1
ATOM 2735 O O . VAL A 1 330 ? -19.624 -8.420 -0.553 1.00 76.19 330 VAL A O 1
ATOM 2738 N N . ASN A 1 331 ? -17.582 -8.160 0.334 1.00 72.56 331 ASN A N 1
ATOM 2739 C CA . ASN A 1 331 ? -16.811 -8.423 -0.884 1.00 72.56 331 ASN A CA 1
ATOM 2740 C C . ASN A 1 331 ? -15.302 -8.368 -0.563 1.00 72.56 331 ASN A C 1
ATOM 2742 O O . ASN A 1 331 ? -14.758 -7.270 -0.412 1.00 72.56 331 ASN A O 1
ATOM 2746 N N . PRO A 1 332 ? -14.583 -9.503 -0.492 1.00 60.47 332 PRO A N 1
ATOM 2747 C CA . PRO A 1 332 ? -13.176 -9.499 -0.085 1.00 60.47 332 PRO A CA 1
ATOM 2748 C C . PRO A 1 332 ? -12.254 -8.770 -1.076 1.00 60.47 332 PRO A C 1
ATOM 2750 O O . PRO A 1 332 ? -11.142 -8.402 -0.707 1.00 60.47 332 PRO A O 1
ATOM 2753 N N . GLN A 1 333 ? -12.697 -8.558 -2.322 1.00 63.31 333 GLN A N 1
ATOM 2754 C CA . GLN A 1 333 ? -11.914 -7.858 -3.344 1.00 63.31 333 GLN A CA 1
ATOM 2755 C C . GLN A 1 333 ? -11.942 -6.328 -3.180 1.00 63.31 333 GLN A C 1
ATOM 2757 O O . GLN A 1 333 ? -11.107 -5.651 -3.772 1.00 63.31 333 GLN A O 1
ATOM 2762 N N . TRP A 1 334 ? -12.907 -5.785 -2.426 1.00 64.75 334 TRP A N 1
ATOM 2763 C CA . TRP A 1 334 ? -13.141 -4.338 -2.315 1.00 64.75 334 TRP A CA 1
ATOM 2764 C C . TRP A 1 334 ? -12.722 -3.798 -0.950 1.00 64.75 334 TRP A C 1
ATOM 2766 O O . TRP A 1 334 ? -12.014 -2.800 -0.883 1.00 64.75 334 TRP A O 1
ATOM 2776 N N . GLU A 1 335 ? -13.104 -4.477 0.133 1.00 78.50 335 GLU A N 1
ATOM 2777 C CA . GLU A 1 335 ? -12.714 -4.085 1.487 1.00 78.50 335 GLU A CA 1
ATOM 2778 C C . GLU A 1 335 ? -12.426 -5.328 2.333 1.00 78.50 335 GLU A C 1
ATOM 2780 O O . GLU A 1 335 ? -13.278 -6.190 2.560 1.00 78.50 335 GLU A O 1
ATOM 2785 N N . SER A 1 336 ? -11.187 -5.434 2.810 1.00 84.62 336 SER A N 1
ATOM 2786 C CA . SER A 1 336 ? -10.793 -6.492 3.734 1.00 84.62 336 SER A CA 1
ATOM 2787 C C . SER A 1 336 ? -11.405 -6.266 5.114 1.00 84.62 336 SER A C 1
ATOM 2789 O O . SER A 1 336 ? -11.491 -5.142 5.604 1.00 84.62 336 SER A O 1
ATOM 2791 N N . ASN A 1 337 ? -11.788 -7.363 5.771 1.00 88.81 337 ASN A N 1
ATOM 2792 C CA . ASN A 1 337 ? -12.412 -7.371 7.098 1.00 88.81 337 ASN A CA 1
ATOM 2793 C C . ASN A 1 337 ? -13.768 -6.640 7.185 1.00 88.81 337 ASN A C 1
ATOM 2795 O O . ASN A 1 337 ? -14.188 -6.257 8.281 1.00 88.81 337 ASN A O 1
ATOM 2799 N N . HIS A 1 338 ? -14.469 -6.473 6.059 1.00 90.00 338 HIS A N 1
ATOM 2800 C CA . HIS A 1 338 ? -15.859 -6.021 6.032 1.00 90.00 338 HIS A CA 1
ATOM 2801 C C . HIS A 1 338 ? -16.810 -7.213 5.913 1.00 90.00 338 HIS A C 1
ATOM 2803 O O . HIS A 1 338 ? -16.782 -7.979 4.946 1.00 90.00 338 HIS A O 1
ATOM 2809 N N . LEU A 1 339 ? -17.627 -7.382 6.945 1.00 91.25 339 LEU A N 1
ATOM 2810 C CA . LEU A 1 339 ? -18.606 -8.445 7.078 1.00 91.25 339 LEU A CA 1
ATOM 2811 C C . LEU A 1 339 ? -20.007 -7.855 7.161 1.00 91.25 339 LEU A C 1
ATOM 2813 O O . LEU A 1 339 ? -20.189 -6.689 7.514 1.00 91.25 339 LEU A O 1
ATOM 2817 N N . TRP A 1 340 ? -20.986 -8.700 6.897 1.00 91.75 340 TRP A N 1
ATOM 2818 C CA . TRP A 1 340 ? -22.385 -8.417 7.154 1.00 91.75 340 TRP A CA 1
ATOM 2819 C C . TRP A 1 340 ? -22.968 -9.529 8.017 1.00 91.75 340 TRP A C 1
ATOM 2821 O O . TRP A 1 340 ? -22.577 -10.694 7.891 1.00 91.75 340 TRP A O 1
ATOM 2831 N N . PHE A 1 341 ? -23.838 -9.146 8.946 1.00 91.69 341 PHE A N 1
ATOM 2832 C CA . PHE A 1 341 ? -24.505 -10.046 9.874 1.00 91.69 341 PHE A CA 1
ATOM 2833 C C . PHE A 1 341 ? -26.013 -9.830 9.802 1.00 91.69 341 PHE A C 1
ATOM 2835 O O . PHE A 1 341 ? -26.492 -8.755 10.165 1.00 91.69 341 PHE A O 1
ATOM 2842 N N . GLN A 1 342 ? -26.757 -10.844 9.366 1.00 90.81 342 GLN A N 1
ATOM 2843 C CA . GLN A 1 342 ? -28.218 -10.798 9.374 1.00 90.81 342 GLN A CA 1
ATOM 2844 C C . GLN A 1 342 ? -28.747 -11.361 10.688 1.00 90.81 342 GLN A C 1
ATOM 2846 O O . GLN A 1 342 ? -28.381 -12.465 11.098 1.00 90.81 342 GLN A O 1
ATOM 2851 N N . THR A 1 343 ? -29.643 -10.625 11.340 1.00 88.50 343 THR A N 1
ATOM 2852 C CA . THR A 1 343 ? -30.269 -11.061 12.593 1.00 88.50 343 THR A CA 1
ATOM 2853 C C . THR A 1 343 ? -31.617 -10.389 12.818 1.00 88.50 343 THR A C 1
ATOM 2855 O O . THR A 1 343 ? -31.868 -9.273 12.365 1.00 88.50 343 THR A O 1
ATOM 2858 N N . ALA A 1 344 ? -32.507 -11.083 13.526 1.00 84.94 344 ALA A N 1
ATOM 2859 C CA . ALA A 1 344 ? -33.751 -10.509 14.033 1.00 84.94 344 ALA A CA 1
ATOM 2860 C C . ALA A 1 344 ? -33.572 -9.894 15.437 1.00 84.94 344 ALA A C 1
ATOM 2862 O O . ALA A 1 344 ? -34.510 -9.318 15.987 1.00 84.94 344 ALA A O 1
ATOM 2863 N N . GLU A 1 345 ? -32.388 -10.037 16.045 1.00 84.88 345 GLU A N 1
ATOM 2864 C CA . GLU A 1 345 ? -32.121 -9.589 17.407 1.00 84.88 345 GLU A CA 1
ATOM 2865 C C . GLU A 1 345 ? -31.907 -8.071 17.470 1.00 84.88 345 GLU A C 1
ATOM 2867 O O . GLU A 1 345 ? -31.001 -7.512 16.849 1.00 84.88 345 GLU A O 1
ATOM 2872 N N . GLY A 1 346 ? -32.749 -7.406 18.261 1.00 78.62 346 GLY A N 1
ATOM 2873 C CA . GLY A 1 346 ? -32.692 -5.963 18.489 1.00 78.62 346 GLY A CA 1
ATOM 2874 C C . GLY A 1 346 ? -31.985 -5.570 19.786 1.00 78.62 346 GLY A C 1
ATOM 2875 O O . GLY A 1 346 ? -31.611 -4.407 19.941 1.00 78.62 346 GLY A O 1
ATOM 2876 N N . ASP A 1 347 ? -31.798 -6.504 20.726 1.00 87.38 347 ASP A N 1
ATOM 2877 C CA . ASP A 1 347 ? -31.095 -6.241 21.981 1.00 87.38 347 ASP A CA 1
ATOM 2878 C C . ASP A 1 347 ? -29.577 -6.175 21.768 1.00 87.38 347 ASP A C 1
ATOM 2880 O O . ASP A 1 347 ? -28.948 -7.127 21.307 1.00 87.38 347 ASP A O 1
ATOM 2884 N N . GLU A 1 348 ? -28.961 -5.060 22.168 1.00 87.31 348 GLU A N 1
ATOM 2885 C CA . GLU A 1 348 ? -27.536 -4.793 21.940 1.00 87.31 348 GLU A CA 1
ATOM 2886 C C . GLU A 1 348 ? -26.617 -5.858 22.570 1.00 87.31 348 GLU A C 1
ATOM 2888 O O . GLU A 1 348 ? -25.602 -6.244 21.981 1.00 87.31 348 GLU A O 1
ATOM 2893 N N . ASN A 1 349 ? -26.949 -6.358 23.764 1.00 88.81 349 ASN A N 1
ATOM 2894 C CA . ASN A 1 349 ? -26.103 -7.323 24.468 1.00 88.81 349 ASN A CA 1
ATOM 2895 C C . ASN A 1 349 ? -26.171 -8.703 23.818 1.00 88.81 349 ASN A C 1
ATOM 2897 O O . ASN A 1 349 ? -25.137 -9.358 23.641 1.00 88.81 349 ASN A O 1
ATOM 2901 N N . LYS A 1 350 ? -27.375 -9.142 23.443 1.00 89.12 350 LYS A N 1
ATOM 2902 C CA . LYS A 1 350 ? -27.560 -10.390 22.701 1.00 89.12 350 LYS A CA 1
ATOM 2903 C C . LYS A 1 350 ? -26.951 -10.302 21.308 1.00 89.12 350 LYS A C 1
ATOM 2905 O O . LYS A 1 350 ? -26.228 -11.214 20.923 1.00 89.12 350 LYS A O 1
ATOM 2910 N N . LEU A 1 351 ? -27.106 -9.174 20.621 1.00 89.69 351 LEU A N 1
ATOM 2911 C CA . LEU A 1 351 ? -26.487 -8.928 19.323 1.00 89.69 351 LEU A CA 1
ATOM 2912 C C . LEU A 1 351 ? -24.957 -9.070 19.383 1.00 89.69 351 LEU A C 1
ATOM 2914 O O . LEU A 1 351 ? -24.370 -9.807 18.592 1.00 89.69 351 LEU A O 1
ATOM 2918 N N . LYS A 1 352 ? -24.294 -8.457 20.378 1.00 91.69 352 LYS A N 1
ATOM 2919 C CA . LYS A 1 352 ? -22.843 -8.640 20.596 1.00 91.69 352 LYS A CA 1
ATOM 2920 C C . LYS A 1 352 ? -22.466 -10.106 20.798 1.00 91.69 352 LYS A C 1
ATOM 2922 O O . LYS A 1 352 ? -21.411 -10.541 20.335 1.00 91.69 352 LYS A O 1
ATOM 2927 N N . LYS A 1 353 ? -23.288 -10.867 21.522 1.00 91.81 353 LYS A N 1
ATOM 2928 C CA . LYS A 1 353 ? -23.049 -12.293 21.758 1.00 91.81 353 LYS A CA 1
ATOM 2929 C C . LYS A 1 353 ? -23.179 -13.091 20.456 1.00 91.81 353 LYS A C 1
ATOM 2931 O O . LYS A 1 353 ? -22.225 -13.791 20.115 1.00 91.81 353 LYS A O 1
ATOM 2936 N N . ASN A 1 354 ? -24.273 -12.908 19.715 1.00 92.06 354 ASN A N 1
ATOM 2937 C CA . ASN A 1 354 ? -24.560 -13.624 18.470 1.00 92.06 354 ASN A CA 1
ATOM 2938 C C . ASN A 1 354 ? -23.502 -13.341 17.397 1.00 92.06 354 ASN A C 1
ATOM 2940 O O . ASN A 1 354 ? -22.999 -14.282 16.782 1.00 92.06 354 ASN A O 1
ATOM 2944 N N . ILE A 1 355 ? -23.094 -12.074 17.230 1.00 93.12 355 ILE A N 1
ATOM 2945 C CA . ILE A 1 355 ? -22.025 -11.694 16.294 1.00 93.12 355 ILE A CA 1
ATOM 2946 C C . ILE A 1 355 ? -20.739 -12.449 16.622 1.00 93.12 355 ILE A C 1
ATOM 2948 O O . ILE A 1 355 ? -20.114 -13.023 15.733 1.00 93.12 355 ILE A O 1
ATOM 2952 N N . VAL A 1 356 ? -20.328 -12.475 17.894 1.00 93.56 356 VAL A N 1
ATOM 2953 C CA . VAL A 1 356 ? -19.079 -13.150 18.262 1.00 93.56 356 VAL A CA 1
ATOM 2954 C C . VAL A 1 356 ? -19.184 -14.664 18.085 1.00 93.56 356 VAL A C 1
ATOM 2956 O O . VAL A 1 356 ? -18.217 -15.278 17.646 1.00 93.56 356 VAL A O 1
ATOM 2959 N N . GLU A 1 357 ? -20.322 -15.281 18.397 1.00 94.00 357 GLU A N 1
ATOM 2960 C CA . GLU A 1 357 ? -20.534 -16.719 18.179 1.00 94.00 357 GLU A CA 1
ATOM 2961 C C . GLU A 1 357 ? -20.426 -17.094 16.697 1.00 94.00 357 GLU A C 1
ATOM 2963 O O . GLU A 1 357 ? -19.664 -18.001 16.348 1.00 94.00 357 GLU A O 1
ATOM 2968 N N . HIS A 1 358 ? -21.091 -16.346 15.815 1.00 93.62 358 HIS A N 1
ATOM 2969 C CA . HIS A 1 358 ? -21.004 -16.561 14.370 1.00 93.62 358 HIS A CA 1
ATOM 2970 C C . HIS A 1 358 ? -19.606 -16.267 13.824 1.00 93.62 358 HIS A C 1
ATOM 2972 O O . HIS A 1 358 ? -19.100 -17.017 12.990 1.00 93.62 358 HIS A O 1
ATOM 2978 N N . PHE A 1 359 ? -18.942 -15.230 14.334 1.00 93.38 359 PHE A N 1
ATOM 2979 C CA . PHE A 1 359 ? -17.576 -14.887 13.953 1.00 93.38 359 PHE A CA 1
ATOM 2980 C C . PHE A 1 359 ? -16.584 -15.989 14.336 1.00 93.38 359 PHE A C 1
ATOM 2982 O O . PHE A 1 359 ? -15.799 -16.438 13.501 1.00 93.38 359 PHE A O 1
ATOM 2989 N N . MET A 1 360 ? -16.654 -16.483 15.575 1.00 93.75 360 MET A N 1
ATOM 2990 C CA . MET A 1 360 ? -15.825 -17.597 16.043 1.00 93.75 360 MET A CA 1
ATOM 2991 C C . MET A 1 360 ? -16.059 -18.856 15.210 1.00 93.75 360 MET A C 1
ATOM 2993 O O . MET A 1 360 ? -15.097 -19.520 14.833 1.00 93.75 360 MET A O 1
ATOM 2997 N N . LYS A 1 361 ? -17.317 -19.155 14.869 1.00 93.00 361 LYS A N 1
ATOM 2998 C CA . LYS A 1 361 ? -17.662 -20.297 14.018 1.00 93.00 361 LYS A CA 1
ATOM 2999 C C . LYS A 1 361 ? -17.109 -20.144 12.598 1.00 93.00 361 LYS A C 1
ATOM 3001 O O . LYS A 1 361 ? -16.508 -21.086 12.090 1.00 93.00 361 LYS A O 1
ATOM 3006 N N . LYS A 1 362 ? -17.275 -18.974 11.966 1.00 90.62 362 LYS A N 1
ATOM 3007 C CA . LYS A 1 362 ? -16.837 -18.715 10.580 1.00 90.62 362 LYS A CA 1
ATOM 3008 C C . LYS A 1 362 ? -15.321 -18.828 10.419 1.00 90.62 362 LYS A C 1
ATOM 3010 O O . LYS A 1 362 ? -14.856 -19.382 9.430 1.00 90.62 362 LYS A O 1
ATOM 3015 N N . TYR A 1 363 ? -14.568 -18.323 11.394 1.00 90.12 363 TYR A N 1
ATOM 3016 C CA . TYR A 1 363 ? -13.104 -18.278 11.349 1.00 90.12 363 TYR A CA 1
ATOM 3017 C C . TYR A 1 363 ? -12.415 -19.380 12.164 1.00 90.12 363 TYR A C 1
ATOM 3019 O O . TYR A 1 363 ? -11.192 -19.385 12.265 1.00 90.12 363 TYR A O 1
ATOM 3027 N N . ASN A 1 364 ? -13.180 -20.316 12.735 1.00 91.19 364 ASN A N 1
ATOM 3028 C CA . ASN A 1 364 ? -12.679 -21.397 13.586 1.00 91.19 364 ASN A CA 1
ATOM 3029 C C . ASN A 1 364 ? -11.790 -20.894 14.747 1.00 91.19 364 ASN A C 1
ATOM 3031 O O . ASN A 1 364 ? -10.656 -21.337 14.933 1.00 91.19 364 ASN A O 1
ATOM 3035 N N . LEU A 1 365 ? -12.307 -19.929 15.514 1.00 91.81 365 LEU A N 1
ATOM 3036 C CA . LEU A 1 365 ? -11.602 -19.250 16.609 1.00 91.81 365 LEU A CA 1
ATOM 3037 C C . LEU A 1 365 ? -12.238 -19.537 17.969 1.00 91.81 365 LEU A C 1
ATOM 3039 O O . LEU A 1 365 ? -13.397 -19.936 18.064 1.00 91.81 365 LEU A O 1
ATOM 3043 N N . THR A 1 366 ? -11.499 -19.248 19.040 1.00 89.88 366 THR A N 1
ATOM 3044 C CA . THR A 1 366 ? -12.019 -19.281 20.411 1.00 89.88 366 THR A CA 1
ATOM 3045 C C . THR A 1 366 ? -12.313 -17.874 20.928 1.00 89.88 366 THR A C 1
ATOM 3047 O O . THR A 1 366 ? -11.885 -16.861 20.364 1.00 89.88 366 THR A O 1
ATOM 3050 N N . ARG A 1 367 ? -13.034 -17.786 22.054 1.00 87.38 367 ARG A N 1
ATOM 3051 C CA . ARG A 1 367 ? -13.376 -16.497 22.677 1.00 87.38 367 ARG A CA 1
ATOM 3052 C C . ARG A 1 367 ? -12.133 -15.709 23.089 1.00 87.38 367 ARG A C 1
ATOM 3054 O O . ARG A 1 367 ? -12.155 -14.481 23.042 1.00 87.38 367 ARG A O 1
ATOM 3061 N N . ASP A 1 368 ? -11.040 -16.397 23.415 1.00 89.38 368 ASP A N 1
ATOM 3062 C CA . ASP A 1 368 ? -9.776 -15.767 23.789 1.00 89.38 368 ASP A CA 1
ATOM 3063 C C . ASP A 1 368 ? -9.126 -15.003 22.637 1.00 89.38 368 ASP A C 1
ATOM 3065 O O . ASP A 1 368 ? -8.369 -14.065 22.899 1.00 89.38 368 ASP A O 1
ATOM 3069 N N . ASN A 1 369 ? -9.451 -15.330 21.382 1.00 89.88 369 ASN A N 1
ATOM 3070 C CA . ASN A 1 369 ? -8.996 -14.580 20.212 1.00 89.88 369 ASN A CA 1
ATOM 3071 C C . ASN A 1 369 ? -9.701 -13.223 20.065 1.00 89.88 369 ASN A C 1
ATOM 3073 O O . ASN A 1 369 ? -9.199 -12.358 19.347 1.00 89.88 369 ASN A O 1
ATOM 3077 N N . ILE A 1 370 ? -10.831 -13.004 20.741 1.00 91.38 370 ILE A N 1
ATOM 3078 C CA . ILE A 1 370 ? -11.615 -11.771 20.650 1.00 91.38 370 ILE A CA 1
ATOM 3079 C C . ILE A 1 370 ? -11.134 -10.794 21.723 1.00 91.38 370 ILE A C 1
ATOM 3081 O O . ILE A 1 370 ? -11.075 -11.110 22.911 1.00 91.38 370 ILE A O 1
ATOM 3085 N N . LYS A 1 371 ? -10.756 -9.585 21.303 1.00 91.38 371 LYS A N 1
ATOM 3086 C CA . LYS A 1 371 ? -10.316 -8.517 22.206 1.00 91.38 371 LYS A CA 1
ATOM 3087 C C . LYS A 1 371 ? -11.493 -7.678 22.688 1.00 91.38 371 LYS A C 1
ATOM 3089 O O . LYS A 1 371 ? -11.586 -7.403 23.880 1.00 91.38 371 LYS A O 1
ATOM 3094 N N . SER A 1 372 ? -12.350 -7.246 21.771 1.00 91.44 372 SER A N 1
ATOM 3095 C CA . SER A 1 372 ? -13.519 -6.421 22.081 1.00 91.44 372 SER A CA 1
ATOM 3096 C C . SER A 1 372 ? -14.537 -6.462 20.945 1.00 91.44 372 SER A C 1
ATOM 3098 O O . SER A 1 372 ? -14.190 -6.772 19.803 1.00 91.44 372 SER A O 1
ATOM 3100 N N . ILE A 1 373 ? -15.784 -6.132 21.273 1.00 92.81 373 ILE A N 1
ATOM 3101 C CA . ILE A 1 373 ? -16.849 -5.853 20.315 1.00 92.81 373 ILE A CA 1
ATOM 3102 C C . ILE A 1 373 ? -17.655 -4.658 20.819 1.00 92.81 373 ILE A C 1
ATOM 3104 O O . ILE A 1 373 ? -18.121 -4.658 21.958 1.00 92.81 373 ILE A O 1
ATOM 3108 N N . ASP A 1 374 ? -17.821 -3.666 19.956 1.00 91.31 374 ASP A N 1
ATOM 3109 C CA . ASP A 1 374 ? -18.583 -2.452 20.231 1.00 91.31 374 ASP A CA 1
ATOM 3110 C C . ASP A 1 374 ? -19.644 -2.267 19.142 1.00 91.31 374 ASP A C 1
ATOM 3112 O O . ASP A 1 374 ? -19.397 -2.600 17.984 1.00 91.31 374 ASP A O 1
ATOM 3116 N N . ILE A 1 375 ? -20.823 -1.754 19.504 1.00 86.81 375 ILE A N 1
ATOM 3117 C CA . ILE A 1 375 ? -21.896 -1.434 18.554 1.00 86.81 375 ILE A CA 1
ATOM 3118 C C . ILE A 1 375 ? -21.995 0.087 18.448 1.00 86.81 375 ILE A C 1
ATOM 3120 O O . ILE A 1 375 ? -22.160 0.787 19.445 1.00 86.81 375 ILE A O 1
ATOM 3124 N N . GLU A 1 376 ? -21.845 0.603 17.233 1.00 84.19 376 GLU A N 1
ATOM 3125 C CA . GLU A 1 376 ? -21.971 2.018 16.908 1.00 84.19 376 GLU A CA 1
ATOM 3126 C C . GLU A 1 376 ? -23.438 2.401 16.615 1.00 84.19 376 GLU A C 1
ATOM 3128 O O . GLU A 1 376 ? -24.235 1.536 16.241 1.00 84.19 376 GLU A O 1
ATOM 3133 N N . PRO A 1 377 ? -23.810 3.699 16.713 1.00 67.56 377 PRO A N 1
ATOM 3134 C CA . PRO A 1 377 ? -25.199 4.183 16.634 1.00 67.56 377 PRO A CA 1
ATOM 3135 C C . PRO A 1 377 ? -26.008 3.921 15.345 1.00 67.56 377 PRO A C 1
ATOM 3137 O O . PRO A 1 377 ? -27.100 4.454 15.224 1.00 67.56 377 PRO A O 1
ATOM 3140 N N . ASN A 1 378 ? -25.534 3.108 14.403 1.00 70.00 378 ASN A N 1
ATOM 3141 C CA . ASN A 1 378 ? -26.207 2.802 13.134 1.00 70.00 378 ASN A CA 1
ATOM 3142 C C . ASN A 1 378 ? -26.241 1.290 12.850 1.00 70.00 378 ASN A C 1
ATOM 3144 O O . ASN A 1 378 ? -26.054 0.883 11.709 1.00 70.00 378 ASN A O 1
ATOM 3148 N N . LYS A 1 379 ? -26.389 0.452 13.890 1.00 77.19 379 LYS A N 1
ATOM 3149 C CA . LYS A 1 379 ? -26.317 -1.019 13.772 1.00 77.19 379 LYS A CA 1
ATOM 3150 C C . LYS A 1 379 ? -25.017 -1.505 13.101 1.00 77.19 379 LYS A C 1
ATOM 3152 O O . LYS A 1 379 ? -24.983 -2.517 12.416 1.00 77.19 379 LYS A O 1
ATOM 3157 N N . LYS A 1 380 ? -23.915 -0.785 13.313 1.00 86.12 380 LYS A N 1
ATOM 3158 C CA . LYS A 1 380 ? -22.587 -1.175 12.835 1.00 86.12 380 LYS A CA 1
ATOM 3159 C C . LYS A 1 380 ? -21.775 -1.693 14.008 1.00 86.12 380 LYS A C 1
ATOM 3161 O O . LYS A 1 380 ? -21.576 -0.961 14.972 1.00 86.12 380 LYS A O 1
ATOM 3166 N N . ALA A 1 381 ? -21.312 -2.932 13.949 1.00 89.06 381 ALA A N 1
ATOM 3167 C CA . ALA A 1 381 ? -20.460 -3.506 14.977 1.00 89.06 381 ALA A CA 1
ATOM 3168 C C . ALA A 1 381 ? -18.985 -3.445 14.565 1.00 89.06 381 ALA A C 1
ATOM 3170 O O . ALA A 1 381 ? -18.615 -3.719 13.424 1.00 89.06 381 ALA A O 1
ATOM 3171 N N . 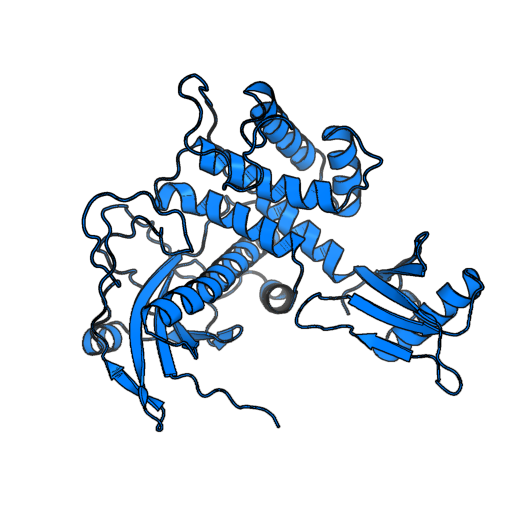ILE A 1 382 ? -18.128 -3.094 15.519 1.00 91.06 382 ILE A N 1
ATOM 3172 C CA . ILE A 1 382 ? -16.677 -3.098 15.366 1.00 91.06 382 ILE A CA 1
ATOM 3173 C C . ILE A 1 382 ? -16.120 -4.198 16.260 1.00 91.06 382 ILE A C 1
ATOM 3175 O O . ILE A 1 382 ? -16.169 -4.102 17.488 1.00 91.06 382 ILE A O 1
ATOM 3179 N N . LEU A 1 383 ? -15.581 -5.246 15.642 1.00 92.44 383 LEU A N 1
ATOM 3180 C CA . LEU A 1 383 ? -14.981 -6.381 16.337 1.00 92.44 383 LEU A CA 1
ATOM 3181 C C . LEU A 1 383 ? -13.461 -6.313 16.205 1.00 92.44 383 LEU A C 1
ATOM 3183 O O . LEU A 1 383 ? -12.919 -6.171 15.112 1.00 92.44 383 LEU A O 1
ATOM 3187 N N . LYS A 1 384 ? -12.753 -6.433 17.328 1.00 91.06 384 LYS A N 1
ATOM 3188 C CA . LYS A 1 384 ? -11.289 -6.458 17.359 1.00 91.06 384 LYS A CA 1
ATOM 3189 C C . LYS A 1 384 ? -10.781 -7.800 17.858 1.00 91.06 384 LYS A C 1
ATOM 3191 O O . LYS A 1 384 ? -11.226 -8.283 18.899 1.00 91.06 384 LYS A O 1
ATOM 3196 N N . THR A 1 385 ? -9.788 -8.354 17.176 1.00 91.25 385 THR A N 1
ATOM 3197 C CA . THR A 1 385 ? -9.126 -9.603 17.566 1.00 91.25 385 THR A CA 1
ATOM 3198 C C . THR A 1 385 ? -7.818 -9.319 18.310 1.00 91.25 385 THR A C 1
ATOM 3200 O O . THR A 1 385 ? -7.240 -8.230 18.221 1.00 91.25 385 THR A O 1
ATOM 3203 N N . LYS A 1 386 ? -7.364 -10.279 19.123 1.00 81.56 386 LYS A N 1
ATOM 3204 C CA . LYS A 1 386 ? -6.052 -10.233 19.793 1.00 81.56 386 LYS A CA 1
ATOM 3205 C C . LYS A 1 386 ? -4.925 -10.664 18.862 1.00 81.56 386 LYS A C 1
ATOM 3207 O O . LYS A 1 386 ? -3.816 -10.151 18.978 1.00 81.56 386 LYS A O 1
ATOM 3212 N N . TYR A 1 387 ? -5.228 -11.592 17.962 1.00 74.88 387 TYR A N 1
ATOM 3213 C CA . TYR A 1 387 ? -4.280 -12.210 17.048 1.00 74.88 387 TYR A CA 1
ATOM 3214 C C . TYR A 1 387 ? -4.805 -12.145 15.618 1.00 74.88 387 TYR A C 1
ATOM 3216 O O . TYR A 1 387 ? -6.003 -11.943 15.392 1.00 74.88 387 TYR A O 1
ATOM 3224 N N . LYS A 1 388 ? -3.876 -12.344 14.682 1.00 70.31 388 LYS A N 1
ATOM 3225 C CA . LYS A 1 388 ? -4.172 -12.544 13.268 1.00 70.31 388 LYS A CA 1
ATOM 3226 C C . LYS A 1 388 ? -5.124 -13.737 13.101 1.00 70.31 388 LYS A C 1
ATOM 3228 O O . LYS A 1 388 ? -4.980 -14.727 13.820 1.00 70.31 388 LYS A O 1
ATOM 3233 N N . ILE A 1 389 ? -6.054 -13.602 12.158 1.00 57.06 389 ILE A N 1
ATOM 3234 C CA . ILE A 1 389 ? -6.940 -14.666 11.671 1.00 57.06 389 ILE A CA 1
ATOM 3235 C C . ILE A 1 389 ? -6.411 -15.177 10.338 1.00 57.06 389 ILE A C 1
ATOM 3237 O O . ILE A 1 389 ? -5.924 -14.331 9.548 1.00 57.06 389 ILE A O 1
#

Foldseek 3Di:
DDPPQDFFKKWKKDKDDAEDDAADFPQKGKDFADPVRCVVVQFFFAAADDDDDDDDDDADPLPADDDGPRDPGRIMIMHGHHDPDQVRVVRVVSVVVLLVQLLVQLLLQVLCCVQPVDGDFRATIDMTTGAMFTQDPVRDGHGDRHHHHHDDDDDDDHDHDHDRPDPCSVVVSVLVSLAADPLLSQLSVLLNCLNCCVRSVNDLVSSLVSLLVSLVSQLVVQDDPPDDDSLSSLVRSCVLLVPDPVLSVVSVVSVCLCVVQHVQQDDDPPDPCPPDHRDPPGDPPGDRPDHDGGCSSSSSSSSSSVRVLQKAKEAEAEDDPPDDWAKAAPDSVHHNRYIYTYDNDPDPVVVQVSVVVRVCVVVVHDPQQWDDWDADPRRMIMTGGPDHD

Mean predicted aligned error: 10.67 Å

pLDDT: mean 76.49, std 19.51, range [23.86, 96.75]

Solvent-accessible surface area (backbone atoms only — not comparable to full-atom values): 22525 Å² total; per-residue (Å²): 134,84,81,78,78,68,52,40,31,38,37,37,23,35,42,51,51,53,66,82,77,72,44,80,53,89,82,29,33,30,42,80,47,53,72,67,58,39,56,76,68,61,60,41,68,60,41,43,65,80,82,77,94,72,98,70,95,74,78,90,70,85,69,50,26,78,29,93,69,64,74,92,51,43,39,31,40,36,34,64,38,69,55,95,44,74,67,54,36,49,52,55,46,49,57,55,52,51,52,49,31,44,51,52,26,53,42,49,54,50,28,47,25,72,67,66,78,44,82,58,69,64,66,65,38,47,72,44,56,24,48,52,26,39,36,45,100,87,65,46,79,41,88,55,94,71,62,48,56,62,59,84,51,91,79,80,89,65,77,73,43,94,65,77,83,36,78,65,42,58,54,50,46,55,51,59,69,73,52,34,46,74,58,57,54,51,16,47,49,27,37,44,48,25,53,45,16,72,58,48,67,45,52,53,53,57,19,27,50,25,28,50,44,19,40,50,48,49,31,53,71,66,35,60,92,84,55,86,46,69,69,61,21,45,54,56,23,25,66,72,41,66,57,48,70,73,54,50,53,50,53,49,48,55,47,49,66,49,57,75,72,42,67,68,74,57,77,58,98,85,51,91,60,91,82,59,76,69,63,69,77,69,63,96,85,65,86,73,95,58,72,58,83,55,36,63,46,56,51,51,52,52,30,43,48,67,43,51,76,29,39,32,43,30,44,55,42,75,50,58,90,94,64,74,77,46,70,47,72,73,43,69,88,69,35,49,54,36,32,36,32,35,36,83,70,81,51,69,70,59,39,58,50,52,53,51,54,48,50,26,62,76,69,74,51,57,75,83,43,52,66,50,75,48,77,46,103,76,54,33,34,45,39,31,40,70,53,87,128

Nearest PDB structures (foldseek):
  7f66-assembly1_C  TM=2.507E-01  e=4.137E+00  Homo sapiens

Sequence (389 aa):
MICTINPNYRVYALIIGEIIPVGKIFDCEIKKINFAEQKARNFSPIQGVFSEEREYNSYATSLLYVDPLRIRSEYVVVCDIEERDEKSALGGVIRKIDRICRLLTLTYAEDFKNKFNRNRSFEPYLYQANKVYSLSPSREEVEIEFKLESEHTYLPNRPEIFNWRCEETKSFLNEIFNFHDDVLERAIKYLYRSSIGSFIKDSPEKIALDHFKSIEIIINSLTGRKEKTFNKKLEKAGNKIGLTEPEKNKIKKCWEDRSSYGDVAHPSIYDQAERYPNQFPLPSNVNYPHWFIDSVGADVCIKYFLYKKNLFSIDVEELLPDEQESLDVVNPQWESNHLWFQTAEGDENKLKKNIVEHFMKKYNLTRDNIKSIDIEPNKKAILKTKYKI

Radius of gyration: 23.54 Å; Cα contacts (8 Å, |Δi|>4): 597; chains: 1; bounding box: 62×56×56 Å

Secondary structure (DSSP, 8-state):
--------EEEEEEEE-S----EEETTEEEEE--HHHHHHTT---------S------SS-------SS----SEEEEEEE--SSHHHHHHHHHHHHHHHHHHHHHHHHHHHHHHHSSPPP----EEEEEEEEEE-TT--EEE----------PPPP-PPPSS-SSSHHHHHHHHHHT---HHHHHHHHHHHHHHHTTTTT--HHHHHHHHHHHHHHHHHHTS-TT--SHHHHHHHHHHHHT--HHHHHHHHHHHHHHHTT--TT---TTSS-TTSSS--SPPTT---------SHHHHHHHHHHHHHTTEEEEEEEEPPTT---EEEES-TTT-TTEEEEEE----HHHHHHHHHHHHHHHHT--GGGEEEEEEETTTEEEEEESS--